Protein AF-A0A3L7C2R9-F1 (afdb_monomer_lite)

Foldseek 3Di:
DDDDPPCQVVVVVVLVVVVDDPDPDDDDDDDDQPPCPDDPPVVVLVVLLVQQLQFAEKAKAEQDAPSNLVSLLVQLVVCVVVLHAGNYLAYEYEYAAPCQLVVVPPDDFSLQQLLSRLLRVQLVVLSLVSNLVSDDPPDPSSVGRYFYWHANHNGHKMWMWTQGNPPRWIKIWIFDDDDDPDSDTDIRIDTPPDPCVVVSVVVSVVSVVRIDGRQKKFWWWDWAWLPRDPDDPDPDDDDFNTFIWTFTPWIDRPPDDDPDAQIAFEKEFEFEWEADPVGIKTKWFADDSRNDNDDHQFTGTQMFTQIQCLQCVLLVHDRPSVDPTVVRLVVSVVVSVDPDTSTRHVSSSLVRVQSSCCNQQVDRDDSVQWAFQGWDWDDDDPRNHIYIYGYTYGYFDCDPPDGSVVSRCVNHVPTMDMGHPVCCCPPVRVVRHDPCCNVCVVVCVPGPVVDDPDPDD

pLDDT: mean 74.62, std 18.43, range [25.17, 97.0]

Secondary structure (DSSP, 8-state):
-----SSHHHHHHHHHHHT-----S------------PSPHHHHHHHHHHHHHHEEEEEEESS--HHHHHHHHHHHHHHHHHTPPPS-SEEEEEEE-HHHHHH--SSTTHHHHHHHHHHHHHHHHHHHHHHHHHS-TT-TTTTTSEEEEEESS---S-EEEEEETTT--EEEEEE-S--SS-S-PPEEEEETTSTTHHHHHHHHHHHHHT-EE---EEEEEEEE-TTS-SS----S-TT-TTPPEEEEEEEEETTPPP-SS--EEEEEEEEEEEEETTEEEEEEEE--TTT-SS-TTSEE-EEEEPBHHHHHHHHT----TTS-HHHHHHHHHHHHT-SS--BPPHHHHHHHHHHHHHHHH-----GGG-EEEEEEEEE-STT--EEEEEEEEEEPP--TT--HHHHHHHHSTTTEEEEETTTTTSHHHHTTB-HHHHHTHHHIIIIIITS------

Radius of gyration: 24.06 Å; chains: 1; bounding box: 67×53×66 Å

Structure (mmCIF, N/CA/C/O backbone):
data_AF-A0A3L7C2R9-F1
#
_entry.id   AF-A0A3L7C2R9-F1
#
loop_
_atom_site.group_PDB
_atom_site.id
_atom_site.type_symbol
_atom_site.label_atom_id
_atom_site.label_alt_id
_atom_site.label_comp_id
_atom_site.label_asym_id
_atom_site.label_entity_id
_atom_site.label_seq_id
_atom_site.pdbx_PDB_ins_code
_atom_site.Cartn_x
_atom_site.Cartn_y
_atom_site.Cartn_z
_atom_site.occupancy
_atom_site.B_iso_or_equiv
_atom_site.auth_seq_id
_atom_site.auth_comp_id
_atom_site.auth_asym_id
_atom_site.auth_atom_id
_atom_site.pdbx_PDB_model_num
ATOM 1 N N . MET A 1 1 ? -33.426 -14.429 -6.582 1.00 31.38 1 MET A N 1
ATOM 2 C CA . MET A 1 1 ? -33.669 -14.356 -5.128 1.00 31.38 1 MET A CA 1
ATOM 3 C C . MET A 1 1 ? -32.979 -13.102 -4.640 1.00 31.38 1 MET A C 1
ATOM 5 O O . MET A 1 1 ? -31.760 -13.074 -4.554 1.00 31.38 1 MET A O 1
ATOM 9 N N . ALA A 1 2 ? -33.757 -12.035 -4.520 1.00 31.20 2 ALA A N 1
ATOM 10 C CA . ALA A 1 2 ? -33.306 -10.688 -4.224 1.00 31.20 2 ALA A CA 1
ATOM 11 C C . ALA A 1 2 ? -34.026 -10.263 -2.950 1.00 31.20 2 ALA A C 1
ATOM 13 O O . ALA A 1 2 ? -35.224 -10.040 -2.999 1.00 31.20 2 ALA A O 1
ATOM 14 N N . GLU A 1 3 ? -33.305 -10.225 -1.835 1.00 26.28 3 GLU A N 1
ATOM 15 C CA . GLU A 1 3 ? -33.749 -9.679 -0.549 1.00 26.28 3 GLU A CA 1
ATOM 16 C C . GLU A 1 3 ? -32.491 -9.571 0.322 1.00 26.28 3 GLU A C 1
ATOM 18 O O . GLU A 1 3 ? -32.102 -10.539 0.956 1.00 26.28 3 GLU A O 1
ATOM 23 N N . ASN A 1 4 ? -31.762 -8.451 0.233 1.00 29.78 4 ASN A N 1
ATOM 24 C CA . ASN A 1 4 ? -30.748 -8.039 1.228 1.00 29.78 4 ASN A CA 1
ATOM 25 C C . ASN A 1 4 ? -30.280 -6.570 1.079 1.00 29.78 4 ASN A C 1
ATOM 27 O O . ASN A 1 4 ? -29.334 -6.150 1.735 1.00 29.78 4 ASN A O 1
ATOM 31 N N . GLY A 1 5 ? -30.946 -5.745 0.259 1.00 28.77 5 GLY A N 1
ATOM 32 C CA . GLY A 1 5 ? -30.562 -4.342 0.021 1.00 28.77 5 GLY A CA 1
ATOM 33 C C . GLY A 1 5 ? -31.168 -3.304 0.980 1.00 28.77 5 GLY A C 1
ATOM 34 O O . GLY A 1 5 ? -31.077 -2.116 0.703 1.00 28.77 5 GLY A O 1
ATOM 35 N N . GLY A 1 6 ? -31.836 -3.720 2.063 1.00 26.78 6 GLY A N 1
ATOM 36 C CA . GLY A 1 6 ? -32.722 -2.835 2.839 1.00 26.78 6 GLY A CA 1
ATOM 37 C C . GLY A 1 6 ? -32.160 -2.218 4.125 1.00 26.78 6 GLY A C 1
ATOM 38 O O . GLY A 1 6 ? -32.733 -1.250 4.608 1.00 26.78 6 GLY A O 1
ATOM 39 N N . ARG A 1 7 ? -31.066 -2.740 4.700 1.00 38.09 7 ARG A N 1
ATOM 40 C CA . ARG A 1 7 ? -30.642 -2.359 6.069 1.00 38.09 7 ARG A CA 1
ATOM 41 C C . ARG A 1 7 ? -29.622 -1.221 6.162 1.00 38.09 7 ARG A C 1
ATOM 43 O O . ARG A 1 7 ? -29.581 -0.548 7.180 1.00 38.09 7 ARG A O 1
ATOM 50 N N . GLY A 1 8 ? -28.864 -0.935 5.100 1.00 36.94 8 GLY A N 1
ATOM 51 C CA . GLY A 1 8 ? -27.851 0.135 5.124 1.00 36.94 8 GLY A CA 1
ATOM 52 C C . GLY A 1 8 ? -28.420 1.549 5.325 1.00 36.94 8 GLY A C 1
ATOM 53 O O . GLY A 1 8 ? -27.735 2.417 5.852 1.00 36.94 8 GLY A O 1
ATOM 54 N N . ASN A 1 9 ? -29.689 1.773 4.966 1.00 35.62 9 ASN A N 1
ATOM 55 C CA . ASN A 1 9 ? -30.363 3.063 5.146 1.00 35.62 9 ASN A CA 1
ATOM 56 C C . ASN A 1 9 ? -30.918 3.286 6.565 1.00 35.62 9 ASN A C 1
ATOM 58 O O . ASN A 1 9 ? -31.258 4.420 6.900 1.00 35.62 9 ASN A O 1
ATOM 62 N N . GLU A 1 10 ? -31.049 2.242 7.391 1.00 36.53 10 GLU A N 1
ATOM 63 C CA . GLU A 1 10 ? -31.545 2.390 8.768 1.00 36.53 10 GLU A CA 1
ATOM 64 C C . GLU A 1 10 ? -30.440 2.854 9.724 1.00 36.53 10 GLU A C 1
ATOM 66 O O . GLU A 1 10 ? -30.707 3.698 10.578 1.00 36.53 10 GLU A O 1
ATOM 71 N N . ASP A 1 11 ? -29.195 2.414 9.519 1.00 40.59 11 ASP A N 1
ATOM 72 C CA . ASP A 1 11 ? -28.053 2.849 10.335 1.00 40.59 11 ASP A CA 1
ATOM 73 C C . ASP A 1 11 ? -27.629 4.298 10.008 1.00 40.59 11 ASP A C 1
ATOM 75 O O . ASP A 1 11 ? -27.396 5.084 10.922 1.00 40.59 11 ASP A O 1
ATOM 79 N N . LEU A 1 12 ? -27.678 4.712 8.730 1.00 40.31 12 LEU A N 1
ATOM 80 C CA . LEU A 1 12 ? -27.519 6.120 8.311 1.00 40.31 12 LEU A CA 1
ATOM 81 C C . LEU A 1 12 ? -28.596 7.039 8.917 1.00 40.31 12 LEU A C 1
ATOM 83 O O . LEU A 1 12 ? -28.309 8.161 9.333 1.00 40.31 12 LEU A O 1
ATOM 87 N N . ARG A 1 13 ? -29.843 6.553 9.016 1.00 38.56 13 ARG A N 1
ATOM 88 C CA . ARG A 1 13 ? -30.939 7.281 9.675 1.00 38.56 13 ARG A CA 1
ATOM 89 C C . ARG A 1 13 ? -30.743 7.412 11.180 1.00 38.56 13 ARG A C 1
ATOM 91 O O . ARG A 1 13 ? -31.198 8.406 11.742 1.00 38.56 13 ARG A O 1
ATOM 98 N N . LEU A 1 14 ? -30.095 6.443 11.827 1.00 41.72 14 LEU A N 1
ATOM 99 C CA . LEU A 1 14 ? -29.781 6.514 13.253 1.00 41.72 14 LEU A CA 1
ATOM 100 C C . LEU A 1 14 ? -28.720 7.592 13.519 1.00 41.72 14 LEU A C 1
ATOM 102 O O . LEU A 1 14 ? -28.894 8.389 14.439 1.00 41.72 14 LEU A O 1
ATOM 106 N N . THR A 1 15 ? -27.690 7.688 12.669 1.00 41.94 15 THR A N 1
ATOM 107 C CA . THR A 1 15 ? -26.699 8.775 12.726 1.00 41.94 15 THR A CA 1
ATOM 108 C C . THR A 1 15 ? -27.356 10.141 12.489 1.00 41.94 15 THR A C 1
ATOM 110 O O . THR A 1 15 ? -27.138 11.073 13.259 1.00 41.94 15 THR A O 1
ATOM 113 N N . GLU A 1 16 ? -28.251 10.267 11.501 1.00 41.06 16 GLU A N 1
ATOM 114 C CA . GLU A 1 16 ? -29.010 11.509 11.265 1.00 41.06 16 GLU A CA 1
ATOM 115 C C . GLU A 1 16 ? -29.984 11.866 12.408 1.00 41.06 16 GLU A C 1
ATOM 117 O O . GLU A 1 16 ? -30.203 13.048 12.685 1.00 41.06 16 GLU A O 1
ATOM 122 N N . GLN A 1 17 ? -30.579 10.873 13.082 1.00 41.84 17 GLN A N 1
ATOM 123 C CA . GLN A 1 17 ? -31.441 11.087 14.253 1.00 41.84 17 GLN A CA 1
ATOM 124 C C . GLN A 1 17 ? -30.645 11.510 15.494 1.00 41.84 17 GLN A C 1
ATOM 126 O O . GLN A 1 17 ? -31.112 12.379 16.230 1.00 41.84 17 GLN A O 1
ATOM 131 N N . LEU A 1 18 ? -29.447 10.953 15.698 1.00 43.62 18 LEU A N 1
ATOM 132 C CA . LEU A 1 18 ? -28.532 11.328 16.783 1.00 43.62 18 LEU A CA 1
ATOM 133 C C . LEU A 1 18 ? -27.910 12.721 16.568 1.00 43.62 18 LEU A C 1
ATOM 135 O O . LEU A 1 18 ? -27.613 13.413 17.539 1.00 43.62 18 LEU A O 1
ATOM 139 N N . LEU A 1 19 ? -27.768 13.166 15.313 1.00 43.47 19 LEU A N 1
ATOM 140 C CA . LEU A 1 19 ? -27.188 14.468 14.949 1.00 43.47 19 LEU A CA 1
ATOM 141 C C . LEU A 1 19 ? -28.195 15.629 14.869 1.00 43.47 19 LEU A C 1
ATOM 143 O O . LEU A 1 19 ? -27.791 16.761 14.618 1.00 43.47 19 LEU A O 1
ATOM 147 N N . GLY A 1 20 ? -29.481 15.373 15.129 1.00 34.62 20 GLY A N 1
ATOM 148 C CA . GLY A 1 20 ? -30.512 16.393 15.326 1.00 34.62 20 GLY A CA 1
ATOM 149 C C . GLY A 1 20 ? -30.815 17.265 14.099 1.00 34.62 20 GLY A C 1
ATOM 150 O O . GLY A 1 20 ? -30.115 18.226 13.790 1.00 34.62 20 GLY A O 1
ATOM 151 N N . LYS A 1 21 ? -31.975 17.053 13.462 1.00 33.38 21 LYS A N 1
ATOM 152 C CA . LYS A 1 21 ? -32.606 18.136 12.683 1.00 33.38 21 LYS A CA 1
ATOM 153 C C . LYS A 1 21 ? -33.011 19.271 13.637 1.00 33.38 21 LYS A C 1
ATOM 155 O O . LYS A 1 21 ? -33.457 18.980 14.748 1.00 33.38 21 LYS A O 1
ATOM 160 N N . PRO A 1 22 ? -32.923 20.551 13.227 1.00 30.61 22 PRO A N 1
ATOM 161 C CA . PRO A 1 22 ? -33.330 21.671 14.067 1.00 30.61 22 PRO A CA 1
ATOM 162 C C . PRO A 1 22 ? -34.837 21.578 14.337 1.00 30.61 22 PRO A C 1
ATOM 164 O O . PRO A 1 22 ? -35.663 21.903 13.483 1.00 30.61 22 PRO A O 1
ATOM 167 N N . ALA A 1 23 ? -35.205 21.089 15.520 1.00 31.06 23 ALA A N 1
ATOM 168 C CA . ALA A 1 23 ? -36.592 21.015 15.940 1.00 31.06 23 ALA A CA 1
ATOM 169 C C . ALA A 1 23 ? -37.091 22.425 16.270 1.00 31.06 23 ALA A C 1
ATOM 171 O O . ALA A 1 23 ? -36.617 23.096 17.189 1.00 31.06 23 ALA A O 1
ATOM 172 N N . THR A 1 24 ? -38.078 22.875 15.504 1.00 34.00 24 THR A N 1
ATOM 173 C CA . THR A 1 24 ? -38.911 24.008 15.875 1.00 34.00 24 THR A CA 1
ATOM 174 C C . THR A 1 24 ? -39.856 23.584 17.006 1.00 34.00 24 THR A C 1
ATOM 176 O O . THR A 1 24 ? -40.603 22.618 16.898 1.00 34.00 24 THR A O 1
ATOM 179 N N . SER A 1 25 ? -39.847 24.383 18.073 1.00 28.53 25 SER A N 1
ATOM 180 C CA . SER A 1 25 ? -40.833 24.464 19.164 1.00 28.53 25 SER A CA 1
ATOM 181 C C . SER A 1 25 ? -40.670 23.575 20.421 1.00 28.53 25 SER A C 1
ATOM 183 O O . SER A 1 25 ? -40.861 22.369 20.427 1.00 28.53 25 SER A O 1
ATOM 185 N N . LYS A 1 26 ? -40.363 24.307 21.506 1.00 33.41 26 LYS A N 1
ATOM 186 C CA . LYS A 1 26 ? -40.789 24.245 22.920 1.00 33.41 26 LYS A CA 1
ATOM 187 C C . LYS A 1 26 ? -40.757 22.921 23.713 1.00 33.41 26 LYS A C 1
ATOM 189 O O . LYS A 1 26 ? -41.574 22.036 23.526 1.00 33.41 26 LYS A O 1
ATOM 194 N N . SER A 1 27 ? -40.009 23.028 24.823 1.00 29.53 27 SER A N 1
ATOM 195 C CA . SER A 1 27 ? -40.268 22.447 26.154 1.00 29.53 27 SER A CA 1
ATOM 196 C C . SER A 1 27 ? -39.741 21.040 26.459 1.00 29.53 27 SER A C 1
ATOM 198 O O . SER A 1 27 ? -40.507 20.094 26.554 1.00 29.53 27 SER A O 1
ATOM 200 N N . SER A 1 28 ? -38.452 20.965 26.791 1.00 25.17 28 SER A N 1
ATOM 201 C CA . SER A 1 28 ? -37.908 20.415 28.050 1.00 25.17 28 SER A CA 1
ATOM 202 C C . SER A 1 28 ? -36.390 20.427 27.900 1.00 25.17 28 SER A C 1
ATOM 204 O O . SER A 1 28 ? -35.890 19.874 26.929 1.00 25.17 28 SER A O 1
ATOM 206 N N . VAL A 1 29 ? -35.664 21.114 28.782 1.00 30.97 29 VAL A N 1
ATOM 207 C CA . VAL A 1 29 ? -34.204 21.290 28.676 1.00 30.97 29 VAL A CA 1
ATOM 208 C C . VAL A 1 29 ? -33.507 19.921 28.737 1.00 30.97 29 VAL A C 1
ATOM 210 O O . VAL A 1 29 ? -33.511 19.324 29.814 1.00 30.97 29 VAL A O 1
ATOM 213 N N . PRO A 1 30 ? -32.874 19.424 27.656 1.00 30.83 30 PRO A N 1
ATOM 214 C CA . PRO A 1 30 ? -31.942 18.314 27.759 1.00 30.83 30 PRO A CA 1
ATOM 215 C C . PRO A 1 30 ? -30.613 18.883 28.263 1.00 30.83 30 PRO A C 1
ATOM 217 O O . PRO A 1 30 ? -30.173 19.953 27.821 1.00 30.83 30 PRO A O 1
ATOM 220 N N . ARG A 1 31 ? -29.962 18.194 29.206 1.00 31.38 31 ARG A N 1
ATOM 221 C CA . ARG A 1 31 ? -28.566 18.485 29.548 1.00 31.38 31 ARG A CA 1
ATOM 222 C C . ARG A 1 31 ? -27.761 18.398 28.253 1.00 31.38 31 ARG A C 1
ATOM 224 O O . ARG A 1 31 ? -27.776 17.371 27.591 1.00 31.38 31 ARG A O 1
ATOM 231 N N . ARG A 1 32 ? -27.132 19.513 27.868 1.00 32.88 32 ARG A N 1
ATOM 232 C CA . ARG A 1 32 ? -26.264 19.611 26.691 1.00 32.88 32 ARG A CA 1
ATOM 233 C C . ARG A 1 32 ? -25.258 18.460 26.722 1.00 32.88 32 ARG A C 1
ATOM 235 O O . ARG A 1 32 ? -24.349 18.497 27.549 1.00 32.88 32 ARG A O 1
ATOM 242 N N . SER A 1 33 ? -25.373 17.524 25.783 1.00 36.56 33 SER A N 1
ATOM 243 C CA . SER A 1 33 ? -24.214 16.826 25.231 1.00 36.56 33 SER A CA 1
ATOM 244 C C . SER A 1 33 ? -23.157 17.899 24.980 1.00 36.56 33 SER A C 1
ATOM 246 O O . SER A 1 33 ? -23.456 18.929 24.358 1.00 36.56 33 SER A O 1
ATOM 248 N N . GLN A 1 34 ? -21.966 17.760 25.558 1.00 39.22 34 GLN A N 1
ATOM 249 C CA . GLN A 1 34 ? -20.891 18.695 25.261 1.00 39.22 34 GLN A CA 1
ATOM 250 C C . GLN A 1 34 ? -20.488 18.462 23.807 1.00 39.22 34 GLN A C 1
ATOM 252 O O . GLN A 1 34 ? -19.674 17.601 23.499 1.00 39.22 34 GLN A O 1
ATOM 257 N N . TYR A 1 35 ? -21.082 19.241 22.903 1.00 38.38 35 TYR A N 1
ATOM 258 C CA . TYR A 1 35 ? -20.564 19.441 21.561 1.00 38.38 35 TYR A CA 1
ATOM 259 C C . TYR A 1 35 ? -19.216 20.144 21.711 1.00 38.38 35 TYR A C 1
ATOM 261 O O . TYR A 1 35 ? -19.120 21.371 21.652 1.00 38.38 35 TYR A O 1
ATOM 269 N N . LEU A 1 36 ? -18.166 19.370 21.959 1.00 39.25 36 LEU A N 1
ATOM 270 C CA . LEU A 1 36 ? -16.809 19.814 21.719 1.00 39.25 36 LEU A CA 1
ATOM 271 C C . LEU A 1 36 ? -16.663 19.914 20.200 1.00 39.25 36 LEU A C 1
ATOM 273 O O . LEU A 1 36 ? -16.180 19.007 19.530 1.00 39.25 36 LEU A O 1
ATOM 277 N N . VAL A 1 37 ? -17.069 21.056 19.640 1.00 40.81 37 VAL A N 1
ATOM 278 C CA . VAL A 1 37 ? -16.356 21.594 18.481 1.00 40.81 37 VAL A CA 1
ATOM 279 C C . VAL A 1 37 ? -14.943 21.835 19.004 1.00 40.81 37 VAL A C 1
ATOM 281 O O . VAL A 1 37 ? -14.679 22.832 19.673 1.00 40.81 37 VAL A O 1
ATOM 284 N N . GLY A 1 38 ? -14.105 20.806 18.872 1.00 40.56 38 GLY A N 1
ATOM 285 C CA . GLY A 1 38 ? -12.876 20.688 19.643 1.00 40.56 38 GLY A CA 1
ATOM 286 C C . GLY A 1 38 ? -11.899 21.843 19.390 1.00 40.56 38 GLY A C 1
ATOM 287 O O . GLY A 1 38 ? -11.984 22.501 18.346 1.00 40.56 38 GLY A O 1
ATOM 288 N N . PRO A 1 39 ? -10.934 22.055 20.304 1.00 42.66 39 PRO A N 1
ATOM 289 C CA . PRO A 1 39 ? -9.859 23.042 20.157 1.00 42.66 39 PRO A CA 1
ATOM 290 C C . PRO A 1 39 ? -9.052 22.833 18.850 1.00 42.66 39 PRO A C 1
ATOM 292 O O . PRO A 1 39 ? -9.242 21.808 18.186 1.00 42.66 39 PRO A O 1
ATOM 295 N N . PRO A 1 40 ? -8.176 23.780 18.442 1.00 49.50 40 PRO A N 1
ATOM 296 C CA . PRO A 1 40 ? -7.370 23.673 17.214 1.00 49.50 40 PRO A CA 1
ATOM 297 C C . PRO A 1 40 ? -6.661 22.313 17.077 1.00 49.50 40 PRO A C 1
ATOM 299 O O . PRO A 1 40 ? -6.317 21.692 18.082 1.00 49.50 40 PRO A O 1
ATOM 302 N N . GLU A 1 41 ? -6.435 21.851 15.842 1.00 52.06 41 GLU A N 1
ATOM 303 C CA . GLU A 1 41 ? -5.951 20.499 15.481 1.00 52.06 41 GLU A CA 1
ATOM 304 C C . GLU A 1 41 ? -4.814 19.949 16.354 1.00 52.06 41 GLU A C 1
ATOM 306 O O . GLU A 1 41 ? -4.846 18.785 16.760 1.00 52.06 41 GLU A O 1
ATOM 311 N N . ALA A 1 42 ? -3.830 20.789 16.688 1.00 50.91 42 ALA A N 1
ATOM 312 C CA . ALA A 1 42 ? -2.692 20.415 17.523 1.00 50.91 42 ALA A CA 1
ATOM 313 C C . ALA A 1 42 ? -3.115 19.921 18.921 1.00 50.91 42 ALA A C 1
ATOM 315 O O . ALA A 1 42 ? -2.523 18.978 19.455 1.00 50.91 42 ALA A O 1
ATOM 316 N N . ASN A 1 43 ? -4.179 20.496 19.488 1.00 60.19 43 ASN A N 1
ATOM 317 C CA . ASN A 1 43 ? -4.723 20.077 20.778 1.00 60.19 43 ASN A CA 1
ATOM 318 C C . ASN A 1 43 ? -5.470 18.740 20.662 1.00 60.19 43 ASN A C 1
ATOM 320 O O . ASN A 1 43 ? -5.319 17.899 21.542 1.00 60.19 43 ASN A O 1
ATOM 324 N N . ARG A 1 44 ? -6.196 18.493 19.560 1.00 66.12 44 ARG A N 1
ATOM 325 C CA . ARG A 1 44 ? -6.924 17.222 19.351 1.00 66.12 44 ARG A CA 1
ATOM 326 C C . ARG A 1 44 ? -5.988 16.045 19.118 1.00 66.12 44 ARG A C 1
ATOM 328 O O . ARG A 1 44 ? -6.213 14.970 19.662 1.00 66.12 44 ARG A O 1
ATOM 335 N N . ARG A 1 45 ? -4.921 16.240 18.335 1.00 69.94 45 ARG A N 1
ATOM 336 C CA . ARG A 1 45 ? -3.892 15.206 18.148 1.00 69.94 45 ARG A CA 1
ATOM 337 C C . ARG A 1 45 ? -3.218 14.871 19.476 1.00 69.94 45 ARG A C 1
ATOM 339 O O . ARG A 1 45 ? -3.098 13.699 19.808 1.00 69.94 45 ARG A O 1
ATOM 346 N N . SER A 1 46 ? -2.835 15.888 20.247 1.00 76.06 46 SER A N 1
ATOM 347 C CA . SER A 1 46 ? -2.225 15.694 21.568 1.00 76.06 46 SER A CA 1
ATOM 348 C C . SER A 1 46 ? -3.158 14.944 22.525 1.00 76.06 46 SER A C 1
ATOM 350 O O . SER A 1 46 ? -2.706 14.101 23.297 1.00 76.06 46 SER A O 1
ATOM 352 N N . GLU A 1 47 ? -4.463 15.211 22.454 1.00 80.81 47 GLU A N 1
ATOM 353 C CA . GLU A 1 47 ? -5.475 14.529 23.259 1.00 80.81 47 GLU A CA 1
ATOM 354 C C . GLU A 1 47 ? -5.687 13.070 22.837 1.00 80.81 47 GLU A C 1
ATOM 356 O O . GLU A 1 47 ? -5.682 12.195 23.700 1.00 80.81 47 GLU A O 1
ATOM 361 N N . LEU A 1 48 ? -5.781 12.792 21.532 1.00 84.12 48 LEU A N 1
ATOM 362 C CA . LEU A 1 48 ? -5.818 11.428 20.994 1.00 84.12 48 LEU A CA 1
ATOM 363 C C . LEU A 1 48 ? -4.578 10.634 21.398 1.00 84.12 48 LEU A C 1
ATOM 365 O O . LEU A 1 48 ? -4.693 9.509 21.868 1.00 84.12 48 LEU A O 1
ATOM 369 N N . GLU A 1 49 ? -3.389 11.214 21.237 1.00 86.88 49 GLU A N 1
ATOM 370 C CA . GLU A 1 49 ? -2.142 10.562 21.629 1.00 86.88 49 GLU A CA 1
ATOM 371 C C . GLU A 1 49 ? -2.096 10.317 23.143 1.00 86.88 49 GLU A C 1
ATOM 373 O O . GLU A 1 49 ? -1.652 9.259 23.580 1.00 86.88 49 GLU A O 1
ATOM 378 N N . ARG A 1 50 ? -2.562 11.265 23.968 1.00 86.56 50 ARG A N 1
ATOM 379 C CA . ARG A 1 50 ? -2.667 11.079 25.424 1.00 86.56 50 ARG A CA 1
ATOM 380 C C . ARG A 1 50 ? -3.625 9.941 25.771 1.00 86.56 50 ARG A C 1
ATOM 382 O O . ARG A 1 50 ? -3.239 9.045 26.512 1.00 86.56 50 ARG A O 1
ATOM 389 N N . MET A 1 51 ? -4.826 9.948 25.200 1.00 87.12 51 MET A N 1
ATOM 390 C CA . MET A 1 51 ? -5.827 8.903 25.403 1.00 87.12 51 MET A CA 1
ATOM 391 C C . MET A 1 51 ? -5.275 7.536 24.989 1.00 87.12 51 MET A C 1
ATOM 393 O O . MET A 1 51 ? -5.357 6.589 25.763 1.00 87.12 51 MET A O 1
ATOM 397 N N . LEU A 1 52 ? -4.626 7.437 23.826 1.00 88.62 52 LEU A N 1
ATOM 398 C CA . LEU A 1 52 ? -4.019 6.192 23.361 1.00 88.62 52 LEU A CA 1
ATOM 399 C C . LEU A 1 52 ? -2.897 5.717 24.296 1.00 88.62 52 LEU A C 1
ATOM 401 O O . LEU A 1 52 ? -2.738 4.516 24.470 1.00 88.62 52 LEU A O 1
ATOM 405 N N . ARG A 1 53 ? -2.136 6.613 24.937 1.00 87.81 53 ARG A N 1
ATOM 406 C CA . ARG A 1 53 ? -1.148 6.224 25.965 1.00 87.81 53 ARG A CA 1
ATOM 407 C C . ARG A 1 53 ? -1.800 5.707 27.252 1.00 87.81 53 ARG A C 1
ATOM 409 O O . ARG A 1 53 ? -1.184 4.920 27.964 1.00 87.81 53 ARG A O 1
ATOM 416 N N . GLU A 1 54 ? -3.014 6.155 27.559 1.00 88.44 54 GLU A N 1
ATOM 417 C CA . GLU A 1 54 ? -3.774 5.774 28.756 1.00 88.44 54 GLU A CA 1
ATOM 418 C C . GLU A 1 54 ? -4.736 4.592 28.511 1.00 88.44 54 GLU A C 1
ATOM 420 O O . GLU A 1 54 ? -5.261 4.021 29.468 1.00 88.44 54 GLU A O 1
ATOM 425 N N . ALA A 1 55 ? -4.977 4.216 27.254 1.00 88.12 55 ALA A N 1
ATOM 426 C CA . ALA A 1 55 ? -5.901 3.160 26.857 1.00 88.12 55 ALA A CA 1
ATOM 427 C C . ALA A 1 55 ? -5.382 1.768 27.234 1.00 88.12 55 ALA A C 1
ATOM 429 O O . ALA A 1 55 ? -4.211 1.474 27.043 1.00 88.12 55 ALA A O 1
ATOM 430 N N . GLN A 1 56 ? -6.271 0.905 27.720 1.00 88.94 56 GLN A N 1
ATOM 431 C CA . GLN A 1 56 ? -6.043 -0.525 27.917 1.00 88.94 56 GLN A CA 1
ATOM 432 C C . GLN A 1 56 ? -6.561 -1.330 26.724 1.00 88.94 56 GLN A C 1
ATOM 434 O O . GLN A 1 56 ? -5.811 -2.103 26.136 1.00 88.94 56 GLN A O 1
ATOM 439 N N . ASP A 1 57 ? -7.823 -1.114 26.356 1.00 90.19 57 ASP A N 1
ATOM 440 C CA . ASP A 1 57 ? -8.497 -1.820 25.268 1.00 90.19 57 ASP A CA 1
ATOM 441 C C . ASP A 1 57 ? -9.022 -0.812 24.254 1.00 90.19 57 ASP A C 1
ATOM 443 O O . ASP A 1 57 ? -9.623 0.203 24.629 1.00 90.19 57 ASP A O 1
ATOM 447 N N . ILE A 1 58 ? -8.802 -1.102 22.974 1.00 91.25 58 ILE A N 1
ATOM 448 C CA . ILE A 1 58 ? -9.234 -0.259 21.861 1.00 91.25 58 ILE A CA 1
ATOM 449 C C . ILE A 1 58 ? -10.011 -1.116 20.869 1.00 91.25 58 ILE A C 1
ATOM 451 O O . ILE A 1 58 ? -9.531 -2.155 20.423 1.00 91.25 58 ILE A O 1
ATOM 455 N N . SER A 1 59 ? -11.188 -0.651 20.465 1.00 92.94 59 SER A N 1
ATOM 456 C CA . SER A 1 59 ? -11.946 -1.253 19.374 1.00 92.94 59 SER A CA 1
ATOM 457 C C . SER A 1 59 ? -12.408 -0.185 18.396 1.00 92.94 59 SER A C 1
ATOM 459 O O . SER A 1 59 ? -13.094 0.751 18.779 1.00 92.94 59 SER A O 1
ATOM 461 N N . ILE A 1 60 ? -12.024 -0.298 17.131 1.00 92.25 60 ILE A N 1
ATOM 462 C CA . ILE A 1 60 ? -12.331 0.666 16.075 1.00 92.25 60 ILE A CA 1
ATOM 463 C C . ILE A 1 60 ? -13.218 -0.028 15.047 1.00 92.25 60 ILE A C 1
ATOM 465 O O . ILE A 1 60 ? -12.826 -1.049 14.493 1.00 92.25 60 ILE A O 1
ATOM 469 N N . CYS A 1 61 ? -14.383 0.540 14.756 1.00 91.44 61 CYS A N 1
ATOM 470 C CA . CYS A 1 61 ? -15.252 0.131 13.659 1.00 91.44 61 CYS A CA 1
ATOM 471 C C . CYS A 1 61 ? -15.271 1.213 12.569 1.00 91.44 61 CYS A C 1
ATOM 473 O O . CYS A 1 61 ? -15.439 2.389 12.885 1.00 91.44 61 CYS A O 1
ATOM 475 N N . GLY A 1 62 ? -15.132 0.819 11.302 1.00 88.44 62 GLY A N 1
ATOM 476 C CA . GLY A 1 62 ? -15.199 1.699 10.131 1.00 88.44 62 GLY A CA 1
ATOM 477 C C . GLY A 1 62 ? -13.856 1.912 9.436 1.00 88.44 62 GLY A C 1
ATOM 478 O O . GLY A 1 62 ? -12.982 1.042 9.465 1.00 88.44 62 GLY A O 1
ATOM 479 N N . ILE A 1 63 ? -13.695 3.062 8.780 1.00 85.44 63 ILE A N 1
ATOM 480 C CA . ILE A 1 63 ? -12.402 3.515 8.248 1.00 85.44 63 ILE A CA 1
ATOM 481 C C . ILE A 1 63 ? -11.775 4.441 9.287 1.00 85.44 63 ILE A C 1
ATOM 483 O O . ILE A 1 63 ? -12.310 5.514 9.562 1.00 85.44 63 ILE A O 1
ATOM 487 N N . ALA A 1 64 ? -10.654 4.031 9.887 1.00 85.19 64 ALA A N 1
ATOM 488 C CA . ALA A 1 64 ? -9.983 4.871 10.875 1.00 85.19 64 ALA A CA 1
ATOM 489 C C . ALA A 1 64 ? -9.519 6.189 10.238 1.00 85.19 64 ALA A C 1
ATOM 491 O O . ALA A 1 64 ? -8.924 6.201 9.160 1.00 85.19 64 ALA A O 1
ATOM 492 N N . SER A 1 65 ? -9.775 7.308 10.916 1.00 78.56 65 SER A N 1
ATOM 493 C CA . SER A 1 65 ? -9.388 8.619 10.399 1.00 78.56 65 SER A CA 1
ATOM 494 C C . SER A 1 65 ? -7.868 8.796 10.402 1.00 78.56 65 SER A C 1
ATOM 496 O O . SER A 1 65 ? -7.156 8.245 11.250 1.00 78.56 65 SER A O 1
ATOM 498 N N . ARG A 1 66 ? -7.358 9.645 9.500 1.00 75.81 66 ARG A N 1
ATOM 499 C CA . ARG A 1 66 ? -5.925 9.975 9.426 1.00 75.81 66 ARG A CA 1
ATOM 500 C C . ARG A 1 66 ? -5.365 10.439 10.774 1.00 75.81 66 ARG A C 1
ATOM 502 O O . ARG A 1 66 ? -4.261 10.047 11.136 1.00 75.81 66 ARG A O 1
ATOM 509 N N . SER A 1 67 ? -6.111 11.237 11.541 1.00 76.81 67 SER A N 1
ATOM 510 C CA . SER A 1 67 ? -5.675 11.718 12.860 1.00 76.81 67 SER A CA 1
ATOM 511 C C . SER A 1 67 ? -5.468 10.582 13.863 1.00 76.81 67 SER A C 1
ATOM 513 O O . SER A 1 67 ? -4.477 10.598 14.591 1.00 76.81 67 SER A O 1
ATOM 515 N N . VAL A 1 68 ? -6.357 9.582 13.880 1.00 82.19 68 VAL A N 1
ATOM 516 C CA . VAL A 1 68 ? -6.210 8.397 14.742 1.00 82.19 68 VAL A CA 1
ATOM 517 C C . VAL A 1 68 ? -5.025 7.557 14.291 1.00 82.19 68 VAL A C 1
ATOM 519 O O . VAL A 1 68 ? -4.177 7.210 15.109 1.00 82.19 68 VAL A O 1
ATOM 522 N N . VAL A 1 69 ? -4.912 7.308 12.985 1.00 81.38 69 VAL A N 1
ATOM 523 C CA . VAL A 1 69 ? -3.794 6.561 12.396 1.00 81.38 69 VAL A CA 1
ATOM 524 C C . VAL A 1 69 ? -2.446 7.202 12.745 1.00 81.38 69 VAL A C 1
ATOM 526 O O . VAL A 1 69 ? -1.526 6.509 13.186 1.00 81.38 69 VAL A O 1
ATOM 529 N N . LEU A 1 70 ? -2.332 8.526 12.607 1.00 79.00 70 LEU A N 1
ATOM 530 C CA . LEU A 1 70 ? -1.127 9.275 12.962 1.00 79.00 70 LEU A CA 1
ATOM 531 C C . LEU A 1 70 ? -0.850 9.256 14.469 1.00 79.00 70 LEU A C 1
ATOM 533 O O . LEU A 1 70 ? 0.305 9.116 14.858 1.00 79.00 70 LEU A O 1
ATOM 537 N N . ALA A 1 71 ? -1.874 9.366 15.318 1.00 82.62 71 ALA A N 1
ATOM 538 C CA . ALA A 1 71 ? -1.699 9.314 16.768 1.00 82.62 71 ALA A CA 1
ATOM 539 C C . ALA A 1 71 ? -1.230 7.924 17.238 1.00 82.62 71 ALA A C 1
ATOM 541 O O . ALA A 1 71 ? -0.268 7.823 18.000 1.00 82.62 71 ALA A O 1
ATOM 542 N N . MET A 1 72 ? -1.837 6.847 16.725 1.00 84.62 72 MET A N 1
ATOM 543 C CA . MET A 1 72 ? -1.399 5.468 16.984 1.00 84.62 72 MET A CA 1
ATOM 544 C C . MET A 1 72 ? 0.041 5.239 16.518 1.00 84.62 72 MET A C 1
ATOM 546 O O . MET A 1 72 ? 0.840 4.626 17.226 1.00 84.62 72 MET A O 1
ATOM 550 N N . SER A 1 73 ? 0.379 5.786 15.352 1.00 78.94 73 SER A N 1
ATOM 551 C CA . SER A 1 73 ? 1.724 5.776 14.782 1.00 78.94 73 SER A CA 1
ATOM 552 C C . SER A 1 73 ? 2.741 6.500 15.675 1.00 78.94 73 SER A C 1
ATOM 554 O O . SER A 1 73 ? 3.815 5.954 15.937 1.00 78.94 73 SER A O 1
ATOM 556 N N . THR A 1 74 ? 2.402 7.686 16.204 1.00 82.19 74 THR A N 1
ATOM 557 C CA . THR A 1 74 ? 3.242 8.410 17.176 1.00 82.19 74 THR A CA 1
ATOM 558 C C . THR A 1 74 ? 3.500 7.551 18.416 1.00 82.19 74 THR A C 1
ATOM 560 O O . THR A 1 74 ? 4.656 7.359 18.797 1.00 82.19 74 THR A O 1
ATOM 563 N N . VAL A 1 75 ? 2.442 6.997 19.022 1.00 83.88 75 VAL A N 1
ATOM 564 C CA . VAL A 1 75 ? 2.551 6.175 20.238 1.00 83.88 75 VAL A CA 1
ATOM 565 C C . VAL A 1 75 ? 3.428 4.946 19.986 1.00 83.88 75 VAL A C 1
ATOM 567 O O . VAL A 1 75 ? 4.347 4.681 20.758 1.00 83.88 75 VAL A O 1
ATOM 570 N N . ALA A 1 76 ? 3.226 4.243 18.869 1.00 78.56 76 ALA A N 1
ATOM 571 C CA . ALA A 1 76 ? 4.038 3.084 18.503 1.00 78.56 76 ALA A CA 1
ATOM 572 C C . ALA A 1 76 ? 5.533 3.435 18.337 1.00 78.56 76 ALA A C 1
ATOM 574 O O . ALA A 1 76 ? 6.410 2.720 18.832 1.00 78.56 76 ALA A O 1
ATOM 575 N N . ALA A 1 77 ? 5.838 4.574 17.705 1.00 77.31 77 ALA A N 1
ATOM 576 C CA . ALA A 1 77 ? 7.211 5.044 17.527 1.00 77.31 77 ALA A CA 1
ATOM 577 C C . ALA A 1 77 ? 7.889 5.446 18.854 1.00 77.31 77 ALA A C 1
ATOM 579 O O . ALA A 1 77 ? 9.084 5.196 19.038 1.00 77.31 77 ALA A O 1
ATOM 580 N N . GLU A 1 78 ? 7.154 6.058 19.787 1.00 79.12 78 GLU A N 1
ATOM 581 C CA . GLU A 1 78 ? 7.653 6.414 21.125 1.00 79.12 78 GLU A CA 1
ATOM 582 C C . GLU A 1 78 ? 7.980 5.181 21.968 1.00 79.12 78 GLU A C 1
ATOM 584 O O . GLU A 1 78 ? 9.052 5.111 22.578 1.00 79.12 78 GLU A O 1
ATOM 589 N N . VAL A 1 79 ? 7.079 4.198 21.975 1.00 75.88 79 VAL A N 1
ATOM 590 C CA . VAL A 1 79 ? 7.255 2.928 22.690 1.00 75.88 79 VAL A CA 1
ATOM 591 C C . VAL A 1 79 ? 8.536 2.238 22.216 1.00 75.88 79 VAL A C 1
ATOM 593 O O . VAL A 1 79 ? 9.392 1.892 23.029 1.00 75.88 79 VAL A O 1
ATOM 596 N N . ARG A 1 80 ? 8.753 2.177 20.895 1.00 70.88 80 ARG A N 1
ATOM 597 C CA . ARG A 1 80 ? 9.978 1.621 20.301 1.00 70.88 80 ARG A CA 1
ATOM 598 C C . ARG A 1 80 ? 11.248 2.355 20.735 1.00 70.88 80 ARG A C 1
ATOM 600 O O . ARG A 1 80 ? 12.251 1.711 21.017 1.00 70.88 80 ARG A O 1
ATOM 607 N N . LYS A 1 81 ? 11.232 3.692 20.757 1.00 75.88 81 LYS A N 1
ATOM 608 C CA . LYS A 1 81 ? 12.402 4.496 21.159 1.00 75.88 81 LYS A CA 1
ATOM 609 C C . LYS A 1 81 ? 12.723 4.374 22.646 1.00 75.88 81 LYS A C 1
ATOM 611 O O . LYS A 1 81 ? 13.874 4.555 23.023 1.00 75.88 81 LYS A O 1
ATOM 616 N N . SER A 1 82 ? 11.708 4.146 23.472 1.00 73.00 82 SER A N 1
ATOM 617 C CA . SER A 1 82 ? 11.834 4.129 24.930 1.00 73.00 82 SER A CA 1
ATOM 618 C C . SER A 1 82 ? 11.969 2.729 25.530 1.00 73.00 82 SER A C 1
ATOM 620 O O . SER A 1 82 ? 12.098 2.636 26.747 1.00 73.00 82 SER A O 1
ATOM 622 N N . GLU A 1 83 ? 11.936 1.674 24.703 1.00 66.38 83 GLU A N 1
ATOM 623 C CA . GLU A 1 83 ? 11.927 0.258 25.122 1.00 66.38 83 GLU A CA 1
ATOM 624 C C . GLU A 1 83 ? 10.853 -0.057 26.178 1.00 66.38 83 GLU A C 1
ATOM 626 O O . GLU A 1 83 ? 10.998 -0.964 26.994 1.00 66.38 83 GLU A O 1
ATOM 631 N N . LYS A 1 84 ? 9.765 0.717 26.183 1.00 68.19 84 LYS A N 1
ATOM 632 C CA . LYS A 1 84 ? 8.624 0.489 27.070 1.00 68.19 84 LYS A CA 1
ATOM 633 C C . LYS A 1 84 ? 7.682 -0.538 26.456 1.00 68.19 84 LYS A C 1
ATOM 635 O O . LYS A 1 84 ? 7.719 -0.783 25.252 1.00 68.19 84 LYS A O 1
ATOM 640 N N . ASP A 1 85 ? 6.806 -1.098 27.281 1.00 68.81 85 ASP A N 1
ATOM 641 C CA . ASP A 1 85 ? 5.693 -1.902 26.788 1.00 68.81 85 ASP A CA 1
ATOM 642 C C . ASP A 1 85 ? 4.670 -1.014 26.072 1.00 68.81 85 ASP A C 1
ATOM 644 O O . ASP A 1 85 ? 4.492 0.167 26.400 1.00 68.81 85 ASP A O 1
ATOM 648 N N . PHE A 1 86 ? 3.988 -1.586 25.080 1.00 72.12 86 PHE A N 1
ATOM 649 C CA . PHE A 1 86 ? 2.840 -0.918 24.479 1.00 72.12 86 PHE A CA 1
ATOM 650 C C . PHE A 1 86 ? 1.744 -0.725 25.533 1.00 72.12 86 PHE A C 1
ATOM 652 O O . PHE A 1 86 ? 1.516 -1.608 26.360 1.00 72.12 86 PHE A O 1
ATOM 659 N N . PRO A 1 87 ? 1.020 0.404 25.487 1.00 74.56 87 PRO A N 1
ATOM 660 C CA . PRO A 1 87 ? -0.021 0.676 26.462 1.00 74.56 87 PRO A CA 1
ATOM 661 C C . PRO A 1 87 ? -1.275 -0.182 26.267 1.00 74.56 87 PRO A C 1
ATOM 663 O O . PRO A 1 87 ? -2.092 -0.191 27.175 1.00 74.56 87 PRO A O 1
ATOM 666 N N . TRP A 1 88 ? -1.446 -0.912 25.157 1.00 83.19 88 TRP A N 1
ATOM 667 C CA . TRP A 1 88 ? -2.693 -1.615 24.817 1.00 83.19 88 TRP A CA 1
ATOM 668 C C . TRP A 1 88 ? -2.600 -3.124 25.064 1.00 83.19 88 TRP A C 1
ATOM 670 O O . TRP A 1 88 ? -1.735 -3.790 24.499 1.00 83.19 88 TRP A O 1
ATOM 680 N N . ASP A 1 89 ? -3.536 -3.669 25.838 1.00 80.25 89 ASP A N 1
ATOM 681 C CA . ASP A 1 89 ? -3.693 -5.115 26.023 1.00 80.25 89 ASP A CA 1
ATOM 682 C C . ASP A 1 89 ? -4.389 -5.736 24.800 1.00 80.25 89 ASP A C 1
ATOM 684 O O . ASP A 1 89 ? -3.986 -6.800 24.319 1.00 80.25 89 ASP A O 1
ATOM 688 N N . THR A 1 90 ? -5.409 -5.053 24.263 1.00 82.94 90 THR A N 1
ATOM 689 C CA . THR A 1 90 ? -6.135 -5.483 23.062 1.00 82.94 90 THR A CA 1
ATOM 690 C C . THR A 1 90 ? -6.431 -4.331 22.100 1.00 82.94 90 THR A C 1
ATOM 692 O O . THR A 1 90 ? -6.758 -3.212 22.500 1.00 82.94 90 THR A O 1
ATOM 695 N N . LEU A 1 91 ? -6.329 -4.623 20.802 1.00 86.56 91 LEU A N 1
ATOM 696 C CA . LEU A 1 91 ? -6.720 -3.742 19.707 1.00 86.56 91 LEU A CA 1
ATOM 697 C C . LEU A 1 91 ? -7.588 -4.528 18.714 1.00 86.56 91 LEU A C 1
ATOM 699 O O . LEU A 1 91 ? -7.114 -5.450 18.056 1.00 86.56 91 LEU A O 1
ATOM 703 N N . ASN A 1 92 ? -8.861 -4.174 18.582 1.00 88.75 92 ASN A N 1
ATOM 704 C CA . ASN A 1 92 ? -9.750 -4.722 17.560 1.00 88.75 92 ASN A CA 1
ATOM 705 C C . ASN A 1 92 ? -9.988 -3.661 16.484 1.00 88.75 92 ASN A C 1
ATOM 707 O O . ASN A 1 92 ? -10.455 -2.569 16.789 1.00 88.75 92 ASN A O 1
ATOM 711 N N . TYR A 1 93 ? -9.668 -3.953 15.229 1.00 90.31 93 TYR A N 1
ATOM 712 C CA . TYR A 1 93 ? -10.007 -3.089 14.106 1.00 90.31 93 TYR A CA 1
ATOM 713 C C . TYR A 1 93 ? -10.941 -3.821 13.152 1.00 90.31 93 TYR A C 1
ATOM 715 O O . TYR A 1 93 ? -10.573 -4.798 12.501 1.00 90.31 93 TYR A O 1
ATOM 723 N N . VAL A 1 94 ? -12.163 -3.320 13.070 1.00 90.12 94 VAL A N 1
ATOM 724 C CA . VAL A 1 94 ? -13.234 -3.806 12.218 1.00 90.12 94 VAL A CA 1
ATOM 725 C C . VAL A 1 94 ? -13.438 -2.808 11.090 1.00 90.12 94 VAL A C 1
ATOM 727 O O . VAL A 1 94 ? -13.856 -1.678 11.316 1.00 90.12 94 VAL A O 1
ATOM 730 N N . THR A 1 95 ? -13.169 -3.213 9.858 1.00 88.62 95 THR A N 1
ATOM 731 C CA . THR A 1 95 ? -13.185 -2.315 8.698 1.00 88.62 95 THR A CA 1
ATOM 732 C C . THR A 1 95 ? -14.011 -2.907 7.556 1.00 88.62 95 THR A C 1
ATOM 734 O O . THR A 1 95 ? -14.188 -4.129 7.519 1.00 88.62 95 THR A O 1
ATOM 737 N N . PRO A 1 96 ? -14.564 -2.112 6.619 1.00 81.81 96 PRO A N 1
ATOM 738 C CA . PRO A 1 96 ? -15.275 -2.672 5.474 1.00 81.81 96 PRO A CA 1
ATOM 739 C C . PRO A 1 96 ? -14.392 -3.646 4.689 1.00 81.81 96 PRO A C 1
ATOM 741 O O . PRO A 1 96 ? -13.193 -3.416 4.512 1.00 81.81 96 PRO A O 1
ATOM 744 N N . MET A 1 97 ? -14.975 -4.747 4.209 1.00 76.94 97 MET A N 1
ATOM 745 C CA . MET A 1 97 ? -14.244 -5.670 3.340 1.00 76.94 97 MET A CA 1
ATOM 746 C C . MET A 1 97 ? -13.810 -4.974 2.039 1.00 76.94 97 MET A C 1
ATOM 748 O O . MET A 1 97 ? -14.560 -4.135 1.531 1.00 76.94 97 MET A O 1
ATOM 752 N N . PRO A 1 98 ? -12.669 -5.370 1.436 1.00 72.31 98 PRO A N 1
ATOM 753 C CA . PRO A 1 98 ? -12.179 -4.777 0.192 1.00 72.31 98 PRO A CA 1
ATOM 754 C C . PRO A 1 98 ? -13.251 -4.785 -0.904 1.00 72.31 98 PRO A C 1
ATOM 756 O O . PRO A 1 98 ? -13.471 -3.789 -1.585 1.00 72.31 98 PRO A O 1
ATOM 759 N N . SER A 1 99 ? -14.005 -5.884 -1.009 1.00 65.12 99 SER A N 1
ATOM 760 C CA . SER A 1 99 ? -15.119 -6.024 -1.950 1.00 65.12 99 SER A CA 1
ATOM 761 C C . SER A 1 99 ? -16.226 -4.984 -1.753 1.00 65.12 99 SER A C 1
ATOM 763 O O . SER A 1 99 ? -16.807 -4.549 -2.741 1.00 65.12 99 SER A O 1
ATOM 765 N N . MET A 1 100 ? -16.498 -4.545 -0.520 1.00 69.44 100 MET A N 1
ATOM 766 C CA . MET A 1 100 ? -17.494 -3.507 -0.224 1.00 69.44 100 MET A CA 1
ATOM 767 C C . MET A 1 100 ? -16.992 -2.120 -0.622 1.00 69.44 100 MET A C 1
ATOM 769 O O . MET A 1 100 ? -17.736 -1.353 -1.228 1.00 69.44 100 MET A O 1
ATOM 773 N N . VAL A 1 101 ? -15.719 -1.823 -0.340 1.00 65.69 101 VAL A N 1
ATOM 774 C CA . VAL A 1 101 ? -15.083 -0.555 -0.732 1.00 65.69 101 VAL A CA 1
ATOM 775 C C . VAL A 1 101 ? -15.017 -0.430 -2.254 1.00 65.69 101 VAL A C 1
ATOM 777 O O . VAL A 1 101 ? -15.331 0.618 -2.814 1.00 65.69 101 VAL A O 1
ATOM 780 N N . LEU A 1 102 ? -14.685 -1.526 -2.938 1.00 59.44 102 LEU A N 1
ATOM 781 C CA . LEU A 1 102 ? -14.549 -1.571 -4.392 1.00 59.44 102 LEU A CA 1
ATOM 782 C C . LEU A 1 102 ? -15.882 -1.714 -5.141 1.00 59.44 102 LEU A C 1
ATOM 784 O O . LEU A 1 102 ? -15.907 -1.448 -6.341 1.00 59.44 102 LEU A O 1
ATOM 788 N N . ALA A 1 103 ? -16.971 -2.140 -4.490 1.00 55.41 103 ALA A N 1
ATOM 789 C CA . ALA A 1 103 ? -18.299 -2.255 -5.104 1.00 55.41 103 ALA A CA 1
ATOM 790 C C . ALA A 1 103 ? -19.072 -0.925 -5.146 1.00 55.41 103 ALA A C 1
ATOM 792 O O . ALA A 1 103 ? -19.983 -0.788 -5.961 1.00 55.41 103 ALA A O 1
ATOM 793 N N . GLY A 1 104 ? -18.685 0.083 -4.354 1.00 51.53 104 GLY A N 1
ATOM 794 C CA . GLY A 1 104 ? -19.279 1.432 -4.343 1.00 51.53 104 GLY A CA 1
ATOM 795 C C . GLY A 1 104 ? -19.020 2.284 -5.602 1.00 51.53 104 GLY A C 1
ATOM 796 O O . GLY A 1 104 ? -19.041 3.508 -5.530 1.00 51.53 104 GLY A O 1
ATOM 797 N N . ARG A 1 105 ? -18.755 1.652 -6.757 1.00 46.59 105 ARG A N 1
ATOM 798 C CA . ARG A 1 105 ? -18.248 2.205 -8.037 1.00 46.59 105 ARG A CA 1
ATOM 799 C C . ARG A 1 105 ? -19.107 3.254 -8.740 1.00 46.59 105 ARG A C 1
ATOM 801 O O . ARG A 1 105 ? -18.736 3.690 -9.824 1.00 46.59 105 ARG A O 1
ATOM 808 N N . SER A 1 106 ? -20.224 3.687 -8.170 1.00 38.81 106 SER A N 1
ATOM 809 C CA . SER A 1 106 ? -21.149 4.594 -8.854 1.00 38.81 106 SER A CA 1
ATOM 810 C C . SER A 1 106 ? -20.832 6.090 -8.704 1.00 38.81 106 SER A C 1
ATOM 812 O O . SER A 1 106 ? -21.700 6.901 -9.009 1.00 38.81 106 SER A O 1
ATOM 814 N N . GLY A 1 107 ? -19.632 6.498 -8.269 1.00 44.38 107 GLY A N 1
ATOM 815 C CA . GLY A 1 107 ? -19.319 7.924 -8.117 1.00 44.38 107 GLY A CA 1
ATOM 816 C C . GLY A 1 107 ? -17.838 8.299 -8.182 1.00 44.38 107 GLY A C 1
ATOM 817 O O . GLY A 1 107 ? -16.964 7.602 -7.668 1.00 44.38 107 GLY A O 1
ATOM 818 N N . THR A 1 108 ? -17.576 9.462 -8.779 1.00 42.81 108 THR A N 1
ATOM 819 C CA . THR A 1 108 ? -16.366 10.272 -8.589 1.00 42.81 108 THR A CA 1
ATOM 820 C C . THR A 1 108 ? -16.194 10.561 -7.093 1.00 42.81 108 THR A C 1
ATOM 822 O O . THR A 1 108 ? -16.955 11.348 -6.535 1.00 42.81 108 THR A O 1
ATOM 825 N N . GLY A 1 109 ? -15.258 9.889 -6.417 1.00 52.62 109 GLY A N 1
ATOM 826 C CA . GLY A 1 109 ? -15.055 10.045 -4.966 1.00 52.62 109 GLY A CA 1
ATOM 827 C C . GLY A 1 109 ? -14.519 8.815 -4.228 1.00 52.62 109 GLY A C 1
ATOM 828 O O . GLY A 1 109 ? -14.143 8.925 -3.066 1.00 52.62 109 GLY A O 1
ATOM 829 N N . LEU A 1 110 ? -14.421 7.655 -4.887 1.00 62.12 110 LEU A N 1
ATOM 830 C CA . LEU A 1 110 ? -13.864 6.444 -4.269 1.00 62.12 110 LEU A CA 1
ATOM 831 C C . LEU A 1 110 ? -12.371 6.533 -3.934 1.00 62.12 110 LEU A C 1
ATOM 833 O O . LEU A 1 110 ? -11.915 5.819 -3.046 1.00 62.12 110 LEU A O 1
ATOM 837 N N . GLY A 1 111 ? -11.606 7.381 -4.624 1.00 64.06 111 GLY A N 1
ATOM 838 C CA . GLY A 1 111 ? -10.155 7.421 -4.444 1.00 64.06 111 GLY A CA 1
ATOM 839 C C . GLY A 1 111 ? -9.685 7.811 -3.056 1.00 64.06 111 GLY A C 1
ATOM 840 O O . GLY A 1 111 ? -8.947 7.036 -2.447 1.00 64.06 111 GLY A O 1
ATOM 841 N N . PRO A 1 112 ? -10.166 8.935 -2.505 1.00 66.50 112 PRO A N 1
ATOM 842 C CA . PRO A 1 112 ? -9.886 9.292 -1.122 1.00 66.50 112 PRO A CA 1
ATOM 843 C C . PRO A 1 112 ? -10.284 8.185 -0.134 1.00 66.50 112 PRO A C 1
ATOM 845 O O . PRO A 1 112 ? -9.502 7.850 0.745 1.00 66.50 112 PRO A O 1
ATOM 848 N N . ILE A 1 113 ? -11.441 7.540 -0.329 1.00 71.44 113 ILE A N 1
ATOM 849 C CA . ILE A 1 113 ? -11.940 6.485 0.569 1.00 71.44 113 ILE A CA 1
ATOM 850 C C . ILE A 1 113 ? -11.048 5.240 0.545 1.00 71.44 113 ILE A C 1
ATOM 852 O O . ILE A 1 113 ? -10.697 4.715 1.599 1.00 71.44 113 ILE A O 1
ATOM 856 N N . VAL A 1 114 ? -10.693 4.750 -0.646 1.00 70.12 114 VAL A N 1
ATOM 857 C CA . VAL A 1 114 ? -9.816 3.580 -0.807 1.00 70.12 114 VAL A CA 1
ATOM 858 C C . VAL A 1 114 ? -8.449 3.863 -0.193 1.00 70.12 114 VAL A C 1
ATOM 860 O O . VAL A 1 114 ? -7.942 3.026 0.552 1.00 70.12 114 VAL A O 1
ATOM 863 N N . ARG A 1 115 ? -7.891 5.055 -0.444 1.00 70.31 115 ARG A N 1
ATOM 864 C CA . ARG A 1 115 ? -6.621 5.486 0.147 1.00 70.31 115 ARG A CA 1
ATOM 865 C C . ARG A 1 115 ? -6.696 5.503 1.669 1.00 70.31 115 ARG A C 1
ATOM 867 O O . ARG A 1 115 ? -5.825 4.928 2.316 1.00 70.31 115 ARG A O 1
ATOM 874 N N . ASP A 1 116 ? -7.710 6.149 2.236 1.00 73.38 116 ASP A N 1
ATOM 875 C CA . ASP A 1 116 ? -7.843 6.295 3.686 1.00 73.38 116 ASP A CA 1
ATOM 876 C C . ASP A 1 116 ? -8.062 4.926 4.350 1.00 73.38 116 ASP A C 1
ATOM 878 O O . ASP A 1 116 ? -7.434 4.617 5.363 1.00 73.38 116 ASP A O 1
ATOM 882 N N . TRP A 1 117 ? -8.862 4.056 3.725 1.00 80.62 117 TRP A N 1
ATOM 883 C CA . TRP A 1 117 ? -9.056 2.671 4.154 1.00 80.62 117 TRP A CA 1
ATOM 884 C C . TRP A 1 117 ? -7.751 1.868 4.157 1.00 80.62 117 TRP A C 1
ATOM 886 O O . TRP A 1 117 ? -7.408 1.274 5.181 1.00 80.62 117 TRP A O 1
ATOM 896 N N . GLN A 1 118 ? -6.994 1.869 3.056 1.00 74.12 118 GLN A N 1
ATOM 897 C CA . GLN A 1 118 ? -5.720 1.146 2.974 1.00 74.12 118 GLN A CA 1
ATOM 898 C C . GLN A 1 118 ? -4.674 1.710 3.926 1.00 74.12 118 GLN A C 1
ATOM 900 O O . GLN A 1 118 ? -4.039 0.944 4.648 1.00 74.12 118 GLN A O 1
ATOM 905 N N . SER A 1 119 ? -4.543 3.037 3.986 1.00 73.44 119 SER A N 1
ATOM 906 C CA . SER A 1 119 ? -3.633 3.710 4.911 1.00 73.44 119 SER A CA 1
ATOM 907 C C . SER A 1 119 ? -3.938 3.326 6.360 1.00 73.44 119 SER A C 1
ATOM 909 O O . SER A 1 119 ? -3.025 2.963 7.101 1.00 73.44 119 SER A O 1
ATOM 911 N N . ALA A 1 120 ? -5.218 3.314 6.745 1.00 80.12 120 ALA A N 1
ATOM 912 C CA . ALA A 1 120 ? -5.648 2.876 8.066 1.00 80.12 120 ALA A CA 1
ATOM 913 C C . ALA A 1 120 ? -5.332 1.399 8.327 1.00 80.12 120 ALA A C 1
ATOM 915 O O . ALA A 1 120 ? -4.753 1.070 9.363 1.00 80.12 120 ALA A O 1
ATOM 916 N N . VAL A 1 121 ? -5.682 0.510 7.392 1.00 81.88 121 VAL A N 1
ATOM 917 C CA . VAL A 1 121 ? -5.419 -0.932 7.501 1.00 81.88 121 VAL A CA 1
ATOM 918 C C . VAL A 1 121 ? -3.927 -1.217 7.653 1.00 81.88 121 VAL A C 1
ATOM 920 O O . VAL A 1 121 ? -3.543 -1.984 8.538 1.00 81.88 121 VAL A O 1
ATOM 923 N N . ASP A 1 122 ? -3.081 -0.602 6.831 1.00 75.12 122 ASP A N 1
ATOM 924 C CA . ASP A 1 122 ? -1.641 -0.837 6.861 1.00 75.12 122 ASP A CA 1
ATOM 925 C C . ASP A 1 122 ? -0.983 -0.244 8.100 1.00 75.12 122 ASP A C 1
ATOM 927 O O . ASP A 1 122 ? -0.193 -0.934 8.748 1.00 75.12 122 ASP A O 1
ATOM 931 N N . ALA A 1 123 ? -1.351 0.976 8.490 1.00 73.94 123 ALA A N 1
ATOM 932 C CA . ALA A 1 123 ? -0.792 1.606 9.676 1.00 73.94 123 ALA A CA 1
ATOM 933 C C . ALA A 1 123 ? -1.183 0.873 10.962 1.00 73.94 123 ALA A C 1
ATOM 935 O O . ALA A 1 123 ? -0.307 0.545 11.761 1.00 73.94 123 ALA A O 1
ATOM 936 N N . ILE A 1 124 ? -2.462 0.525 11.139 1.00 78.75 124 ILE A N 1
ATOM 937 C CA . ILE A 1 124 ? -2.929 -0.226 12.315 1.00 78.75 124 ILE A CA 1
ATOM 938 C C . ILE A 1 124 ? -2.260 -1.604 12.372 1.00 78.75 124 ILE A C 1
ATOM 940 O O . ILE A 1 124 ? -1.787 -2.032 13.430 1.00 78.75 124 ILE A O 1
ATOM 944 N N . ARG A 1 125 ? -2.135 -2.280 11.224 1.00 75.44 125 ARG A N 1
ATOM 945 C CA . ARG A 1 125 ? -1.416 -3.555 11.132 1.00 75.44 125 ARG A CA 1
ATOM 946 C C . ARG A 1 125 ? 0.066 -3.396 11.471 1.00 75.44 125 ARG A C 1
ATOM 948 O O . ARG A 1 125 ? 0.619 -4.245 12.168 1.00 75.44 125 ARG A O 1
ATOM 955 N N . ASN A 1 126 ? 0.724 -2.337 11.005 1.00 70.69 126 ASN A N 1
ATOM 956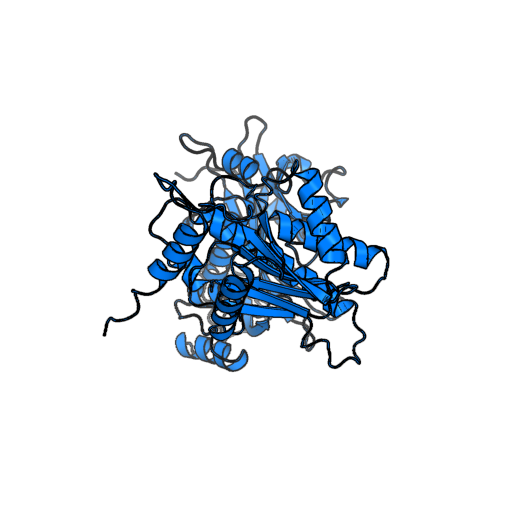 C CA . ASN A 1 126 ? 2.129 -2.074 11.305 1.00 70.69 126 ASN A CA 1
ATOM 957 C C . ASN A 1 126 ? 2.346 -1.740 12.786 1.00 70.69 126 ASN A C 1
ATOM 959 O O . ASN A 1 126 ? 3.255 -2.312 13.391 1.00 70.69 126 ASN A O 1
ATOM 963 N N . CYS A 1 127 ? 1.482 -0.926 13.398 1.00 71.69 127 CYS A N 1
ATOM 964 C CA . CYS A 1 127 ? 1.471 -0.694 14.846 1.00 71.69 127 CYS A CA 1
ATOM 965 C C . CYS A 1 127 ? 1.353 -2.018 15.615 1.00 71.69 127 CYS A C 1
ATOM 967 O O . CYS A 1 127 ? 2.130 -2.283 16.530 1.00 71.69 127 CYS A O 1
ATOM 969 N N . ALA A 1 128 ? 0.452 -2.903 15.191 1.00 69.31 128 ALA A N 1
ATOM 970 C CA . ALA A 1 128 ? 0.293 -4.207 15.821 1.00 69.31 128 ALA A CA 1
ATOM 971 C C . ALA A 1 128 ? 1.484 -5.151 15.616 1.00 69.31 128 ALA A C 1
ATOM 973 O O . ALA A 1 128 ? 1.866 -5.868 16.537 1.00 69.31 128 ALA A O 1
ATOM 974 N N . ARG A 1 129 ? 2.116 -5.150 14.435 1.00 67.62 129 ARG A N 1
ATOM 975 C CA . ARG A 1 129 ? 3.361 -5.906 14.211 1.00 67.62 129 ARG A CA 1
ATOM 976 C C . ARG A 1 129 ? 4.474 -5.422 15.134 1.00 67.62 129 ARG A C 1
ATOM 978 O O . ARG A 1 129 ? 5.252 -6.241 15.619 1.00 67.62 129 ARG A O 1
ATOM 985 N N . GLN A 1 130 ? 4.574 -4.112 15.354 1.00 67.75 130 GLN A N 1
ATOM 986 C CA . GLN A 1 130 ? 5.534 -3.545 16.299 1.00 67.75 130 GLN A CA 1
ATOM 987 C C . GLN A 1 130 ? 5.221 -4.002 17.730 1.00 67.75 130 GLN A C 1
ATOM 989 O O . GLN A 1 130 ? 6.136 -4.439 18.424 1.00 67.75 130 GLN A O 1
ATOM 994 N N . HIS A 1 131 ? 3.943 -4.022 18.121 1.00 65.25 131 HIS A N 1
ATOM 995 C CA . HIS A 1 131 ? 3.505 -4.553 19.412 1.00 65.25 131 HIS A CA 1
ATOM 996 C C . HIS A 1 131 ? 3.855 -6.038 19.598 1.00 65.25 131 HIS A C 1
ATOM 998 O O . HIS A 1 131 ? 4.494 -6.409 20.580 1.00 65.25 131 HIS A O 1
ATOM 1004 N N . ALA A 1 132 ? 3.539 -6.884 18.615 1.00 63.91 132 ALA A N 1
ATOM 1005 C CA . ALA A 1 132 ? 3.828 -8.317 18.670 1.00 63.91 132 ALA A CA 1
ATOM 1006 C C . ALA A 1 132 ? 5.332 -8.635 18.764 1.00 63.91 132 ALA A C 1
ATOM 1008 O O . ALA A 1 132 ? 5.704 -9.657 19.332 1.00 63.91 132 ALA A O 1
ATOM 1009 N N . ARG A 1 133 ? 6.206 -7.776 18.219 1.00 63.34 133 ARG A N 1
ATOM 1010 C CA . ARG A 1 133 ? 7.670 -7.919 18.338 1.00 63.34 133 ARG A CA 1
ATOM 1011 C C . ARG A 1 133 ? 8.215 -7.505 19.705 1.00 63.34 133 ARG A C 1
ATOM 1013 O O . ARG A 1 133 ? 9.302 -7.953 20.052 1.00 63.34 133 ARG A O 1
ATOM 1020 N N . ALA A 1 134 ? 7.509 -6.638 20.429 1.00 59.22 134 ALA A N 1
ATOM 1021 C CA . ALA A 1 134 ? 7.896 -6.212 21.772 1.00 59.22 134 ALA A CA 1
ATOM 1022 C C . ALA A 1 134 ? 7.549 -7.270 22.836 1.00 59.22 134 ALA A C 1
ATOM 1024 O O . ALA A 1 134 ? 8.213 -7.352 23.864 1.00 59.22 134 ALA A O 1
ATOM 1025 N N . LEU A 1 135 ? 6.544 -8.114 22.578 1.00 58.03 135 LEU A N 1
ATOM 1026 C CA . LEU A 1 135 ? 6.127 -9.171 23.497 1.00 58.03 135 LEU A CA 1
ATOM 1027 C C . LEU A 1 135 ? 7.102 -10.370 23.476 1.00 58.03 135 LEU A C 1
ATOM 1029 O O . LEU A 1 135 ? 7.462 -10.851 22.397 1.00 58.03 135 LEU A O 1
ATOM 1033 N N . PRO A 1 136 ? 7.495 -10.927 24.641 1.00 54.72 136 PRO A N 1
ATOM 1034 C CA . PRO A 1 136 ? 8.301 -12.143 24.706 1.00 54.72 136 PRO A CA 1
ATOM 1035 C C . PRO A 1 136 ? 7.595 -13.332 24.039 1.00 54.72 136 PRO A C 1
ATOM 1037 O O . PRO A 1 136 ? 6.410 -13.587 24.283 1.00 54.72 136 PRO A O 1
ATOM 1040 N N . SER A 1 137 ? 8.351 -14.119 23.266 1.00 50.84 137 SER A N 1
ATOM 1041 C CA . SER A 1 137 ? 7.894 -15.281 22.479 1.00 50.84 137 SER A CA 1
ATOM 1042 C C . SER A 1 137 ? 7.215 -16.392 23.296 1.00 50.84 137 SER A C 1
ATOM 1044 O O . SER A 1 137 ? 6.646 -17.316 22.722 1.00 50.84 137 SER A O 1
ATOM 1046 N N . SER A 1 138 ? 7.299 -16.333 24.627 1.00 44.16 138 SER A N 1
ATOM 1047 C CA . SER A 1 138 ? 6.704 -17.284 25.569 1.00 44.16 138 SER A CA 1
ATOM 1048 C C . SER A 1 138 ? 5.282 -16.920 26.011 1.00 44.16 138 SER A C 1
ATOM 1050 O O . SER A 1 138 ? 4.643 -17.722 26.693 1.00 44.16 138 SER A O 1
ATOM 1052 N N . SER A 1 139 ? 4.760 -15.742 25.648 1.00 43.94 139 SER A N 1
ATOM 1053 C CA . SER A 1 139 ? 3.398 -15.353 26.022 1.00 43.94 139 SER A CA 1
ATOM 1054 C C . SER A 1 139 ? 2.367 -15.907 25.027 1.00 43.94 139 SER A C 1
ATOM 1056 O O . SER A 1 139 ? 2.377 -15.608 23.836 1.00 43.94 139 SER A O 1
ATOM 1058 N N . SER A 1 140 ? 1.401 -16.682 25.521 1.00 38.41 140 SER A N 1
ATOM 1059 C CA . SER A 1 140 ? 0.207 -17.105 24.764 1.00 38.41 140 SER A CA 1
ATOM 1060 C C . SER A 1 140 ? -0.721 -15.934 24.380 1.00 38.41 140 SER A C 1
ATOM 1062 O O . SER A 1 140 ? -1.746 -16.137 23.730 1.00 38.41 140 SER A O 1
ATOM 1064 N N . ALA A 1 141 ? -0.353 -14.705 24.759 1.00 42.12 141 ALA A N 1
ATOM 1065 C CA . ALA A 1 141 ? -1.052 -13.455 24.483 1.00 42.12 141 ALA A CA 1
ATOM 1066 C C . ALA A 1 141 ? -0.773 -12.873 23.082 1.00 42.12 141 ALA A C 1
ATOM 1068 O O . ALA A 1 141 ? -1.553 -12.046 22.611 1.00 42.12 141 ALA A O 1
ATOM 1069 N N . VAL A 1 142 ? 0.273 -13.338 22.378 1.00 47.03 142 VAL A N 1
ATOM 1070 C CA . VAL A 1 142 ? 0.652 -12.839 21.035 1.00 47.03 142 VAL A CA 1
ATOM 1071 C C . VAL A 1 142 ? -0.505 -12.946 20.025 1.00 47.03 142 VAL A C 1
ATOM 1073 O O . VAL A 1 142 ? -0.626 -12.109 19.136 1.00 47.03 142 VAL A O 1
ATOM 1076 N N . GLY A 1 143 ? -1.403 -13.925 20.194 1.00 45.38 143 GLY A N 1
ATOM 1077 C CA . GLY A 1 143 ? -2.568 -14.132 19.323 1.00 45.38 143 GLY A CA 1
ATOM 1078 C C . GLY A 1 143 ? -3.818 -13.300 19.648 1.00 45.38 143 GLY A C 1
ATOM 1079 O O . GLY A 1 143 ? -4.811 -13.438 18.940 1.00 45.38 143 GLY A O 1
ATOM 1080 N N . ARG A 1 144 ? -3.825 -12.480 20.713 1.00 50.22 144 ARG A N 1
ATOM 1081 C CA . ARG A 1 144 ? -5.010 -11.690 21.130 1.00 50.22 144 ARG A CA 1
ATOM 1082 C C . ARG A 1 144 ? -4.817 -10.175 21.089 1.00 50.22 144 ARG A C 1
ATOM 1084 O O . ARG A 1 144 ? -5.799 -9.451 21.197 1.00 50.22 144 ARG A O 1
ATOM 1091 N N . ALA A 1 145 ? -3.585 -9.706 20.920 1.00 62.88 145 ALA A N 1
ATOM 1092 C CA . ALA A 1 145 ? -3.266 -8.286 21.008 1.00 62.88 145 ALA A CA 1
ATOM 1093 C C . ALA A 1 145 ? -3.802 -7.448 19.831 1.00 62.88 145 ALA A C 1
ATOM 1095 O O . ALA A 1 145 ? -4.086 -6.269 20.014 1.00 62.88 145 ALA A O 1
ATOM 1096 N N . LEU A 1 146 ? -3.958 -8.043 18.640 1.00 70.50 146 LEU A N 1
ATOM 1097 C CA . LEU A 1 146 ? -4.621 -7.416 17.494 1.00 70.50 146 LEU A CA 1
ATOM 1098 C C . LEU A 1 146 ? -5.607 -8.389 16.845 1.00 70.50 146 LEU A C 1
ATOM 1100 O O . LEU A 1 146 ? -5.217 -9.485 16.447 1.00 70.50 146 LEU A O 1
ATOM 1104 N N . GLN A 1 147 ? -6.841 -7.936 16.636 1.00 78.88 147 GLN A N 1
ATOM 1105 C CA . GLN A 1 147 ? -7.805 -8.569 15.739 1.00 78.88 147 GLN A CA 1
ATOM 1106 C C . GLN A 1 147 ? -8.135 -7.607 14.600 1.00 78.88 147 GLN A C 1
ATOM 1108 O O . GLN A 1 147 ? -8.552 -6.480 14.842 1.00 78.88 147 GLN A O 1
ATOM 1113 N N . LEU A 1 148 ? -7.925 -8.036 13.355 1.00 83.06 148 LEU A N 1
ATOM 1114 C CA . LEU A 1 148 ? -8.307 -7.277 12.166 1.00 83.06 148 LEU A CA 1
ATOM 1115 C C . LEU A 1 148 ? -9.440 -8.020 11.464 1.00 83.06 148 LEU A C 1
ATOM 1117 O O . LEU A 1 148 ? -9.242 -9.132 10.974 1.00 83.06 148 LEU A O 1
ATOM 1121 N N . SER A 1 149 ? -10.614 -7.404 11.406 1.00 86.31 149 SER A N 1
ATOM 1122 C CA . SER A 1 149 ? -11.831 -8.034 10.901 1.00 86.31 149 SER A CA 1
ATOM 1123 C C . SER A 1 149 ? -12.466 -7.219 9.777 1.00 86.31 149 SER A C 1
ATOM 1125 O O . SER A 1 149 ? -12.402 -5.992 9.751 1.00 86.31 149 SER A O 1
ATOM 1127 N N . GLY A 1 150 ? -13.067 -7.920 8.823 1.00 84.44 150 GLY A N 1
ATOM 1128 C CA . GLY A 1 150 ? -13.818 -7.374 7.708 1.00 84.44 150 GLY A CA 1
ATOM 1129 C C . GLY A 1 150 ? -15.320 -7.430 7.972 1.00 84.44 150 GLY A C 1
ATOM 1130 O O . GLY A 1 150 ? -15.850 -8.495 8.300 1.00 84.44 150 GLY A O 1
ATOM 1131 N N . MET A 1 151 ? -16.011 -6.310 7.761 1.00 84.94 151 MET A N 1
ATOM 1132 C CA . MET A 1 151 ? -17.473 -6.244 7.759 1.00 84.94 151 MET A CA 1
ATOM 1133 C C . MET A 1 151 ? -18.035 -6.244 6.335 1.00 84.94 151 MET A C 1
ATOM 1135 O O . MET A 1 151 ? -17.498 -5.608 5.425 1.00 84.94 151 MET A O 1
ATOM 1139 N N . HIS A 1 152 ? -19.168 -6.919 6.146 1.00 76.31 152 HIS A N 1
ATOM 1140 C CA . HIS A 1 152 ? -19.935 -6.901 4.893 1.00 76.31 152 HIS A CA 1
ATOM 1141 C C . HIS A 1 152 ? -20.871 -5.680 4.777 1.00 76.31 152 HIS A C 1
ATOM 1143 O O . HIS A 1 152 ? -21.763 -5.652 3.932 1.00 76.31 152 HIS A O 1
ATOM 1149 N N . HIS A 1 153 ? -20.672 -4.668 5.623 1.00 71.94 153 HIS A N 1
ATOM 1150 C CA . HIS A 1 153 ? -21.397 -3.403 5.609 1.00 71.94 153 HIS A CA 1
ATOM 1151 C C . HIS A 1 153 ? -20.451 -2.273 5.200 1.00 71.94 153 HIS A C 1
ATOM 1153 O O . HIS A 1 153 ? -19.296 -2.231 5.618 1.00 71.94 153 HIS A O 1
ATOM 1159 N N . TYR A 1 154 ? -20.923 -1.358 4.355 1.00 66.69 154 TYR A N 1
ATOM 1160 C CA . TYR A 1 154 ? -20.139 -0.187 3.980 1.00 66.69 154 TYR A CA 1
ATOM 1161 C C . TYR A 1 154 ? -20.332 0.902 5.038 1.00 66.69 154 TYR A C 1
ATOM 1163 O O . TYR A 1 154 ? -21.263 1.698 4.955 1.00 66.69 154 TYR A O 1
ATOM 1171 N N . PHE A 1 155 ? -19.487 0.874 6.071 1.00 72.88 155 PHE A N 1
ATOM 1172 C CA . PHE A 1 155 ? -19.484 1.844 7.166 1.00 72.88 155 PHE A CA 1
ATOM 1173 C C . PHE A 1 155 ? -18.233 2.724 7.064 1.00 72.88 155 PHE A C 1
ATOM 1175 O O . PHE A 1 155 ? -17.118 2.274 7.329 1.00 72.88 155 PHE A O 1
ATOM 1182 N N . LEU A 1 156 ? -18.432 3.955 6.587 1.00 69.06 156 LEU A N 1
ATOM 1183 C CA . LEU A 1 156 ? -17.364 4.914 6.292 1.00 69.06 156 LEU A CA 1
ATOM 1184 C C . LEU A 1 156 ? -16.954 5.759 7.495 1.00 69.06 156 LEU A C 1
ATOM 1186 O O . LEU A 1 156 ? -15.811 6.200 7.570 1.00 69.06 156 LEU A O 1
ATOM 1190 N N . GLU A 1 157 ? -17.885 6.000 8.414 1.00 78.88 157 GLU A N 1
ATOM 1191 C CA . GLU A 1 157 ? -17.603 6.720 9.649 1.00 78.88 157 GLU A CA 1
ATOM 1192 C C . GLU A 1 157 ? -16.777 5.843 10.588 1.00 78.88 157 GLU A C 1
ATOM 1194 O O . GLU A 1 157 ? -16.861 4.617 10.562 1.00 78.88 157 GLU A O 1
ATOM 1199 N N . MET A 1 158 ? -15.956 6.474 11.418 1.00 86.69 158 MET A N 1
ATOM 1200 C CA . MET A 1 158 ? -15.198 5.790 12.450 1.00 86.69 158 MET A CA 1
ATOM 1201 C C . MET A 1 158 ? -15.974 5.837 13.764 1.00 86.69 158 MET A C 1
ATOM 1203 O O . MET A 1 158 ? -16.379 6.913 14.204 1.00 86.69 158 MET A O 1
ATOM 1207 N N . LEU A 1 159 ? -16.091 4.689 14.425 1.00 89.56 159 LEU A N 1
ATOM 1208 C CA . LEU A 1 159 ? -16.533 4.557 15.808 1.00 89.56 159 LEU A CA 1
ATOM 1209 C C . LEU A 1 159 ? -15.455 3.815 16.599 1.00 89.56 159 LEU A C 1
ATOM 1211 O O . LEU A 1 159 ? -15.264 2.616 16.414 1.00 89.56 159 LEU A O 1
ATOM 1215 N N . MET A 1 160 ? -14.752 4.522 17.475 1.00 92.06 160 MET A N 1
ATOM 1216 C CA . MET A 1 160 ? -13.688 3.975 18.308 1.00 92.06 160 MET A CA 1
ATOM 1217 C C . MET A 1 160 ? -14.138 3.913 19.767 1.00 92.06 160 MET A C 1
ATOM 1219 O O . MET A 1 160 ? -14.434 4.933 20.377 1.00 92.06 160 MET A O 1
ATOM 1223 N N . HIS A 1 161 ? -14.183 2.715 20.331 1.00 94.06 161 HIS A N 1
ATOM 1224 C CA . HIS A 1 161 ? -14.403 2.449 21.744 1.00 94.06 161 HIS A CA 1
ATOM 1225 C C . HIS A 1 161 ? -13.065 2.294 22.456 1.00 94.06 161 HIS A C 1
ATOM 1227 O O . HIS A 1 161 ? -12.194 1.558 21.990 1.00 94.06 161 HIS A O 1
ATOM 1233 N N . VAL A 1 162 ? -12.909 2.975 23.586 1.00 92.31 162 VAL A N 1
ATOM 1234 C CA . VAL A 1 162 ? -11.687 2.933 24.388 1.00 92.31 162 VAL A CA 1
ATOM 1235 C C . VAL A 1 162 ? -12.037 2.666 25.841 1.00 92.31 162 VAL A C 1
ATOM 1237 O O . VAL A 1 162 ? -12.955 3.281 26.386 1.00 92.31 162 VAL A O 1
ATOM 1240 N N . THR A 1 163 ? -11.269 1.782 26.475 1.00 92.81 163 THR A N 1
ATOM 1241 C CA . THR A 1 163 ? -11.265 1.598 27.932 1.00 92.81 163 THR A CA 1
ATOM 1242 C C . THR A 1 163 ? -9.958 2.136 28.505 1.00 92.81 163 THR A C 1
ATOM 1244 O O . THR A 1 163 ? -8.884 1.691 28.111 1.00 92.81 163 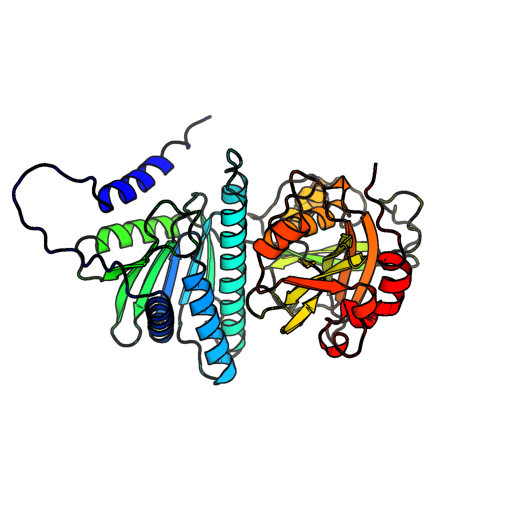THR A O 1
ATOM 1247 N N . VAL A 1 164 ? -10.030 3.096 29.426 1.00 88.06 164 VAL A N 1
ATOM 1248 C CA . VAL A 1 164 ? -8.865 3.741 30.051 1.00 88.06 164 VAL A CA 1
ATOM 1249 C C . VAL A 1 164 ? -8.293 2.853 31.160 1.00 88.06 164 VAL A C 1
ATOM 1251 O O . VAL A 1 164 ? -9.010 2.469 32.082 1.00 88.06 164 VAL A O 1
ATOM 1254 N N . ARG A 1 165 ? -6.986 2.571 31.123 1.00 86.56 165 ARG A N 1
ATOM 1255 C CA . ARG A 1 165 ? -6.302 1.620 32.019 1.00 86.56 165 ARG A CA 1
ATOM 1256 C C . ARG A 1 165 ? -6.364 2.012 33.494 1.00 86.56 165 ARG A C 1
ATOM 1258 O O . ARG A 1 165 ? -6.561 1.162 34.354 1.00 86.56 165 ARG A O 1
ATOM 1265 N N . SER A 1 166 ? -6.146 3.289 33.802 1.00 84.38 166 SER A N 1
ATOM 1266 C CA . SER A 1 166 ? -6.017 3.768 35.187 1.00 84.38 166 SER A CA 1
ATOM 1267 C C . SER A 1 166 ? -7.352 3.862 35.926 1.00 84.38 166 SER A C 1
ATOM 1269 O O . SER A 1 166 ? -7.383 3.736 37.148 1.00 84.38 166 SER A O 1
ATOM 1271 N N . THR A 1 167 ? -8.445 4.093 35.201 1.00 85.81 167 THR A N 1
ATOM 1272 C CA . THR A 1 167 ? -9.770 4.373 35.775 1.00 85.81 167 THR A CA 1
ATOM 1273 C C . THR A 1 167 ? -10.814 3.316 35.435 1.00 85.81 167 THR A C 1
ATOM 1275 O O . THR A 1 167 ? -11.862 3.282 36.075 1.00 85.81 167 THR A O 1
ATOM 1278 N N . GLY A 1 168 ? -10.573 2.484 34.420 1.00 86.00 168 GLY A N 1
ATOM 1279 C CA . GLY A 1 168 ? -11.582 1.608 33.825 1.00 86.00 168 GLY A CA 1
ATOM 1280 C C . GLY A 1 168 ? -12.680 2.362 33.065 1.00 86.00 168 GLY A C 1
ATOM 1281 O O . GLY A 1 168 ? -13.641 1.733 32.626 1.00 86.00 168 GLY A O 1
ATOM 1282 N N . ARG A 1 169 ? -12.563 3.693 32.914 1.00 87.56 169 ARG A N 1
ATOM 1283 C CA . ARG A 1 169 ? -13.568 4.525 32.242 1.00 87.56 169 ARG A CA 1
ATOM 1284 C C . ARG A 1 169 ? -13.667 4.137 30.775 1.00 87.56 169 ARG A C 1
ATOM 1286 O O . ARG A 1 169 ? -12.644 3.930 30.121 1.00 87.56 169 ARG A O 1
ATOM 1293 N N . ARG A 1 170 ? -14.893 4.074 30.261 1.00 91.75 170 ARG A N 1
ATOM 1294 C CA . ARG A 1 170 ? -15.154 3.739 28.864 1.00 91.75 170 ARG A CA 1
ATOM 1295 C C . ARG A 1 170 ? -15.708 4.926 28.096 1.00 91.75 170 ARG A C 1
ATOM 1297 O O . ARG A 1 170 ? -16.568 5.658 28.584 1.00 91.75 170 ARG A O 1
ATOM 1304 N N . GLU A 1 171 ? -15.232 5.092 26.871 1.00 91.62 171 GLU A N 1
ATOM 1305 C CA . GLU A 1 171 ? -15.558 6.244 26.030 1.00 91.62 171 GLU A CA 1
ATOM 1306 C C . GLU A 1 171 ? -15.677 5.832 24.566 1.00 91.62 171 GLU A C 1
ATOM 1308 O O . GLU A 1 171 ? -14.971 4.936 24.100 1.00 91.62 171 GLU A O 1
ATOM 1313 N N . PHE A 1 172 ? -16.555 6.513 23.835 1.00 90.06 172 PHE A N 1
ATOM 1314 C CA . PHE A 1 172 ? -16.621 6.453 22.381 1.00 90.06 172 PHE A CA 1
ATOM 1315 C C . PHE A 1 172 ? -16.039 7.714 21.761 1.00 90.06 172 PHE A C 1
ATOM 1317 O O . PHE A 1 172 ? -16.306 8.817 22.218 1.00 90.06 172 PHE A O 1
ATOM 1324 N N . TRP A 1 173 ? -15.298 7.531 20.678 1.00 89.19 173 TRP A N 1
ATOM 1325 C CA . TRP A 1 173 ? -14.718 8.563 19.836 1.00 89.19 173 TRP A CA 1
ATOM 1326 C C . TRP A 1 173 ? -15.218 8.335 18.413 1.00 89.19 173 TRP A C 1
ATOM 1328 O O . TRP A 1 173 ? -14.945 7.286 17.830 1.00 89.19 173 TRP A O 1
ATOM 1338 N N . MET A 1 174 ? -15.953 9.285 17.841 1.00 85.75 174 MET A N 1
ATOM 1339 C CA . MET A 1 174 ? -16.562 9.114 16.518 1.00 85.75 174 MET A CA 1
ATOM 1340 C C . MET A 1 174 ? -16.318 10.290 15.587 1.00 85.75 174 MET A C 1
ATOM 1342 O O . MET A 1 174 ? -16.286 11.434 16.027 1.00 85.75 174 MET A O 1
ATOM 1346 N N . THR A 1 175 ? -16.183 10.021 14.292 1.00 79.56 175 THR A N 1
ATOM 1347 C CA . THR A 1 175 ? -16.154 11.077 13.269 1.00 79.56 175 THR A CA 1
ATOM 1348 C C . THR A 1 175 ? -17.568 11.555 12.963 1.00 79.56 175 THR A C 1
ATOM 1350 O O . THR A 1 175 ? -18.437 10.723 12.722 1.00 79.56 175 THR A O 1
ATOM 1353 N N . VAL A 1 176 ? -17.790 12.872 12.918 1.00 66.75 176 VAL A N 1
ATOM 1354 C CA . VAL A 1 176 ? -19.107 13.455 12.610 1.00 66.75 176 VAL A CA 1
ATOM 1355 C C . VAL A 1 176 ? -19.121 14.131 11.235 1.00 66.75 176 VAL A C 1
ATOM 1357 O O . VAL A 1 176 ? -18.316 15.028 10.977 1.00 66.75 176 VAL A O 1
ATOM 1360 N N . GLY A 1 177 ? -20.099 13.759 10.400 1.00 56.97 177 GLY A N 1
ATOM 1361 C CA . GLY A 1 177 ? -20.448 14.430 9.142 1.00 56.97 177 GLY A CA 1
ATOM 1362 C C . GLY A 1 177 ? -20.105 13.629 7.885 1.00 56.97 177 GLY A C 1
ATOM 1363 O O . GLY A 1 177 ? -19.282 12.717 7.921 1.00 56.97 177 GLY A O 1
ATOM 1364 N N . ALA A 1 178 ? -20.723 14.009 6.757 1.00 47.62 178 ALA A N 1
ATOM 1365 C CA . ALA A 1 178 ? -20.393 13.480 5.436 1.00 47.62 178 ALA A CA 1
ATOM 1366 C C . ALA A 1 178 ? -18.946 13.864 5.081 1.00 47.62 178 ALA A C 1
ATOM 1368 O O . ALA A 1 178 ? -18.667 14.931 4.528 1.00 47.62 178 ALA A O 1
ATOM 1369 N N . SER A 1 179 ? -18.022 12.984 5.458 1.00 46.53 179 SER A N 1
ATOM 1370 C CA . SER A 1 179 ? -16.669 12.892 4.923 1.00 46.53 179 SER A CA 1
ATOM 1371 C C . SER A 1 179 ? -16.779 12.897 3.396 1.00 46.53 179 SER A C 1
ATOM 1373 O O . SER A 1 179 ? -17.763 12.436 2.839 1.00 46.53 179 SER A O 1
ATOM 1375 N N . HIS A 1 180 ? -15.980 13.649 2.649 1.00 48.81 180 HIS A N 1
ATOM 1376 C CA . HIS A 1 180 ? -14.747 13.133 2.045 1.00 48.81 180 HIS A CA 1
ATOM 1377 C C . HIS A 1 180 ? -13.852 14.272 1.514 1.00 48.81 180 HIS A C 1
ATOM 1379 O O . HIS A 1 180 ? -12.909 14.019 0.772 1.00 48.81 180 HIS A O 1
ATOM 1385 N N . GLN A 1 181 ? -14.164 15.534 1.840 1.00 41.41 181 GLN A N 1
ATOM 1386 C CA . GLN A 1 181 ? -13.427 16.703 1.329 1.00 41.41 181 GLN A CA 1
ATOM 1387 C C . GLN A 1 181 ? -12.508 17.360 2.365 1.00 41.41 181 GLN A C 1
ATOM 1389 O O . GLN A 1 181 ? -11.613 18.110 1.993 1.00 41.41 181 GLN A O 1
ATOM 1394 N N . SER A 1 182 ? -12.699 17.070 3.653 1.00 45.81 182 SER A N 1
ATOM 1395 C CA . SER A 1 182 ? -11.863 17.591 4.733 1.00 45.81 182 SER A CA 1
ATOM 1396 C C . SER A 1 182 ? -11.027 16.461 5.329 1.00 45.81 182 SER A C 1
ATOM 1398 O O . SER A 1 182 ? -11.584 15.471 5.803 1.00 45.81 182 SER A O 1
ATOM 1400 N N . ASN A 1 183 ? -9.701 16.636 5.358 1.00 49.44 183 ASN A N 1
ATOM 1401 C CA . ASN A 1 183 ? -8.771 15.771 6.099 1.00 49.44 183 ASN A CA 1
ATOM 1402 C C . ASN A 1 183 ? -8.968 15.861 7.631 1.00 49.44 183 ASN A C 1
ATOM 1404 O O . ASN A 1 183 ? -8.305 15.151 8.388 1.00 49.44 183 ASN A O 1
ATOM 1408 N N . GLU A 1 184 ? -9.873 16.727 8.089 1.00 55.25 184 GLU A N 1
ATOM 1409 C CA . GLU A 1 184 ? -10.121 17.073 9.482 1.00 55.25 184 GLU A CA 1
ATOM 1410 C C . GLU A 1 184 ? -11.601 16.864 9.802 1.00 55.25 184 GLU A C 1
ATOM 1412 O O . GLU A 1 184 ? -12.428 17.779 9.718 1.00 55.25 184 GLU A O 1
ATOM 1417 N N . LEU A 1 185 ? -11.961 15.633 10.158 1.00 58.62 185 LEU A N 1
ATOM 1418 C CA . LEU A 1 185 ? -13.295 15.356 10.678 1.00 58.62 185 LEU A CA 1
ATOM 1419 C C . LEU A 1 185 ? -13.325 15.675 12.178 1.00 58.62 185 LEU A C 1
ATOM 1421 O O . LEU A 1 185 ? -12.430 15.241 12.913 1.00 58.62 185 LEU A O 1
ATOM 1425 N N . PRO A 1 186 ? -14.323 16.433 12.665 1.00 61.53 186 PRO A N 1
ATOM 1426 C CA . PRO A 1 186 ? -14.501 16.622 14.094 1.00 61.53 186 PRO A CA 1
ATOM 1427 C C . PRO A 1 186 ? -14.746 15.262 14.756 1.00 61.53 186 PRO A C 1
ATOM 1429 O O . PRO A 1 186 ? -15.550 14.461 14.276 1.00 61.53 186 PRO A O 1
ATOM 1432 N N . LEU A 1 187 ? -14.024 15.014 15.851 1.00 72.12 187 LEU A N 1
ATOM 1433 C CA . LEU A 1 187 ? -14.213 13.838 16.686 1.00 72.12 187 LEU A CA 1
ATOM 1434 C C . LEU A 1 187 ? -15.130 14.200 17.847 1.00 72.12 187 LEU A C 1
ATOM 1436 O O . LEU A 1 187 ? -14.822 15.110 18.617 1.00 72.12 187 LEU A O 1
ATOM 1440 N N . LEU A 1 188 ? -16.249 13.496 17.959 1.00 79.06 188 LEU A N 1
ATOM 1441 C CA . LEU A 1 188 ? -17.138 13.575 19.106 1.00 79.06 188 LEU A CA 1
ATOM 1442 C C . LEU A 1 188 ? -16.723 12.519 20.128 1.00 79.06 188 LEU A C 1
ATOM 1444 O O . LEU A 1 188 ? -16.557 11.351 19.772 1.00 79.06 188 LEU A O 1
ATOM 1448 N N . VAL A 1 189 ? -16.587 12.940 21.385 1.00 84.06 189 VAL A N 1
ATOM 1449 C CA . VAL A 1 189 ? -16.318 12.056 22.521 1.00 84.06 189 VAL A CA 1
ATOM 1450 C C . VAL A 1 189 ? -17.602 11.871 23.322 1.00 84.06 189 VAL A C 1
ATOM 1452 O O . VAL A 1 189 ? -18.232 12.852 23.713 1.00 84.06 189 VAL A O 1
ATOM 1455 N N . VAL A 1 190 ? -17.990 10.620 23.555 1.00 85.81 190 VAL A N 1
ATOM 1456 C CA . VAL A 1 190 ? -19.178 10.239 24.326 1.00 85.81 190 VAL A CA 1
ATOM 1457 C C . VAL A 1 190 ? -18.738 9.344 25.479 1.00 85.81 190 VAL A C 1
ATOM 1459 O O . VAL A 1 190 ? -18.307 8.208 25.277 1.00 85.81 190 VAL A O 1
ATOM 1462 N N . GLU A 1 191 ? -18.816 9.870 26.697 1.00 88.62 191 GLU A N 1
ATOM 1463 C CA . GLU A 1 191 ? -18.445 9.148 27.917 1.00 88.62 191 GLU A CA 1
ATOM 1464 C C . GLU A 1 191 ? -19.558 8.186 28.363 1.00 88.62 191 GLU A C 1
ATOM 1466 O O . GLU A 1 191 ? -20.724 8.380 28.029 1.00 88.62 191 GLU A O 1
ATOM 1471 N N . GLU A 1 192 ? -19.225 7.185 29.185 1.00 88.56 192 GLU A N 1
ATOM 1472 C CA . GLU A 1 192 ? -20.184 6.205 29.739 1.00 88.56 192 GLU A CA 1
ATOM 1473 C C . GLU A 1 192 ? -21.362 6.825 30.515 1.00 88.56 192 GLU A C 1
ATOM 1475 O O . GLU A 1 192 ? -22.402 6.193 30.683 1.00 88.56 192 GLU A O 1
ATOM 1480 N N . THR A 1 193 ? -21.220 8.072 30.970 1.00 87.12 193 THR A N 1
ATOM 1481 C CA . THR A 1 193 ? -22.278 8.808 31.681 1.00 87.12 193 THR A CA 1
ATOM 1482 C C . THR A 1 193 ? -23.285 9.510 30.762 1.00 87.12 193 THR A C 1
ATOM 1484 O O . THR A 1 193 ? -24.276 10.040 31.264 1.00 87.12 193 THR A O 1
ATOM 1487 N N . ASP A 1 194 ? -23.049 9.535 29.446 1.00 89.69 194 ASP A N 1
ATOM 1488 C CA . ASP A 1 194 ? -23.952 10.142 28.463 1.00 89.69 194 ASP A CA 1
ATOM 1489 C C . ASP A 1 194 ? -25.109 9.193 28.108 1.00 89.69 194 ASP A C 1
ATOM 1491 O O . ASP A 1 194 ? -24.915 7.991 27.913 1.00 89.69 194 ASP A O 1
ATOM 1495 N N . ASP A 1 195 ? -26.316 9.743 27.958 1.00 88.94 195 ASP A N 1
ATOM 1496 C CA . ASP A 1 195 ? -27.529 8.975 27.643 1.00 88.94 195 ASP A CA 1
ATOM 1497 C C . ASP A 1 195 ? -27.420 8.202 26.309 1.00 88.94 195 ASP A C 1
ATOM 1499 O O . ASP A 1 195 ? -28.042 7.150 26.138 1.00 88.94 195 ASP A O 1
ATOM 1503 N N . ASN A 1 196 ? -26.600 8.678 25.363 1.00 85.06 196 ASN A N 1
ATOM 1504 C CA . ASN A 1 196 ? -26.393 8.021 24.068 1.00 85.06 196 ASN A CA 1
ATOM 1505 C C . ASN A 1 196 ? -25.417 6.838 24.138 1.00 85.06 196 ASN A C 1
ATOM 1507 O O . ASN A 1 196 ? -25.346 6.048 23.191 1.00 85.06 196 ASN A O 1
ATOM 1511 N N . TYR A 1 197 ? -24.674 6.678 25.238 1.00 89.44 197 TYR A N 1
ATOM 1512 C CA . TYR A 1 197 ? -23.616 5.676 25.341 1.00 89.44 197 TYR A CA 1
ATOM 1513 C C . TYR A 1 197 ? -24.129 4.250 25.111 1.00 89.44 197 TYR A C 1
ATOM 1515 O O . TYR A 1 197 ? -23.527 3.479 24.361 1.00 89.44 197 TYR A O 1
ATOM 1523 N N . ALA A 1 198 ? -25.279 3.900 25.696 1.00 88.56 198 ALA A N 1
ATOM 1524 C CA . ALA A 1 198 ? -25.868 2.568 25.547 1.00 88.56 198 ALA A CA 1
ATOM 1525 C C . ALA A 1 198 ? -26.239 2.248 24.085 1.00 88.56 198 ALA A C 1
ATOM 1527 O O . ALA A 1 198 ? -26.077 1.111 23.634 1.00 88.56 198 ALA A O 1
ATOM 1528 N N . ILE A 1 199 ? -26.690 3.253 23.326 1.00 88.88 199 ILE A N 1
ATOM 1529 C CA . ILE A 1 199 ? -27.036 3.115 21.905 1.00 88.88 199 ILE A CA 1
ATOM 1530 C C . ILE A 1 199 ? -25.770 2.835 21.090 1.00 88.88 199 ILE A C 1
ATOM 1532 O O . ILE A 1 199 ? -25.741 1.897 20.291 1.00 88.88 199 ILE A O 1
ATOM 1536 N N . LEU A 1 200 ? -24.707 3.606 21.335 1.00 89.06 200 LEU A N 1
ATOM 1537 C CA . LEU A 1 200 ? -23.421 3.444 20.655 1.00 89.06 200 LEU A CA 1
ATOM 1538 C C . LEU A 1 200 ? -22.754 2.116 20.994 1.00 89.06 200 LEU A C 1
ATOM 1540 O O . LEU A 1 200 ? -22.248 1.445 20.099 1.00 89.06 200 LEU A O 1
ATOM 1544 N N . SER A 1 201 ? -22.820 1.696 22.257 1.00 91.44 201 SER A N 1
ATOM 1545 C CA . SER A 1 201 ? -22.323 0.395 22.702 1.00 91.44 201 SER A CA 1
ATOM 1546 C C . SER A 1 201 ? -23.035 -0.756 21.992 1.00 91.44 201 SER A C 1
ATOM 1548 O O . SER A 1 201 ? -22.378 -1.643 21.448 1.00 91.44 201 SER A O 1
ATOM 1550 N N . SER A 1 202 ? -24.366 -0.695 21.896 1.00 88.75 202 SER A N 1
ATOM 1551 C CA . SER A 1 202 ? -25.162 -1.676 21.149 1.00 88.75 202 SER A CA 1
ATOM 1552 C C . SER A 1 202 ? -24.834 -1.680 19.650 1.00 88.75 202 SER A C 1
ATOM 1554 O O . SER A 1 202 ? -24.692 -2.739 19.039 1.00 88.75 202 SER A O 1
ATOM 1556 N N . MET A 1 203 ? -24.672 -0.507 19.032 1.00 86.88 203 MET A N 1
ATOM 1557 C CA . MET A 1 203 ? -24.274 -0.394 17.625 1.00 86.88 203 MET A CA 1
ATOM 1558 C C . MET A 1 203 ? -22.882 -0.983 17.373 1.00 86.88 203 MET A C 1
ATOM 1560 O O . MET A 1 203 ? -22.724 -1.810 16.479 1.00 86.88 203 MET A O 1
ATOM 1564 N N . HIS A 1 204 ? -21.900 -0.611 18.191 1.00 90.31 204 HIS A N 1
ATOM 1565 C CA . HIS A 1 204 ? -20.533 -1.116 18.123 1.00 90.31 204 HIS A CA 1
ATOM 1566 C C . HIS A 1 204 ? -20.480 -2.644 18.262 1.00 90.31 204 HIS A C 1
ATOM 1568 O O . HIS A 1 204 ? -19.847 -3.321 17.455 1.00 90.31 204 HIS A O 1
ATOM 1574 N N . GLN A 1 205 ? -21.210 -3.198 19.232 1.00 89.25 205 GLN A N 1
ATOM 1575 C CA . GLN A 1 205 ? -21.292 -4.642 19.438 1.00 89.25 205 GLN A CA 1
ATOM 1576 C C . GLN A 1 205 ? -21.885 -5.361 18.214 1.00 89.25 205 GLN A C 1
ATOM 1578 O O . GLN A 1 205 ? -21.315 -6.346 17.747 1.00 89.25 205 GLN A O 1
ATOM 1583 N N . ARG A 1 206 ? -22.975 -4.834 17.636 1.00 85.88 206 ARG A N 1
ATOM 1584 C CA . ARG A 1 206 ? -23.585 -5.392 16.413 1.00 85.88 206 ARG A CA 1
ATOM 1585 C C . ARG A 1 206 ? -22.639 -5.354 15.214 1.00 85.88 206 ARG A C 1
ATOM 1587 O O . ARG A 1 206 ? -22.624 -6.302 14.430 1.00 85.88 206 ARG A O 1
ATOM 1594 N N . LEU A 1 207 ? -21.856 -4.280 15.072 1.00 86.12 207 LEU A N 1
ATOM 1595 C CA . LEU A 1 207 ? -20.843 -4.182 14.020 1.00 86.12 207 LEU A CA 1
ATOM 1596 C C . LEU A 1 207 ? -19.799 -5.291 14.177 1.00 86.12 207 LEU A C 1
ATOM 1598 O O . LEU A 1 207 ? -19.483 -5.947 13.193 1.00 86.12 207 LEU A O 1
ATOM 1602 N N . ILE A 1 208 ? -19.329 -5.566 15.396 1.00 86.56 208 ILE A N 1
ATOM 1603 C CA . ILE A 1 208 ? -18.340 -6.623 15.662 1.00 86.56 208 ILE A CA 1
ATOM 1604 C C . ILE A 1 208 ? -18.910 -8.028 15.416 1.00 86.56 208 ILE A C 1
ATOM 1606 O O . ILE A 1 208 ? -18.254 -8.845 14.771 1.00 86.56 208 ILE A O 1
ATOM 1610 N N . GLU A 1 209 ? -20.121 -8.323 15.897 1.00 85.31 209 GLU A N 1
ATOM 1611 C CA . GLU A 1 209 ? -20.725 -9.667 15.829 1.00 85.31 209 GLU A CA 1
ATOM 1612 C C . GLU A 1 209 ? -20.908 -10.192 14.395 1.00 85.31 209 GLU A C 1
ATOM 1614 O O . GLU A 1 209 ? -20.868 -11.401 14.167 1.00 85.31 209 GLU A O 1
ATOM 1619 N N . GLY A 1 210 ? -21.087 -9.297 13.419 1.00 75.19 210 GLY A N 1
ATOM 1620 C CA . GLY A 1 210 ? -21.248 -9.647 12.005 1.00 75.19 210 GLY A CA 1
ATOM 1621 C C . GLY A 1 210 ? -19.942 -9.832 11.225 1.00 75.19 210 GLY A C 1
ATOM 1622 O O . GLY A 1 210 ? -19.988 -10.069 10.013 1.00 75.19 210 GLY A O 1
ATOM 1623 N N . CYS A 1 211 ? -18.786 -9.685 11.873 1.00 84.44 211 CYS A N 1
ATOM 1624 C CA . CYS A 1 211 ? -17.502 -9.627 11.185 1.00 84.44 211 CYS A CA 1
ATOM 1625 C C . CYS A 1 211 ? -16.793 -10.970 11.073 1.00 84.44 211 CYS A C 1
ATOM 1627 O O . CYS A 1 211 ? -17.023 -11.911 11.830 1.00 84.44 211 CYS A O 1
ATOM 1629 N N . LYS A 1 212 ? -15.893 -11.038 10.093 1.00 80.12 212 LYS A N 1
ATOM 1630 C CA . LYS A 1 212 ? -14.995 -12.175 9.875 1.00 80.12 212 LYS A CA 1
ATOM 1631 C C . LYS A 1 212 ? -13.560 -11.689 9.868 1.00 80.12 212 LYS A C 1
ATOM 1633 O O . LYS A 1 212 ? -13.320 -10.532 9.546 1.00 80.12 212 LYS A O 1
ATOM 1638 N N . GLU A 1 213 ? -12.613 -12.564 10.178 1.00 76.88 213 GLU A N 1
ATOM 1639 C CA . GLU A 1 213 ? -11.192 -12.234 10.078 1.00 76.88 213 GLU A CA 1
ATOM 1640 C C . GLU A 1 213 ? -10.864 -11.683 8.680 1.00 76.88 213 GLU A C 1
ATOM 1642 O O . GLU A 1 213 ? -11.232 -12.268 7.655 1.00 76.88 213 GLU A O 1
ATOM 1647 N N . LEU A 1 214 ? -10.208 -10.522 8.633 1.00 74.62 214 LEU A N 1
ATOM 1648 C CA . LEU A 1 214 ? -9.824 -9.889 7.381 1.00 74.62 214 LEU A CA 1
ATOM 1649 C C . LEU A 1 214 ? -8.565 -10.572 6.836 1.00 74.62 214 LEU A C 1
ATOM 1651 O O . LEU A 1 214 ? -7.437 -10.159 7.114 1.00 74.62 214 LEU A O 1
ATOM 1655 N N . ALA A 1 215 ? -8.758 -11.610 6.026 1.00 68.25 215 ALA A N 1
ATOM 1656 C CA . ALA A 1 215 ? -7.663 -12.304 5.364 1.00 68.25 215 ALA A CA 1
ATOM 1657 C C . ALA A 1 215 ? -7.135 -11.490 4.168 1.00 68.25 215 ALA A C 1
ATOM 1659 O O . ALA A 1 215 ? -7.608 -11.631 3.044 1.00 68.25 215 ALA A O 1
ATOM 1660 N N . ILE A 1 216 ? -6.125 -10.647 4.405 1.00 76.69 216 ILE A N 1
ATOM 1661 C CA . ILE A 1 216 ? -5.290 -10.083 3.334 1.00 76.69 216 ILE A CA 1
ATOM 1662 C C . ILE A 1 216 ? -4.022 -10.923 3.266 1.00 76.69 216 ILE A C 1
ATOM 1664 O O . ILE A 1 216 ? -3.239 -10.951 4.219 1.00 76.69 216 ILE A O 1
ATOM 1668 N N . ARG A 1 217 ? -3.833 -11.626 2.150 1.00 83.81 217 ARG A N 1
ATOM 1669 C CA . ARG A 1 217 ? -2.710 -12.542 1.955 1.00 83.81 217 ARG A CA 1
ATOM 1670 C C . ARG A 1 217 ? -1.770 -12.021 0.888 1.00 83.81 217 ARG A C 1
ATOM 1672 O O . ARG A 1 217 ? -2.218 -11.505 -0.132 1.00 83.81 217 ARG A O 1
ATOM 1679 N N . GLN A 1 218 ? -0.478 -12.177 1.129 1.00 87.25 218 GLN A N 1
ATOM 1680 C CA . GLN A 1 218 ? 0.571 -11.942 0.149 1.00 87.25 218 GLN A CA 1
ATOM 1681 C C . GLN A 1 218 ? 0.966 -13.243 -0.535 1.00 87.25 218 GLN A C 1
ATOM 1683 O O . GLN A 1 218 ? 0.947 -14.316 0.071 1.00 87.25 218 GLN A O 1
ATOM 1688 N N . VAL A 1 219 ? 1.323 -13.124 -1.807 1.00 89.00 219 VAL A N 1
ATOM 1689 C CA . VAL A 1 219 ? 1.793 -14.246 -2.615 1.00 89.00 219 VAL A CA 1
ATOM 1690 C C . VAL A 1 219 ? 3.236 -14.557 -2.245 1.00 89.00 219 VAL A C 1
ATOM 1692 O O . VAL A 1 219 ? 4.046 -13.647 -2.079 1.00 89.00 219 VAL A O 1
ATOM 1695 N N . ARG A 1 220 ? 3.560 -15.844 -2.144 1.00 90.19 220 ARG A N 1
ATOM 1696 C CA . ARG A 1 220 ? 4.913 -16.353 -1.941 1.00 90.19 220 ARG A CA 1
ATOM 1697 C C . ARG A 1 220 ? 5.337 -17.147 -3.166 1.00 90.19 220 ARG A C 1
ATOM 1699 O O . ARG A 1 220 ? 4.583 -18.005 -3.624 1.00 90.19 220 ARG A O 1
ATOM 1706 N N . CYS A 1 221 ? 6.548 -16.900 -3.653 1.00 88.56 221 CYS A N 1
ATOM 1707 C CA . CYS A 1 221 ? 7.057 -17.554 -4.848 1.00 88.56 221 CYS A CA 1
ATOM 1708 C C . CYS A 1 221 ? 8.414 -18.223 -4.646 1.00 88.56 221 CYS A C 1
ATOM 1710 O O . CYS A 1 221 ? 9.216 -17.808 -3.805 1.00 88.56 221 CYS A O 1
ATOM 1712 N N . ASP A 1 222 ? 8.679 -19.192 -5.514 1.00 87.12 222 ASP A N 1
ATOM 1713 C CA . ASP A 1 222 ? 10.022 -19.655 -5.833 1.00 87.12 222 ASP A CA 1
ATOM 1714 C C . ASP A 1 222 ? 10.505 -18.930 -7.098 1.00 87.12 222 ASP A C 1
ATOM 1716 O O . ASP A 1 222 ? 9.741 -18.730 -8.050 1.00 87.12 222 ASP A O 1
ATOM 1720 N N . VAL A 1 223 ? 11.769 -18.496 -7.089 1.00 82.25 223 VAL A N 1
ATOM 1721 C CA . VAL A 1 223 ? 12.433 -17.956 -8.281 1.00 82.25 223 VAL A CA 1
ATOM 1722 C C . VAL A 1 223 ? 12.977 -19.125 -9.065 1.00 82.25 223 VAL A C 1
ATOM 1724 O O . VAL A 1 223 ? 13.746 -19.921 -8.524 1.00 82.25 223 VAL A O 1
ATOM 1727 N N . VAL A 1 224 ? 12.625 -19.200 -10.339 1.00 78.06 224 VAL A N 1
ATOM 1728 C CA . VAL A 1 224 ? 13.233 -20.167 -11.232 1.00 78.06 224 VAL A CA 1
ATOM 1729 C C . VAL A 1 224 ? 13.976 -19.441 -12.341 1.00 78.06 224 VAL A C 1
ATOM 1731 O O . VAL A 1 224 ? 13.431 -18.597 -13.057 1.00 78.06 224 VAL A O 1
ATOM 1734 N N . GLU A 1 225 ? 15.266 -19.749 -12.432 1.00 69.88 225 GLU A N 1
ATOM 1735 C CA . GLU A 1 225 ? 16.167 -19.124 -13.387 1.00 69.88 225 GLU A CA 1
ATOM 1736 C C . GLU A 1 225 ? 15.918 -19.659 -14.810 1.00 69.88 225 GLU A C 1
ATOM 1738 O O . GLU A 1 225 ? 15.631 -20.849 -14.974 1.00 69.88 225 GLU A O 1
ATOM 1743 N N . PRO A 1 226 ? 16.084 -18.829 -15.858 1.00 56.22 226 PRO A N 1
ATOM 1744 C CA . PRO A 1 226 ? 15.775 -19.186 -17.250 1.00 56.22 226 PRO A CA 1
ATOM 1745 C C . PRO A 1 226 ? 16.514 -20.416 -17.805 1.00 56.22 226 PRO A C 1
ATOM 1747 O O . PRO A 1 226 ? 16.126 -20.931 -18.845 1.00 56.22 226 PRO A O 1
ATOM 1750 N N . GLY A 1 227 ? 17.584 -20.877 -17.147 1.00 51.31 227 GLY A N 1
ATOM 1751 C CA . GLY A 1 227 ? 18.370 -22.051 -17.551 1.00 51.31 227 GLY A CA 1
ATOM 1752 C C . GLY A 1 227 ? 18.086 -23.330 -16.759 1.00 51.31 227 GLY A C 1
ATOM 1753 O O . GLY A 1 227 ? 18.801 -24.309 -16.940 1.00 51.31 227 GLY A O 1
ATOM 1754 N N . ALA A 1 228 ? 17.113 -23.320 -15.841 1.00 51.47 228 ALA A N 1
ATOM 1755 C CA . ALA A 1 228 ? 16.890 -24.427 -14.912 1.00 51.47 228 ALA A CA 1
ATOM 1756 C C . ALA A 1 228 ? 15.813 -25.430 -15.359 1.00 51.47 228 ALA A C 1
ATOM 1758 O O . ALA A 1 228 ? 15.705 -26.483 -14.732 1.00 51.47 228 ALA A O 1
ATOM 1759 N N . VAL A 1 229 ? 15.014 -25.139 -16.398 1.00 46.84 229 VAL A N 1
ATOM 1760 C CA . VAL A 1 229 ? 13.919 -26.033 -16.807 1.00 46.84 229 VAL A CA 1
ATOM 1761 C C . VAL A 1 229 ? 13.797 -26.151 -18.323 1.00 46.84 229 VAL A C 1
ATOM 1763 O O . VAL A 1 229 ? 13.386 -25.206 -18.987 1.00 46.84 229 VAL A O 1
ATOM 1766 N N . ASP A 1 230 ? 14.105 -27.345 -18.836 1.00 45.59 230 ASP A N 1
ATOM 1767 C CA . ASP A 1 230 ? 14.056 -27.693 -20.264 1.00 45.59 230 ASP A CA 1
ATOM 1768 C C . ASP A 1 230 ? 12.626 -27.815 -20.837 1.00 45.59 230 ASP A C 1
ATOM 1770 O O . ASP A 1 230 ? 12.474 -27.847 -22.051 1.00 45.59 230 ASP A O 1
ATOM 1774 N N . ASP A 1 231 ? 11.566 -27.827 -20.013 1.00 42.78 231 ASP A N 1
ATOM 1775 C CA . ASP A 1 231 ? 10.213 -28.214 -20.469 1.00 42.78 231 ASP A CA 1
ATOM 1776 C C . ASP A 1 231 ? 9.034 -27.354 -19.952 1.00 42.78 231 ASP A C 1
ATOM 1778 O O . ASP A 1 231 ? 7.873 -27.711 -20.171 1.00 42.78 231 ASP A O 1
ATOM 1782 N N . THR A 1 232 ? 9.252 -26.209 -19.283 1.00 44.53 232 THR A N 1
ATOM 1783 C CA . THR A 1 232 ? 8.101 -25.372 -18.859 1.00 44.53 232 THR A CA 1
ATOM 1784 C C . THR A 1 232 ? 7.686 -24.415 -19.976 1.00 44.53 232 THR A C 1
ATOM 1786 O O . THR A 1 232 ? 8.493 -23.567 -20.361 1.00 44.53 232 THR A O 1
ATOM 1789 N N . PRO A 1 233 ? 6.437 -24.465 -20.479 1.00 43.03 233 PRO A N 1
ATOM 1790 C CA . PRO A 1 233 ? 5.961 -23.485 -21.445 1.00 43.03 233 PRO A CA 1
ATOM 1791 C C . PRO A 1 233 ? 5.962 -22.094 -20.802 1.00 43.03 233 PRO A C 1
ATOM 1793 O O . PRO A 1 233 ? 5.182 -21.805 -19.893 1.00 43.03 233 PRO A O 1
ATOM 1796 N N . VAL A 1 234 ? 6.872 -21.239 -21.267 1.00 47.41 234 VAL A N 1
ATOM 1797 C CA . VAL A 1 234 ? 6.979 -19.843 -20.839 1.00 47.41 234 VAL A CA 1
ATOM 1798 C C . VAL A 1 234 ? 5.725 -19.104 -21.330 1.00 47.41 234 VAL A C 1
ATOM 1800 O O . VAL A 1 234 ? 5.478 -19.088 -22.535 1.00 47.41 234 VAL A O 1
ATOM 1803 N N . PRO A 1 235 ? 4.917 -18.475 -20.454 1.00 43.34 235 PRO A N 1
ATOM 1804 C CA . PRO A 1 235 ? 3.644 -17.862 -20.856 1.00 43.34 235 PRO A CA 1
ATOM 1805 C C . PRO A 1 235 ? 3.759 -16.581 -21.705 1.00 43.34 235 PRO A C 1
ATOM 1807 O O . PRO A 1 235 ? 2.741 -15.939 -21.957 1.00 43.34 235 PRO A O 1
ATOM 1810 N N . TRP A 1 236 ? 4.964 -16.161 -22.112 1.00 53.28 236 TRP A N 1
ATOM 1811 C CA . TRP A 1 236 ? 5.220 -14.819 -22.646 1.00 53.28 236 TRP A CA 1
ATOM 1812 C C . TRP A 1 236 ? 5.714 -14.824 -24.093 1.00 53.28 236 TRP A C 1
ATOM 1814 O O . TRP A 1 236 ? 6.446 -15.703 -24.542 1.00 53.28 236 TRP A O 1
ATOM 1824 N N . THR A 1 237 ? 5.307 -13.782 -24.809 1.00 39.06 237 THR A N 1
ATOM 1825 C CA . THR A 1 237 ? 5.697 -13.426 -26.174 1.00 39.06 237 THR A CA 1
ATOM 1826 C C . THR A 1 237 ? 7.216 -13.283 -26.344 1.00 39.06 237 THR A C 1
ATOM 1828 O O . THR A 1 237 ? 7.891 -12.705 -25.497 1.00 39.06 237 THR A O 1
ATOM 1831 N N . ARG A 1 238 ? 7.698 -13.787 -27.486 1.00 37.47 238 ARG A N 1
ATOM 1832 C CA . ARG A 1 238 ? 9.069 -14.034 -27.990 1.00 37.47 238 ARG A CA 1
ATOM 1833 C C . ARG A 1 238 ? 10.241 -13.063 -27.703 1.00 37.47 238 ARG A C 1
ATOM 1835 O O . ARG A 1 238 ? 11.342 -13.418 -28.089 1.00 37.47 238 ARG A O 1
ATOM 1842 N N . ASP A 1 239 ? 10.095 -11.932 -27.010 1.00 39.75 239 ASP A N 1
ATOM 1843 C CA . ASP A 1 239 ? 11.153 -10.893 -26.962 1.00 39.75 239 ASP A CA 1
ATOM 1844 C C . ASP A 1 239 ? 11.773 -10.608 -25.572 1.00 39.75 239 ASP A C 1
ATOM 1846 O O . ASP A 1 239 ? 12.531 -9.651 -25.415 1.00 39.75 239 ASP A O 1
ATOM 1850 N N . VAL A 1 240 ? 11.512 -11.428 -24.544 1.00 47.62 240 VAL A N 1
ATOM 1851 C CA . VAL A 1 240 ? 12.122 -11.271 -23.198 1.00 47.62 240 VAL A CA 1
ATOM 1852 C C . VAL A 1 240 ? 12.846 -12.555 -22.777 1.00 47.62 240 VAL A C 1
ATOM 1854 O O . VAL A 1 240 ? 12.539 -13.173 -21.762 1.00 47.62 240 VAL A O 1
ATOM 1857 N N . GLU A 1 241 ? 13.807 -13.000 -23.585 1.00 44.25 241 GLU A N 1
ATOM 1858 C CA . GLU A 1 241 ? 14.367 -14.363 -23.535 1.00 44.25 241 GLU A CA 1
ATOM 1859 C C . GLU A 1 241 ? 15.198 -14.745 -22.286 1.00 44.25 241 GLU A C 1
ATOM 1861 O O . GLU A 1 241 ? 15.716 -15.856 -22.237 1.00 44.25 241 GLU A O 1
ATOM 1866 N N . LYS A 1 242 ? 15.348 -13.907 -21.246 1.00 53.03 242 LYS A N 1
ATOM 1867 C CA . LYS A 1 242 ? 16.166 -14.256 -20.054 1.00 53.03 242 LYS A CA 1
ATOM 1868 C C . LYS A 1 242 ? 15.683 -13.651 -18.733 1.00 53.03 242 LYS A C 1
ATOM 1870 O O . LYS A 1 242 ? 16.502 -13.193 -17.940 1.00 53.03 242 LYS A O 1
ATOM 1875 N N . ALA A 1 243 ? 14.378 -13.600 -18.482 1.00 57.03 243 ALA A N 1
ATOM 1876 C CA . ALA A 1 243 ? 13.881 -13.102 -17.200 1.00 57.03 243 ALA A CA 1
ATOM 1877 C C . ALA A 1 243 ? 13.469 -14.261 -16.269 1.00 57.03 243 ALA A C 1
ATOM 1879 O O . ALA A 1 243 ? 12.781 -15.171 -16.736 1.00 57.03 243 ALA A O 1
ATOM 1880 N N . PRO A 1 244 ? 13.886 -14.264 -14.985 1.00 64.50 244 PRO A N 1
ATOM 1881 C CA . PRO A 1 244 ? 13.500 -15.309 -14.042 1.00 64.50 244 PRO A CA 1
ATOM 1882 C C . PRO A 1 244 ? 11.978 -15.379 -13.922 1.00 64.50 244 PRO A C 1
ATOM 1884 O O . PRO A 1 244 ? 11.302 -14.346 -13.892 1.00 64.50 244 PRO A O 1
ATOM 1887 N N . TYR A 1 245 ? 11.441 -16.595 -13.848 1.00 73.19 245 TYR A N 1
ATOM 1888 C CA . TYR A 1 245 ? 10.010 -16.810 -13.690 1.00 73.19 245 TYR A CA 1
ATOM 1889 C C . TYR A 1 245 ? 9.667 -17.105 -12.229 1.00 73.19 245 TYR A C 1
ATOM 1891 O O . TYR A 1 245 ? 10.436 -17.728 -11.498 1.00 73.19 245 TYR A O 1
ATOM 1899 N N . LEU A 1 246 ? 8.510 -16.608 -11.788 1.00 85.19 246 LEU A N 1
ATOM 1900 C CA . LEU A 1 246 ? 8.045 -16.740 -10.410 1.00 85.19 246 LEU A CA 1
ATOM 1901 C C . LEU A 1 246 ? 6.907 -17.754 -10.353 1.00 85.19 246 LEU A C 1
ATOM 1903 O O . LEU A 1 246 ? 5.850 -17.543 -10.955 1.00 85.19 246 LEU A O 1
ATOM 1907 N N . VAL A 1 247 ? 7.136 -18.840 -9.617 1.00 87.62 247 VAL A N 1
ATOM 1908 C CA . VAL A 1 247 ? 6.140 -19.885 -9.362 1.00 87.62 247 VAL A CA 1
ATOM 1909 C C . VAL A 1 247 ? 5.532 -19.660 -7.996 1.00 87.62 247 VAL A C 1
ATOM 1911 O O . VAL A 1 247 ? 6.261 -19.564 -7.014 1.00 87.62 247 VAL A O 1
ATOM 1914 N N . VAL A 1 248 ? 4.207 -19.603 -7.923 1.00 88.94 248 VAL A N 1
ATOM 1915 C CA . VAL A 1 248 ? 3.478 -19.505 -6.661 1.00 88.94 248 VAL A CA 1
ATOM 1916 C C . VAL A 1 248 ? 3.710 -20.781 -5.850 1.00 88.94 248 VAL A C 1
ATOM 1918 O O . VAL A 1 248 ? 3.363 -21.878 -6.277 1.00 88.94 248 VAL A O 1
ATOM 1921 N N . ASN A 1 249 ? 4.280 -20.608 -4.661 1.00 85.56 249 ASN A N 1
ATOM 1922 C CA . ASN A 1 249 ? 4.536 -21.650 -3.662 1.00 85.56 249 ASN A CA 1
ATOM 1923 C C . ASN A 1 249 ? 3.583 -21.508 -2.452 1.00 85.56 249 ASN A C 1
ATOM 1925 O O . ASN A 1 249 ? 3.683 -22.211 -1.449 1.00 85.56 249 ASN A O 1
ATOM 1929 N N . GLY A 1 250 ? 2.680 -20.531 -2.479 1.00 87.81 250 GLY A N 1
ATOM 1930 C CA . GLY A 1 250 ? 1.639 -20.387 -1.471 1.00 87.81 250 GLY A CA 1
ATOM 1931 C C . GLY A 1 250 ? 1.222 -18.949 -1.238 1.00 87.81 250 GLY A C 1
ATOM 1932 O O . GLY A 1 250 ? 1.721 -18.007 -1.858 1.00 87.81 250 GLY A O 1
ATOM 1933 N N . LEU A 1 251 ? 0.307 -18.808 -0.293 1.00 86.94 251 LEU A N 1
ATOM 1934 C CA . LEU A 1 251 ? -0.118 -17.538 0.263 1.00 86.94 251 LEU A CA 1
ATOM 1935 C C . LEU A 1 251 ? 0.361 -17.464 1.716 1.00 86.94 251 LEU A C 1
ATOM 1937 O O . LEU A 1 251 ? 0.561 -18.479 2.374 1.00 86.94 251 LEU A O 1
ATOM 1941 N N . GLU A 1 252 ? 0.547 -16.269 2.244 1.00 81.31 252 GLU A N 1
ATOM 1942 C CA . GLU A 1 252 ? 0.755 -16.070 3.679 1.00 81.31 252 GLU A CA 1
ATOM 1943 C C . GLU A 1 252 ? 0.043 -14.792 4.119 1.00 81.31 252 GLU A C 1
ATOM 1945 O O . GLU A 1 252 ? -0.188 -13.912 3.285 1.00 81.31 252 GLU A O 1
ATOM 1950 N N . PRO A 1 253 ? -0.354 -14.654 5.393 1.00 77.31 253 PRO A N 1
ATOM 1951 C CA . PRO A 1 253 ? -0.940 -13.407 5.865 1.00 77.31 253 PRO A CA 1
ATOM 1952 C C . PRO A 1 253 ? -0.003 -12.224 5.579 1.00 77.31 253 PRO A C 1
ATOM 1954 O O . PRO A 1 253 ? 1.211 -12.305 5.766 1.00 77.31 253 PRO A O 1
ATOM 1957 N N . TYR A 1 254 ? -0.548 -11.109 5.095 1.00 74.50 254 TYR A N 1
ATOM 1958 C CA . TYR A 1 254 ? 0.264 -9.976 4.663 1.00 74.50 254 TYR A CA 1
ATOM 1959 C C . TYR A 1 254 ? 1.185 -9.472 5.783 1.00 74.50 254 TYR A C 1
ATOM 1961 O O . TYR A 1 254 ? 0.753 -9.196 6.908 1.00 74.50 254 TYR A O 1
ATOM 1969 N N . GLY A 1 255 ? 2.469 -9.335 5.437 1.00 62.09 255 GLY A N 1
ATOM 1970 C CA . GLY A 1 255 ? 3.618 -8.958 6.265 1.00 62.09 255 GLY A CA 1
ATOM 1971 C C . GLY A 1 255 ? 3.803 -9.702 7.587 1.00 62.09 255 GLY A C 1
ATOM 1972 O O . GLY A 1 255 ? 4.361 -9.145 8.538 1.00 62.09 255 GLY A O 1
ATOM 1973 N N . THR A 1 256 ? 3.434 -10.980 7.634 1.00 64.06 256 THR A N 1
ATOM 1974 C CA . THR A 1 256 ? 4.166 -11.919 8.488 1.00 64.06 256 THR A CA 1
ATOM 1975 C C . THR A 1 256 ? 5.614 -12.008 8.005 1.00 64.06 256 THR A C 1
ATOM 1977 O O . THR A 1 256 ? 5.881 -12.043 6.805 1.00 64.06 256 THR A O 1
ATOM 1980 N N . ALA A 1 257 ? 6.581 -12.019 8.925 1.00 54.72 257 ALA A N 1
ATOM 1981 C CA . ALA A 1 257 ? 7.943 -12.393 8.559 1.00 54.72 257 ALA A CA 1
ATOM 1982 C C . ALA A 1 257 ? 7.944 -13.906 8.306 1.00 54.72 257 ALA A C 1
ATOM 1984 O O . ALA A 1 257 ? 7.612 -14.638 9.234 1.00 54.72 257 ALA A O 1
ATOM 1985 N N . SER A 1 258 ? 8.273 -14.357 7.086 1.00 54.12 258 SER A N 1
ATOM 1986 C CA . SER A 1 258 ? 8.349 -15.790 6.748 1.00 54.12 258 SER A CA 1
ATOM 1987 C C . SER A 1 258 ? 9.133 -16.536 7.832 1.00 54.12 258 SER A C 1
ATOM 1989 O O . SER A 1 258 ? 10.298 -16.228 8.087 1.00 54.12 258 SER A O 1
ATOM 1991 N N . GLN A 1 259 ? 8.464 -17.460 8.524 1.00 52.94 259 GLN A N 1
ATOM 1992 C CA . GLN A 1 259 ? 9.033 -18.197 9.657 1.00 52.94 259 GLN A CA 1
ATOM 1993 C C . GLN A 1 259 ? 9.690 -19.515 9.235 1.00 52.94 259 GLN A C 1
ATOM 1995 O O . GLN A 1 259 ? 10.405 -20.108 10.036 1.00 52.94 259 GLN A O 1
ATOM 2000 N N . TYR A 1 260 ? 9.456 -19.991 8.004 1.00 51.16 260 TYR A N 1
ATOM 2001 C CA . TYR A 1 260 ? 9.675 -21.411 7.716 1.00 51.16 260 TYR A CA 1
ATOM 2002 C C . TYR A 1 260 ? 10.603 -21.732 6.541 1.00 51.16 260 TYR A C 1
ATOM 2004 O O . TYR A 1 260 ? 11.195 -22.808 6.584 1.00 51.16 260 TYR A O 1
ATOM 2012 N N . ARG A 1 261 ? 10.811 -20.857 5.540 1.00 59.31 261 ARG A N 1
ATOM 2013 C CA . ARG A 1 261 ? 11.782 -21.081 4.438 1.00 59.31 261 ARG A CA 1
ATOM 2014 C C . ARG A 1 261 ? 12.248 -19.770 3.785 1.00 59.31 261 ARG A C 1
ATOM 2016 O O . ARG A 1 261 ? 11.458 -18.818 3.771 1.00 59.31 261 ARG A O 1
ATOM 2023 N N . PRO A 1 262 ? 13.467 -19.723 3.199 1.00 61.81 262 PRO A N 1
ATOM 2024 C CA . PRO A 1 262 ? 13.814 -18.672 2.251 1.00 61.81 262 PRO A CA 1
ATOM 2025 C C . PRO A 1 262 ? 12.789 -18.677 1.127 1.00 61.81 262 PRO A C 1
ATOM 2027 O O . PRO A 1 262 ? 12.556 -19.698 0.486 1.00 61.81 262 PRO A O 1
ATOM 2030 N N . ALA A 1 263 ? 12.137 -17.539 0.950 1.00 73.50 263 ALA A N 1
ATOM 2031 C CA . ALA A 1 263 ? 11.080 -17.364 -0.022 1.00 73.50 263 ALA A CA 1
ATOM 2032 C C . ALA A 1 263 ? 11.320 -16.086 -0.817 1.00 73.50 263 ALA A C 1
ATOM 2034 O O . ALA A 1 263 ? 11.935 -15.137 -0.313 1.00 73.50 263 ALA A O 1
ATOM 2035 N N . CYS A 1 264 ? 10.821 -16.061 -2.050 1.00 85.88 264 CYS A N 1
ATOM 2036 C CA . CYS A 1 264 ? 10.803 -14.856 -2.854 1.00 85.88 264 CYS A CA 1
ATOM 2037 C C . CYS A 1 264 ? 9.435 -14.191 -2.762 1.00 85.88 264 CYS A C 1
ATOM 2039 O O . CYS A 1 264 ? 8.412 -14.780 -3.112 1.00 85.88 264 CYS A O 1
ATOM 2041 N N . MET A 1 265 ? 9.422 -12.946 -2.295 1.00 88.94 265 MET A N 1
ATOM 2042 C CA . MET A 1 265 ? 8.205 -12.148 -2.244 1.00 88.94 265 MET A CA 1
ATOM 2043 C C . MET A 1 265 ? 8.086 -11.318 -3.530 1.00 88.94 265 MET A C 1
ATOM 2045 O O . MET A 1 265 ? 8.897 -10.401 -3.712 1.00 88.94 265 MET A O 1
ATOM 2049 N N . PRO A 1 266 ? 7.108 -11.600 -4.412 1.00 91.50 266 PRO A N 1
ATOM 2050 C CA . PRO A 1 266 ? 6.854 -10.826 -5.621 1.00 91.50 266 PRO A CA 1
ATOM 2051 C C . PRO A 1 266 ? 6.440 -9.384 -5.296 1.00 91.50 266 PRO A C 1
ATOM 2053 O O . PRO A 1 266 ? 5.604 -9.127 -4.425 1.00 91.50 266 PRO A O 1
ATOM 2056 N N . VAL A 1 267 ? 7.033 -8.435 -6.016 1.00 91.94 267 VAL A N 1
ATOM 2057 C CA . VAL A 1 267 ? 6.807 -6.993 -5.885 1.00 91.94 267 VAL A CA 1
ATOM 2058 C C . VAL A 1 267 ? 6.626 -6.384 -7.266 1.00 91.94 267 VAL A C 1
ATOM 2060 O O . VAL A 1 267 ? 7.453 -6.600 -8.147 1.00 91.94 267 VAL A O 1
ATOM 2063 N N . ALA A 1 268 ? 5.590 -5.578 -7.456 1.00 93.94 268 ALA A N 1
ATOM 2064 C CA . ALA A 1 268 ? 5.535 -4.654 -8.581 1.00 93.94 268 ALA A CA 1
ATOM 2065 C C . ALA A 1 268 ? 6.326 -3.393 -8.218 1.00 93.94 268 ALA A C 1
ATOM 2067 O O . ALA A 1 268 ? 6.123 -2.848 -7.135 1.00 93.94 268 ALA A O 1
ATOM 2068 N N . ALA A 1 269 ? 7.228 -2.937 -9.085 1.00 95.25 269 ALA A N 1
ATOM 2069 C CA . ALA A 1 269 ? 7.962 -1.685 -8.924 1.00 95.25 269 ALA A CA 1
ATOM 2070 C C . ALA A 1 269 ? 7.751 -0.800 -10.147 1.00 95.25 269 ALA A C 1
ATOM 2072 O O . ALA A 1 269 ? 7.944 -1.258 -11.271 1.00 95.25 269 ALA A O 1
ATOM 2073 N N . VAL A 1 270 ? 7.396 0.465 -9.936 1.00 97.00 270 VAL A N 1
ATOM 2074 C CA . VAL A 1 270 ? 7.121 1.399 -11.029 1.00 97.00 270 VAL A CA 1
ATOM 2075 C C . VAL A 1 270 ? 8.117 2.547 -11.011 1.00 97.00 270 VAL A C 1
ATOM 2077 O O . VAL A 1 270 ? 8.221 3.294 -10.037 1.00 97.00 270 VAL A O 1
ATOM 2080 N N . VAL A 1 271 ? 8.841 2.689 -12.117 1.00 96.38 271 VAL A N 1
ATOM 2081 C CA . VAL A 1 271 ? 9.635 3.873 -12.434 1.00 96.38 271 VAL A CA 1
ATOM 2082 C C . VAL A 1 271 ? 8.700 4.888 -13.076 1.00 96.38 271 VAL A C 1
ATOM 2084 O O . VAL A 1 271 ? 8.358 4.769 -14.253 1.00 96.38 271 VAL A O 1
ATOM 2087 N N . ILE A 1 272 ? 8.265 5.867 -12.286 1.00 96.81 272 ILE A N 1
ATOM 2088 C CA . ILE A 1 272 ? 7.407 6.954 -12.757 1.00 96.81 272 ILE A CA 1
ATOM 2089 C C . ILE A 1 272 ? 8.293 8.081 -13.275 1.00 96.81 272 ILE A C 1
ATOM 2091 O O . ILE A 1 272 ? 9.102 8.634 -12.526 1.00 96.81 272 ILE A O 1
ATOM 2095 N N . ARG A 1 273 ? 8.143 8.416 -14.556 1.00 95.69 273 ARG A N 1
ATOM 2096 C CA . ARG A 1 273 ? 8.900 9.483 -15.218 1.00 95.69 273 ARG A CA 1
ATOM 2097 C C . ARG A 1 273 ? 7.964 10.538 -15.784 1.00 95.69 273 ARG A C 1
ATOM 2099 O O . ARG A 1 273 ? 6.850 10.238 -16.203 1.00 95.69 273 ARG A O 1
ATOM 2106 N N . ALA A 1 274 ? 8.447 11.769 -15.849 1.00 94.81 274 ALA A N 1
ATOM 2107 C CA . ALA A 1 274 ? 7.738 12.873 -16.480 1.00 94.81 274 ALA A CA 1
ATOM 2108 C C . ALA A 1 274 ? 8.722 13.817 -17.177 1.00 94.81 274 ALA A C 1
ATOM 2110 O O . ALA A 1 274 ? 9.876 13.941 -16.767 1.00 94.81 274 ALA A O 1
ATOM 2111 N N . ASN A 1 275 ? 8.260 14.516 -18.213 1.00 92.31 275 ASN A N 1
ATOM 2112 C CA . ASN A 1 275 ? 8.993 15.648 -18.779 1.00 92.31 275 ASN A CA 1
ATOM 2113 C C . ASN A 1 275 ? 8.630 16.925 -18.019 1.00 92.31 275 ASN A C 1
ATOM 2115 O O . ASN A 1 275 ? 7.457 17.171 -17.749 1.00 92.31 275 ASN A O 1
ATOM 2119 N N . THR A 1 276 ? 9.624 17.749 -17.696 1.00 90.19 276 THR A N 1
ATOM 2120 C CA . THR A 1 276 ? 9.438 19.110 -17.168 1.00 90.19 276 THR A CA 1
ATOM 2121 C C . THR A 1 276 ? 10.155 20.116 -18.065 1.00 90.19 276 THR A C 1
ATOM 2123 O O . THR A 1 276 ? 11.009 19.741 -18.868 1.00 90.19 276 THR A O 1
ATOM 2126 N N . ASN A 1 277 ? 9.914 21.412 -17.850 1.00 85.31 277 ASN A N 1
ATOM 2127 C CA . ASN A 1 277 ? 10.665 22.487 -18.514 1.00 85.31 277 ASN A CA 1
ATOM 2128 C C . ASN A 1 277 ? 12.184 22.428 -18.249 1.00 85.31 277 ASN A C 1
ATOM 2130 O O . ASN A 1 277 ? 12.956 23.056 -18.966 1.00 85.31 277 ASN A O 1
ATOM 2134 N N . ARG A 1 278 ? 12.619 21.700 -17.210 1.00 85.50 278 ARG A N 1
ATOM 2135 C CA . ARG A 1 278 ? 14.031 21.515 -16.839 1.00 85.50 278 ARG A CA 1
ATOM 2136 C C . ARG A 1 278 ? 14.609 20.180 -17.319 1.00 85.50 278 ARG A C 1
ATOM 2138 O O . ARG A 1 278 ? 15.780 19.917 -17.072 1.00 85.50 278 ARG A O 1
ATOM 2145 N N . GLY A 1 279 ? 13.811 19.357 -18.001 1.00 90.00 279 GLY A N 1
ATOM 2146 C CA . GLY A 1 279 ? 14.203 18.038 -18.490 1.00 90.00 279 GLY A CA 1
ATOM 2147 C C . GLY A 1 279 ? 13.452 16.877 -17.824 1.00 90.00 279 GLY A C 1
ATOM 2148 O O . GLY A 1 279 ? 12.452 17.097 -17.126 1.00 90.00 279 GLY A O 1
ATOM 2149 N N . PRO A 1 280 ? 13.905 15.634 -18.071 1.00 93.12 280 PRO A N 1
ATOM 2150 C CA . PRO A 1 280 ? 13.283 14.425 -17.547 1.00 93.12 280 PRO A CA 1
ATOM 2151 C C . PRO A 1 280 ? 13.453 14.324 -16.029 1.00 93.12 280 PRO A C 1
ATOM 2153 O O . PRO A 1 280 ? 14.563 14.434 -15.502 1.00 93.12 280 PRO A O 1
ATOM 2156 N N . VAL A 1 281 ? 12.355 14.049 -15.334 1.00 95.50 281 VAL A N 1
ATOM 2157 C CA . VAL A 1 281 ? 12.333 13.815 -13.888 1.00 95.50 281 VAL A CA 1
ATOM 2158 C C . VAL A 1 281 ? 11.812 12.421 -13.567 1.00 95.50 281 VAL A C 1
ATOM 2160 O O . VAL A 1 281 ? 11.096 11.807 -14.362 1.00 95.50 281 VAL A O 1
ATOM 2163 N N . ILE A 1 282 ? 12.176 11.934 -12.385 1.00 95.69 282 ILE A N 1
ATOM 2164 C CA . ILE A 1 282 ? 11.700 10.686 -11.796 1.00 95.69 282 ILE A CA 1
ATOM 2165 C C . ILE A 1 282 ? 10.990 11.029 -10.491 1.00 95.69 282 ILE A C 1
ATOM 2167 O O . ILE A 1 282 ? 11.507 11.805 -9.686 1.00 95.69 282 ILE A O 1
ATOM 2171 N N . MET A 1 283 ? 9.825 10.425 -10.281 1.00 96.25 283 MET A N 1
ATOM 2172 C CA . MET A 1 283 ? 9.112 10.499 -9.013 1.00 96.25 283 MET A CA 1
ATOM 2173 C C . MET A 1 283 ? 9.499 9.315 -8.126 1.00 96.25 283 MET A C 1
ATOM 2175 O O . MET A 1 283 ? 9.462 8.156 -8.545 1.00 96.25 283 MET A O 1
ATOM 2179 N N . LEU A 1 284 ? 9.865 9.622 -6.888 1.00 95.50 284 LEU A N 1
ATOM 2180 C CA . LEU A 1 284 ? 10.208 8.673 -5.841 1.00 95.50 284 LEU A CA 1
ATOM 2181 C C . LEU A 1 284 ? 9.255 8.846 -4.661 1.00 95.50 284 LEU A C 1
ATOM 2183 O O . LEU A 1 284 ? 8.774 9.944 -4.396 1.00 95.50 284 LEU A O 1
ATOM 2187 N N . ARG A 1 285 ? 9.049 7.772 -3.905 1.00 92.88 285 ARG A N 1
ATOM 2188 C CA . ARG A 1 285 ? 8.328 7.793 -2.632 1.00 92.88 285 ARG A CA 1
ATOM 2189 C C . ARG A 1 285 ? 9.300 7.604 -1.478 1.00 92.88 285 ARG A C 1
ATOM 2191 O O . ARG A 1 285 ? 10.126 6.685 -1.496 1.00 92.88 285 ARG A O 1
ATOM 2198 N N . GLN A 1 286 ? 9.188 8.451 -0.465 1.00 91.06 286 GLN A N 1
ATOM 2199 C CA . GLN A 1 286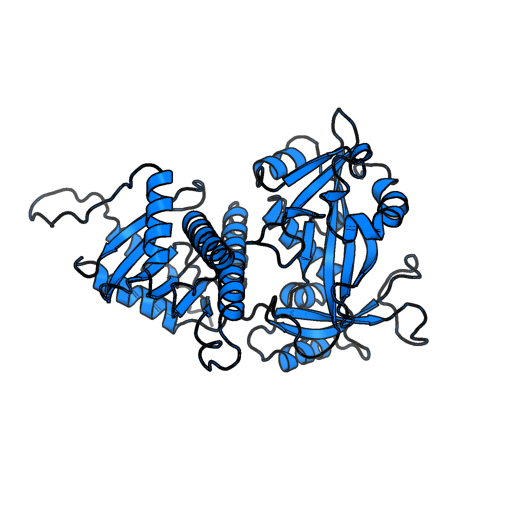 ? 9.850 8.263 0.815 1.00 91.06 286 GLN A CA 1
ATOM 2200 C C . GLN A 1 286 ? 9.165 7.133 1.578 1.00 91.06 286 GLN A C 1
ATOM 2202 O O . GLN A 1 286 ? 7.966 7.189 1.847 1.00 91.06 286 GLN A O 1
ATOM 2207 N N . ARG A 1 287 ? 9.935 6.109 1.950 1.00 84.06 287 ARG A N 1
ATOM 2208 C CA . ARG A 1 287 ? 9.407 5.010 2.755 1.00 84.06 287 ARG A CA 1
ATOM 2209 C C . ARG A 1 287 ? 9.269 5.443 4.202 1.00 84.06 287 ARG A C 1
ATOM 2211 O O . ARG A 1 287 ? 10.242 5.900 4.812 1.00 84.06 287 ARG A O 1
ATOM 2218 N N . ASN A 1 288 ? 8.087 5.260 4.765 1.00 71.12 288 ASN A N 1
ATOM 2219 C CA . ASN A 1 288 ? 7.778 5.591 6.145 1.00 71.12 288 ASN A CA 1
ATOM 2220 C C . ASN A 1 288 ? 7.455 4.323 6.949 1.00 71.12 288 ASN A C 1
ATOM 2222 O O . ASN A 1 288 ? 6.995 3.314 6.425 1.00 71.12 288 ASN A O 1
ATOM 2226 N N . GLU A 1 289 ? 7.713 4.365 8.254 1.00 64.75 289 GLU A N 1
ATOM 2227 C CA . GLU A 1 289 ? 7.552 3.195 9.135 1.00 64.75 289 GLU A CA 1
ATOM 2228 C C . GLU A 1 289 ? 6.089 2.746 9.310 1.00 64.75 289 GLU A C 1
ATOM 2230 O O . GLU A 1 289 ? 5.826 1.719 9.935 1.00 64.75 289 GLU A O 1
ATOM 2235 N N . PHE A 1 290 ? 5.144 3.522 8.775 1.00 56.12 290 PHE A N 1
ATOM 2236 C CA . PHE A 1 290 ? 3.710 3.370 9.001 1.00 56.12 290 PHE A CA 1
ATOM 2237 C C . PHE A 1 290 ? 2.992 2.712 7.827 1.00 56.12 290 PHE A C 1
ATOM 2239 O O . PHE A 1 290 ? 2.033 1.980 8.038 1.00 56.12 290 PHE A O 1
ATOM 2246 N N . SER A 1 291 ? 3.479 2.900 6.605 1.00 57.44 291 SER A N 1
ATOM 2247 C CA . SER A 1 291 ? 2.906 2.311 5.389 1.00 57.44 291 SER A CA 1
ATOM 2248 C C . SER A 1 291 ? 3.825 1.280 4.736 1.00 57.44 291 SER A C 1
ATOM 2250 O O . SER A 1 291 ? 3.373 0.503 3.902 1.00 57.44 291 SER A O 1
ATOM 2252 N N . ASP A 1 292 ? 5.094 1.209 5.147 1.00 68.19 292 ASP A N 1
ATOM 2253 C CA . ASP A 1 292 ? 6.080 0.336 4.522 1.00 68.19 292 ASP A CA 1
ATOM 2254 C C . ASP A 1 292 ? 6.548 -0.798 5.434 1.00 68.19 292 ASP A C 1
ATOM 2256 O O . ASP A 1 292 ? 6.452 -0.753 6.660 1.00 68.19 292 ASP A O 1
ATOM 2260 N N . THR A 1 293 ? 7.083 -1.851 4.820 1.00 65.12 293 THR A N 1
ATOM 2261 C CA . THR A 1 293 ? 7.597 -3.025 5.537 1.00 65.12 293 THR A CA 1
ATOM 2262 C C . THR A 1 293 ? 9.092 -2.954 5.836 1.00 65.12 293 THR A C 1
ATOM 2264 O O . THR A 1 293 ? 9.583 -3.691 6.695 1.00 65.12 293 THR A O 1
ATOM 2267 N N . ASP A 1 294 ? 9.830 -2.117 5.106 1.00 68.19 294 ASP A N 1
ATOM 2268 C CA . ASP A 1 294 ? 11.289 -2.089 5.092 1.00 68.19 294 ASP A CA 1
ATOM 2269 C C . ASP A 1 294 ? 11.852 -0.785 4.496 1.00 68.19 294 ASP A C 1
ATOM 2271 O O . ASP A 1 294 ? 11.136 0.021 3.909 1.00 68.19 294 ASP A O 1
ATOM 2275 N N . SER A 1 295 ? 13.172 -0.599 4.626 1.00 70.12 295 SER A N 1
ATOM 2276 C CA . SER A 1 295 ? 13.930 0.521 4.039 1.00 70.12 295 SER A CA 1
ATOM 2277 C C . SER A 1 295 ? 13.428 1.920 4.440 1.00 70.12 295 SER A C 1
ATOM 2279 O O . SER A 1 295 ? 13.422 2.838 3.626 1.00 70.12 295 SER A O 1
ATOM 2281 N N . PHE A 1 296 ? 13.029 2.091 5.701 1.00 79.50 296 PHE A N 1
ATOM 2282 C CA . PHE A 1 296 ? 12.488 3.344 6.236 1.00 79.50 296 PHE A CA 1
ATOM 2283 C C . PHE A 1 296 ? 13.439 4.537 6.091 1.00 79.50 296 PHE A C 1
ATOM 2285 O O . PHE A 1 296 ? 14.658 4.401 6.216 1.00 79.50 296 PHE A O 1
ATOM 2292 N N . GLY A 1 297 ? 12.872 5.716 5.830 1.00 81.06 297 GLY A N 1
ATOM 2293 C CA . GLY A 1 297 ? 13.613 6.960 5.617 1.00 81.06 297 GLY A CA 1
ATOM 2294 C C . GLY A 1 297 ? 14.384 7.016 4.294 1.00 81.06 297 GLY A C 1
ATOM 2295 O O . GLY A 1 297 ? 15.034 8.024 4.020 1.00 81.06 297 GLY A O 1
ATOM 2296 N N . LYS A 1 298 ? 14.323 5.958 3.473 1.00 90.62 298 LYS A N 1
ATOM 2297 C CA . LYS A 1 298 ? 14.910 5.926 2.132 1.00 90.62 298 LYS A CA 1
ATOM 2298 C C . LYS A 1 298 ? 13.876 6.296 1.076 1.00 90.62 298 LYS A C 1
ATOM 2300 O O . LYS A 1 298 ? 12.687 6.028 1.235 1.00 90.62 298 LYS A O 1
ATOM 2305 N N . TYR A 1 299 ? 14.345 6.852 -0.029 1.00 92.62 299 TYR A N 1
ATOM 2306 C CA . TYR A 1 299 ? 13.565 7.018 -1.243 1.00 92.62 299 TYR A CA 1
ATOM 2307 C C . TYR A 1 299 ? 13.566 5.733 -2.058 1.00 92.62 299 TYR A C 1
ATOM 2309 O O . TYR A 1 299 ? 14.583 5.050 -2.200 1.00 92.62 299 TYR A O 1
ATOM 2317 N N . SER A 1 300 ? 12.408 5.401 -2.602 1.00 93.06 300 SER A N 1
ATOM 2318 C CA . SER A 1 300 ? 12.194 4.208 -3.404 1.00 93.06 300 SER A CA 1
ATOM 2319 C C . SER A 1 300 ? 11.313 4.510 -4.603 1.00 93.06 300 SER A C 1
ATOM 2321 O O . SER A 1 300 ? 10.612 5.518 -4.634 1.00 93.06 300 SER A O 1
ATOM 2323 N N . LEU A 1 301 ? 11.334 3.605 -5.578 1.00 94.50 301 LEU A N 1
ATOM 2324 C CA . LEU A 1 301 ? 10.265 3.515 -6.568 1.00 94.50 301 LEU A CA 1
ATOM 2325 C C . LEU A 1 301 ? 8.923 3.258 -5.870 1.00 94.50 301 LEU A C 1
ATOM 2327 O O . LEU A 1 301 ? 8.894 2.785 -4.732 1.00 94.50 301 LEU A O 1
ATOM 2331 N N . ILE A 1 302 ? 7.815 3.500 -6.566 1.00 92.69 302 ILE A N 1
ATOM 2332 C CA . ILE A 1 302 ? 6.507 3.073 -6.063 1.00 92.69 302 ILE A CA 1
ATOM 2333 C C . ILE A 1 302 ? 6.453 1.550 -6.162 1.00 92.69 302 ILE A C 1
ATOM 2335 O O . ILE A 1 302 ? 6.527 0.993 -7.258 1.00 92.69 302 ILE A O 1
ATOM 2339 N N . THR A 1 303 ? 6.410 0.875 -5.011 1.00 91.88 303 THR A N 1
ATOM 2340 C CA . THR A 1 303 ? 6.485 -0.587 -4.936 1.00 91.88 303 THR A CA 1
ATOM 2341 C C . THR A 1 303 ? 5.334 -1.183 -4.149 1.00 91.88 303 THR A C 1
ATOM 2343 O O . THR A 1 303 ? 5.077 -0.716 -3.045 1.00 91.88 303 THR A O 1
ATOM 2346 N N . SER A 1 304 ? 4.756 -2.278 -4.640 1.00 87.81 304 SER A N 1
ATOM 2347 C CA . SER A 1 304 ? 3.671 -2.998 -3.964 1.00 87.81 304 SER A CA 1
ATOM 2348 C C . SER A 1 304 ? 3.929 -4.496 -3.930 1.00 87.81 304 SER A C 1
ATOM 2350 O O . SER A 1 304 ? 4.323 -5.084 -4.941 1.00 87.81 304 SER A O 1
ATOM 2352 N N . ARG A 1 305 ? 3.708 -5.131 -2.774 1.00 88.44 305 ARG A N 1
ATOM 2353 C CA . ARG A 1 305 ? 3.696 -6.599 -2.670 1.00 88.44 305 ARG A CA 1
ATOM 2354 C C . ARG A 1 305 ? 2.512 -7.138 -3.456 1.00 88.44 305 ARG A C 1
ATOM 2356 O O . ARG A 1 305 ? 1.435 -6.550 -3.427 1.00 88.44 305 ARG A O 1
ATOM 2363 N N . LEU A 1 306 ? 2.702 -8.278 -4.107 1.00 89.12 306 LEU A N 1
ATOM 2364 C CA . LEU A 1 306 ? 1.589 -8.953 -4.753 1.00 89.12 306 LEU A CA 1
ATOM 2365 C C . LEU A 1 306 ? 0.676 -9.601 -3.705 1.00 89.12 306 LEU A C 1
ATOM 2367 O O . LEU A 1 306 ? 1.144 -10.383 -2.869 1.00 89.12 306 LEU A O 1
ATOM 2371 N N . LEU A 1 307 ? -0.615 -9.293 -3.770 1.00 88.62 307 LEU A N 1
ATOM 2372 C CA . LEU A 1 307 ? -1.645 -9.850 -2.899 1.00 88.62 307 LEU A CA 1
ATOM 2373 C C . LEU A 1 307 ? -2.440 -10.957 -3.607 1.00 88.62 307 LEU A C 1
ATOM 2375 O O . LEU A 1 307 ? -2.415 -11.081 -4.833 1.00 88.62 307 LEU A O 1
ATOM 2379 N N . GLU A 1 308 ? -3.181 -11.749 -2.829 1.00 88.44 308 GLU A N 1
ATOM 2380 C CA . GLU A 1 308 ? -4.098 -12.779 -3.344 1.00 88.44 308 GLU A CA 1
ATOM 2381 C C . GLU A 1 308 ? -5.073 -12.201 -4.385 1.00 88.44 308 GLU A C 1
ATOM 2383 O O . GLU A 1 308 ? -5.295 -12.804 -5.432 1.00 88.44 308 GLU A O 1
ATOM 2388 N N . GLU A 1 309 ? -5.611 -11.007 -4.126 1.00 84.19 309 GLU A N 1
ATOM 2389 C CA . GLU A 1 309 ? -6.534 -10.310 -5.029 1.00 84.19 309 GLU A CA 1
ATOM 2390 C C . GLU A 1 309 ? -5.907 -9.952 -6.383 1.00 84.19 309 GLU A C 1
ATOM 2392 O O . GLU A 1 309 ? -6.567 -10.072 -7.420 1.00 84.19 309 GLU A O 1
ATOM 2397 N N . ASP A 1 310 ? -4.627 -9.573 -6.394 1.00 87.50 310 ASP A N 1
ATOM 2398 C CA . ASP A 1 310 ? -3.899 -9.236 -7.618 1.00 87.50 310 ASP A CA 1
ATOM 2399 C C . ASP A 1 310 ? -3.687 -10.477 -8.468 1.00 87.50 310 ASP A C 1
ATOM 2401 O O . ASP A 1 310 ? -3.903 -10.459 -9.681 1.00 87.50 310 ASP A O 1
ATOM 2405 N N . LEU A 1 311 ? -3.273 -11.564 -7.811 1.00 89.62 311 LEU A N 1
ATOM 2406 C CA . LEU A 1 311 ? -3.043 -12.849 -8.446 1.00 89.62 311 LEU A CA 1
ATOM 2407 C C . LEU A 1 311 ? -4.347 -13.402 -9.020 1.00 89.62 311 LEU A C 1
ATOM 2409 O O . LEU A 1 311 ? -4.389 -13.725 -10.204 1.00 89.62 311 LEU A O 1
ATOM 2413 N N . ALA A 1 312 ? -5.416 -13.440 -8.223 1.00 85.31 312 ALA A N 1
ATOM 2414 C CA . ALA A 1 312 ? -6.730 -13.900 -8.660 1.00 85.31 312 ALA A CA 1
ATOM 2415 C C . ALA A 1 312 ? -7.224 -13.108 -9.883 1.00 85.31 312 ALA A C 1
ATOM 2417 O O . ALA A 1 312 ? -7.590 -13.688 -10.907 1.00 85.31 312 ALA A O 1
ATOM 2418 N N . THR A 1 313 ? -7.132 -11.776 -9.820 1.00 81.25 313 THR A N 1
ATOM 2419 C CA . THR A 1 313 ? -7.515 -10.885 -10.925 1.00 81.25 313 THR A CA 1
ATOM 2420 C C . THR A 1 313 ? -6.648 -11.108 -12.164 1.00 81.25 313 THR A C 1
ATOM 2422 O O . THR A 1 313 ? -7.162 -11.155 -13.283 1.00 81.25 313 THR A O 1
ATOM 2425 N N . GLY A 1 314 ? -5.335 -11.264 -11.983 1.00 83.56 314 GLY A N 1
ATOM 2426 C CA . GLY A 1 314 ? -4.391 -11.526 -13.067 1.00 83.56 314 GLY A CA 1
ATOM 2427 C C . GLY A 1 314 ? -4.617 -12.875 -13.751 1.00 83.56 314 GLY A C 1
ATOM 2428 O O . GLY A 1 314 ? -4.428 -12.975 -14.961 1.00 83.56 314 GLY A O 1
ATOM 2429 N N . LEU A 1 315 ? -5.062 -13.881 -12.995 1.00 85.12 315 LEU A N 1
ATOM 2430 C CA . LEU A 1 315 ? -5.420 -15.214 -13.484 1.00 85.12 315 LEU A CA 1
ATOM 2431 C C . LEU A 1 315 ? -6.852 -15.293 -14.044 1.00 85.12 315 LEU A C 1
ATOM 2433 O O . LEU A 1 315 ? -7.193 -16.275 -14.698 1.00 85.12 315 LEU A O 1
ATOM 2437 N N . GLY A 1 316 ? -7.695 -14.286 -13.794 1.00 80.88 316 GLY A N 1
ATOM 2438 C CA . GLY A 1 316 ? -9.106 -14.297 -14.191 1.00 80.88 316 GLY A CA 1
ATOM 2439 C C . GLY A 1 316 ? -9.978 -15.241 -13.353 1.00 80.88 316 GLY A C 1
ATOM 2440 O O . GLY A 1 316 ? -10.952 -15.789 -13.865 1.00 80.88 316 GLY A O 1
ATOM 2441 N N . VAL A 1 317 ? -9.634 -15.442 -12.078 1.00 86.25 317 VAL A N 1
ATOM 2442 C CA . VAL A 1 317 ? -10.338 -16.324 -11.128 1.00 86.25 317 VAL A CA 1
ATOM 2443 C C . VAL A 1 317 ? -10.867 -15.510 -9.934 1.00 86.25 317 VAL A C 1
ATOM 2445 O O . VAL A 1 317 ? -10.384 -14.402 -9.692 1.00 86.25 317 VAL A O 1
ATOM 2448 N N . PRO A 1 318 ? -11.874 -15.994 -9.180 1.00 79.38 318 PRO A N 1
ATOM 2449 C CA . PRO A 1 318 ? -12.342 -15.288 -7.987 1.00 79.38 318 PRO A CA 1
ATOM 2450 C C . PRO A 1 318 ? -11.302 -15.314 -6.856 1.00 79.38 318 PRO A C 1
ATOM 2452 O O . PRO A 1 318 ? -10.438 -16.188 -6.804 1.00 79.38 318 PRO A O 1
ATOM 2455 N N . VAL A 1 319 ? -11.417 -14.364 -5.925 1.00 79.31 319 VAL A N 1
ATOM 2456 C CA . VAL A 1 319 ? -10.640 -14.351 -4.674 1.00 79.31 319 VAL A CA 1
ATOM 2457 C C . VAL A 1 319 ? -11.236 -15.377 -3.704 1.00 79.31 319 VAL A C 1
ATOM 2459 O O . VAL A 1 319 ? -12.453 -15.399 -3.520 1.00 79.31 319 VAL A O 1
ATOM 2462 N N . PHE A 1 320 ? -10.397 -16.190 -3.058 1.00 79.88 320 PHE A N 1
ATOM 2463 C CA . PHE A 1 320 ? -10.806 -17.261 -2.138 1.00 79.88 320 PHE A CA 1
ATOM 2464 C C . PHE A 1 320 ? -10.443 -16.912 -0.683 1.00 79.88 320 PHE A C 1
ATOM 2466 O O . PHE A 1 320 ? -9.916 -17.729 0.082 1.00 79.88 320 PHE A O 1
ATOM 2473 N N . ALA A 1 321 ? -10.737 -15.670 -0.289 1.00 68.44 321 ALA A N 1
ATOM 2474 C CA . ALA A 1 321 ? -10.396 -15.126 1.027 1.00 68.44 321 ALA A CA 1
ATOM 2475 C C . ALA A 1 321 ? -11.086 -15.871 2.189 1.00 68.44 321 ALA A C 1
ATOM 2477 O O . ALA A 1 321 ? -10.592 -15.857 3.313 1.00 68.44 321 ALA A O 1
ATOM 2478 N N . ASP A 1 322 ? -12.200 -16.555 1.921 1.00 69.81 322 ASP A N 1
ATOM 2479 C CA . ASP A 1 322 ? -12.962 -17.364 2.877 1.00 69.81 322 ASP A CA 1
ATOM 2480 C C . ASP A 1 322 ? -12.319 -18.725 3.197 1.00 69.81 322 ASP A C 1
ATOM 2482 O O . ASP A 1 322 ? -12.681 -19.361 4.188 1.00 69.81 322 ASP A O 1
ATOM 2486 N N . ARG A 1 323 ? -11.372 -19.189 2.375 1.00 75.62 323 ARG A N 1
ATOM 2487 C CA . ARG A 1 323 ? -10.704 -20.491 2.535 1.00 75.62 323 ARG A CA 1
ATOM 2488 C C . ARG A 1 323 ? -9.420 -20.367 3.333 1.00 75.62 323 ARG A C 1
ATOM 2490 O O . ARG A 1 323 ? -8.821 -19.308 3.334 1.00 75.62 323 ARG A O 1
ATOM 2497 N N . HIS A 1 324 ? -8.936 -21.447 3.947 1.00 79.81 324 HIS A N 1
ATOM 2498 C CA . HIS A 1 324 ? -7.571 -21.477 4.490 1.00 79.81 324 HIS A CA 1
ATOM 2499 C C . HIS A 1 324 ? -6.521 -21.249 3.383 1.00 79.81 324 HIS A C 1
ATOM 2501 O O . HIS A 1 324 ? -6.780 -21.552 2.219 1.00 79.81 324 HIS A O 1
ATOM 2507 N N . VAL A 1 325 ? -5.334 -20.759 3.755 1.00 79.19 325 VAL A N 1
ATOM 2508 C CA . VAL A 1 325 ? -4.202 -20.431 2.863 1.00 79.19 325 VAL A CA 1
ATOM 2509 C C . VAL A 1 325 ? -3.929 -21.504 1.796 1.00 79.19 325 VAL A C 1
ATOM 2511 O O . VAL A 1 325 ? -3.891 -21.194 0.602 1.00 79.19 325 VAL A O 1
ATOM 2514 N N . ASP A 1 326 ? -3.783 -22.765 2.210 1.00 82.31 326 ASP A N 1
ATOM 2515 C CA . ASP A 1 326 ? -3.468 -23.870 1.292 1.00 82.31 326 ASP A CA 1
ATOM 2516 C C . ASP A 1 326 ? -4.639 -24.151 0.340 1.00 82.31 326 ASP A C 1
ATOM 2518 O O . ASP A 1 326 ? -4.473 -24.202 -0.876 1.00 82.31 326 ASP A O 1
ATOM 2522 N N . ALA A 1 327 ? -5.859 -24.198 0.881 1.00 85.62 327 ALA A N 1
ATOM 2523 C CA . ALA A 1 327 ? -7.075 -24.436 0.108 1.00 85.62 327 ALA A CA 1
ATOM 2524 C C . ALA A 1 327 ? -7.398 -23.303 -0.884 1.00 85.62 327 ALA A C 1
ATOM 2526 O O . ALA A 1 327 ? -8.051 -23.549 -1.899 1.00 85.62 327 ALA A O 1
ATOM 2527 N N . ALA A 1 328 ? -6.978 -22.067 -0.596 1.00 86.00 328 ALA A N 1
ATOM 2528 C CA . ALA A 1 328 ? -7.086 -20.937 -1.514 1.00 86.00 328 ALA A CA 1
ATOM 2529 C C . ALA A 1 328 ? -6.084 -21.062 -2.672 1.00 86.00 328 ALA A C 1
ATOM 2531 O O . ALA A 1 328 ? -6.467 -20.898 -3.830 1.00 86.00 328 ALA A O 1
ATOM 2532 N N . THR A 1 329 ? -4.831 -21.426 -2.374 1.00 87.50 329 THR A N 1
ATOM 2533 C CA . THR A 1 329 ? -3.787 -21.641 -3.392 1.00 87.50 329 THR A CA 1
ATOM 2534 C C . THR A 1 329 ? -4.166 -22.788 -4.337 1.00 87.50 329 THR A C 1
ATOM 2536 O O . THR A 1 329 ? -4.145 -22.615 -5.558 1.00 87.50 329 THR A O 1
ATOM 2539 N N . ASP A 1 330 ? -4.607 -23.923 -3.787 1.00 87.12 330 ASP A N 1
ATOM 2540 C CA . ASP A 1 330 ? -5.063 -25.082 -4.566 1.00 87.12 330 ASP A CA 1
ATOM 2541 C C . ASP A 1 330 ? -6.278 -24.743 -5.439 1.00 87.12 330 ASP A C 1
ATOM 2543 O O . ASP A 1 330 ? -6.355 -25.154 -6.598 1.00 87.12 330 ASP A O 1
ATOM 2547 N N . ALA A 1 331 ? -7.223 -23.958 -4.910 1.00 87.31 331 ALA A N 1
ATOM 2548 C CA . ALA A 1 331 ? -8.397 -23.524 -5.661 1.00 87.31 331 ALA A CA 1
ATOM 2549 C C . ALA A 1 331 ? -8.026 -22.634 -6.853 1.00 87.31 331 ALA A C 1
ATOM 2551 O O . ALA A 1 331 ? -8.597 -22.801 -7.932 1.00 87.31 331 ALA A O 1
ATOM 2552 N N . MET A 1 332 ? -7.057 -21.726 -6.687 1.00 88.75 332 MET A N 1
ATOM 2553 C CA . MET A 1 332 ? -6.537 -20.925 -7.798 1.00 88.75 332 MET A CA 1
ATOM 2554 C C . MET A 1 332 ? -5.880 -21.807 -8.856 1.00 88.75 332 MET A C 1
ATOM 2556 O O . MET A 1 332 ? -6.192 -21.664 -10.039 1.00 88.75 332 MET A O 1
ATOM 2560 N N . TRP A 1 333 ? -5.031 -22.753 -8.446 1.00 88.81 333 TRP A N 1
ATOM 2561 C CA . TRP A 1 333 ? -4.376 -23.672 -9.375 1.00 88.81 333 TRP A CA 1
ATOM 2562 C C . TRP A 1 333 ? -5.399 -24.483 -10.182 1.00 88.81 333 TRP A C 1
ATOM 2564 O O . TRP A 1 333 ? -5.389 -24.445 -11.415 1.00 88.81 333 TRP A O 1
ATOM 2574 N N . GLN A 1 334 ? -6.375 -25.098 -9.508 1.00 87.62 334 GLN A N 1
ATOM 2575 C CA . GLN A 1 334 ? -7.459 -25.847 -10.154 1.00 87.62 334 GLN A CA 1
ATOM 2576 C C . GLN A 1 334 ? -8.304 -24.976 -11.096 1.00 87.62 334 GLN A C 1
ATOM 2578 O O . GLN A 1 334 ? -8.686 -25.424 -12.180 1.00 87.62 334 GLN A O 1
ATOM 2583 N N . ALA A 1 335 ? -8.587 -23.726 -10.714 1.00 85.69 335 ALA A N 1
ATOM 2584 C CA . ALA A 1 335 ? -9.390 -22.811 -11.519 1.00 85.69 335 ALA A CA 1
ATOM 2585 C C . ALA A 1 335 ? -8.699 -22.412 -12.834 1.00 85.69 335 ALA A C 1
ATOM 2587 O O . ALA A 1 335 ? -9.387 -22.216 -13.837 1.00 85.69 335 ALA A O 1
ATOM 2588 N N . THR A 1 336 ? -7.362 -22.357 -12.861 1.00 83.25 336 THR A N 1
ATOM 2589 C CA . THR A 1 336 ? -6.603 -22.045 -14.087 1.00 83.25 336 THR A CA 1
ATOM 2590 C C . THR A 1 336 ? -6.589 -23.181 -15.111 1.00 83.25 336 THR A C 1
ATOM 2592 O O . THR A 1 336 ? -6.320 -22.928 -16.284 1.00 83.25 336 THR A O 1
ATOM 2595 N N . ARG A 1 337 ? -6.918 -24.418 -14.702 1.00 79.75 337 ARG A N 1
ATOM 2596 C CA . ARG A 1 337 ? -6.936 -25.621 -15.559 1.00 79.75 337 ARG A CA 1
ATOM 2597 C C . ARG A 1 337 ? -5.615 -25.870 -16.306 1.00 79.75 337 ARG A C 1
ATOM 2599 O O . ARG A 1 337 ? -5.623 -26.412 -17.411 1.00 79.75 337 ARG A O 1
ATOM 2606 N N . THR A 1 338 ? -4.488 -25.459 -15.730 1.00 74.12 338 THR A N 1
ATOM 2607 C CA . THR A 1 338 ? -3.155 -25.674 -16.303 1.00 74.12 338 THR A CA 1
ATOM 2608 C C . THR A 1 338 ? -2.550 -26.975 -15.770 1.00 74.12 338 THR A C 1
ATOM 2610 O O . THR A 1 338 ? -2.730 -27.331 -14.611 1.00 74.12 338 THR A O 1
ATOM 2613 N N . ASN A 1 339 ? -1.808 -27.698 -16.615 1.00 71.62 339 ASN A N 1
ATOM 2614 C CA . ASN A 1 339 ? -1.096 -28.926 -16.219 1.00 71.62 339 ASN A CA 1
ATOM 2615 C C . ASN A 1 339 ? 0.294 -28.644 -15.605 1.00 71.62 339 ASN A C 1
ATOM 2617 O O . ASN A 1 339 ? 1.066 -29.572 -15.383 1.00 71.62 339 ASN A O 1
ATOM 2621 N N . GLY A 1 340 ? 0.637 -27.370 -15.384 1.00 77.38 340 GLY A N 1
ATOM 2622 C CA . GLY A 1 340 ? 1.958 -26.916 -14.949 1.00 77.38 340 GLY A CA 1
ATOM 2623 C C . GLY A 1 340 ? 1.914 -26.113 -13.645 1.00 77.38 340 GLY A C 1
ATOM 2624 O O . GLY A 1 340 ? 0.838 -25.913 -13.079 1.00 77.38 340 GLY A O 1
ATOM 2625 N N . PRO A 1 341 ? 3.074 -25.650 -13.149 1.00 82.75 341 PRO A N 1
ATOM 2626 C CA . PRO A 1 341 ? 3.139 -24.824 -11.947 1.00 82.75 341 PRO A CA 1
ATOM 2627 C C . PRO A 1 341 ? 2.329 -23.530 -12.101 1.00 82.75 341 PRO A C 1
ATOM 2629 O O . PRO A 1 341 ? 2.272 -22.944 -13.185 1.00 82.75 341 PRO A O 1
ATOM 2632 N N . LEU A 1 342 ? 1.733 -23.056 -11.002 1.00 84.94 342 LEU A N 1
ATOM 2633 C CA . LEU A 1 342 ? 1.005 -21.788 -10.985 1.00 84.94 342 LEU A CA 1
ATOM 2634 C C . LEU A 1 342 ? 1.991 -20.620 -11.119 1.00 84.94 342 LEU A C 1
ATOM 2636 O O . LEU A 1 342 ? 2.610 -20.205 -10.143 1.00 84.94 342 LEU A O 1
ATOM 2640 N N . GLY A 1 343 ? 2.169 -20.099 -12.329 1.00 85.94 343 GLY A N 1
ATOM 2641 C CA . GLY A 1 343 ? 2.991 -18.913 -12.568 1.00 85.94 343 GLY A CA 1
ATOM 2642 C C . GLY A 1 343 ? 2.282 -17.624 -12.153 1.00 85.94 343 GLY A C 1
ATOM 2643 O O . GLY A 1 343 ? 1.055 -17.532 -12.196 1.00 85.94 343 GLY A O 1
ATOM 2644 N N . VAL A 1 344 ? 3.056 -16.600 -11.797 1.00 88.75 344 VAL A N 1
ATOM 2645 C CA . VAL A 1 344 ? 2.509 -15.255 -11.578 1.00 88.75 344 VAL A CA 1
ATOM 2646 C C . VAL A 1 344 ? 2.431 -14.493 -12.908 1.00 88.75 344 VAL A C 1
ATOM 2648 O O . VAL A 1 344 ? 3.477 -14.192 -13.491 1.00 88.75 344 VAL A O 1
ATOM 2651 N N . PRO A 1 345 ? 1.236 -14.118 -13.399 1.00 87.94 345 PRO A N 1
ATOM 2652 C CA . PRO A 1 345 ? 1.130 -13.329 -14.618 1.00 87.94 345 PRO A CA 1
ATOM 2653 C C . PRO A 1 345 ? 1.578 -11.872 -14.389 1.00 87.94 345 PRO A C 1
ATOM 2655 O O . PRO A 1 345 ? 1.231 -11.269 -13.377 1.00 87.94 345 PRO A O 1
ATOM 2658 N N . ILE A 1 346 ? 2.256 -11.253 -15.366 1.00 88.25 346 ILE A N 1
ATOM 2659 C CA . ILE A 1 346 ? 2.520 -9.799 -15.455 1.00 88.25 346 ILE A CA 1
ATOM 2660 C C . ILE A 1 346 ? 1.265 -8.987 -15.128 1.00 88.25 346 ILE A C 1
ATOM 2662 O O . ILE A 1 346 ? 1.354 -8.008 -14.396 1.00 88.25 346 ILE A O 1
ATOM 2666 N N . LYS A 1 347 ? 0.086 -9.419 -15.588 1.00 85.94 347 LYS A N 1
ATOM 2667 C CA . LYS A 1 347 ? -1.182 -8.748 -15.281 1.00 85.94 347 LYS A CA 1
ATOM 2668 C C . LYS A 1 347 ? -1.441 -8.609 -13.777 1.00 85.94 347 LYS A C 1
ATOM 2670 O O . LYS A 1 347 ? -1.934 -7.573 -13.349 1.00 85.94 347 LYS A O 1
ATOM 2675 N N . ALA A 1 348 ? -1.072 -9.605 -12.969 1.00 89.56 348 ALA A N 1
ATOM 2676 C CA . ALA A 1 348 ? -1.179 -9.506 -11.515 1.00 89.56 348 ALA A CA 1
ATOM 2677 C C . ALA A 1 348 ? -0.256 -8.401 -10.971 1.00 89.56 348 ALA A C 1
ATOM 2679 O O . ALA A 1 348 ? -0.673 -7.581 -10.158 1.00 89.56 348 ALA A O 1
ATOM 2680 N N . PHE A 1 349 ? 0.974 -8.306 -11.482 1.00 92.25 349 PHE A N 1
ATOM 2681 C CA . PHE A 1 349 ? 1.886 -7.222 -11.115 1.00 92.25 349 PHE A CA 1
ATOM 2682 C C . PHE A 1 349 ? 1.383 -5.842 -11.553 1.00 92.25 349 PHE A C 1
ATOM 2684 O O . PHE A 1 349 ? 1.529 -4.886 -10.795 1.00 92.25 349 PHE A O 1
ATOM 2691 N N . VAL A 1 350 ? 0.756 -5.726 -12.728 1.00 87.75 350 VAL A N 1
ATOM 2692 C CA . VAL A 1 350 ? 0.146 -4.460 -13.161 1.00 87.75 350 VAL A CA 1
ATOM 2693 C C . VAL A 1 350 ? -1.000 -4.063 -12.230 1.00 87.75 350 VAL A C 1
ATOM 2695 O O . VAL A 1 350 ? -1.097 -2.899 -11.863 1.00 87.75 350 VAL A O 1
ATOM 2698 N N . ARG A 1 351 ? -1.819 -5.013 -11.762 1.00 84.75 351 ARG A N 1
ATOM 2699 C CA . ARG A 1 351 ? -2.881 -4.724 -10.780 1.00 84.75 351 ARG A CA 1
ATOM 2700 C C . ARG A 1 351 ? -2.321 -4.227 -9.450 1.00 84.75 351 ARG A C 1
ATOM 2702 O O . ARG A 1 351 ? -2.792 -3.210 -8.944 1.00 84.75 351 ARG A O 1
ATOM 2709 N N . ALA A 1 352 ? -1.259 -4.860 -8.954 1.00 87.75 352 ALA A N 1
ATOM 2710 C CA . ALA A 1 352 ? -0.559 -4.385 -7.764 1.00 87.75 352 ALA A CA 1
ATOM 2711 C C . ALA A 1 352 ? 0.035 -2.979 -7.960 1.00 87.75 352 ALA A C 1
ATOM 2713 O O . ALA A 1 352 ? -0.049 -2.142 -7.064 1.00 87.75 352 ALA A O 1
ATOM 2714 N N . ALA A 1 353 ? 0.598 -2.699 -9.140 1.00 89.19 353 ALA A N 1
ATOM 2715 C CA . ALA A 1 353 ? 1.108 -1.378 -9.497 1.00 89.19 353 ALA A CA 1
ATOM 2716 C C . ALA A 1 353 ? -0.004 -0.319 -9.561 1.00 89.19 353 ALA A C 1
ATOM 2718 O O . ALA A 1 353 ? 0.154 0.752 -8.986 1.00 89.19 353 ALA A O 1
ATOM 2719 N N . GLN A 1 354 ? -1.135 -0.620 -10.207 1.00 82.69 354 GLN A N 1
ATOM 2720 C CA . GLN A 1 354 ? -2.299 0.269 -10.285 1.00 82.69 354 GLN A CA 1
ATOM 2721 C C . GLN A 1 354 ? -2.826 0.627 -8.898 1.00 82.69 354 GLN A C 1
ATOM 2723 O O . GLN A 1 354 ? -3.026 1.805 -8.610 1.00 82.69 354 GLN A O 1
ATOM 2728 N N . ARG A 1 355 ? -2.997 -0.379 -8.027 1.00 83.56 355 ARG A N 1
ATOM 2729 C CA . ARG A 1 355 ? -3.403 -0.162 -6.635 1.00 83.56 355 ARG A CA 1
ATOM 2730 C C . ARG A 1 355 ? -2.454 0.814 -5.943 1.00 83.56 355 ARG A C 1
ATOM 2732 O O . ARG A 1 355 ? -2.905 1.794 -5.365 1.00 83.56 355 ARG A O 1
ATOM 2739 N N . GLU A 1 356 ? -1.151 0.567 -6.013 1.00 84.81 356 GLU A N 1
ATOM 2740 C CA . GLU A 1 356 ? -0.169 1.382 -5.295 1.00 84.81 356 GLU A CA 1
ATOM 2741 C C . GLU A 1 356 ? -0.051 2.802 -5.847 1.00 84.81 356 GLU A C 1
ATOM 2743 O O . GLU A 1 356 ? 0.033 3.755 -5.081 1.00 84.81 356 GLU A O 1
ATOM 2748 N N . ILE A 1 357 ? -0.086 2.968 -7.169 1.00 84.62 357 ILE A N 1
ATOM 2749 C CA . ILE A 1 357 ? -0.068 4.291 -7.804 1.00 84.62 357 ILE A CA 1
ATOM 2750 C C . ILE A 1 357 ? -1.300 5.090 -7.414 1.00 84.62 357 ILE A C 1
ATOM 2752 O O . ILE A 1 357 ? -1.194 6.272 -7.102 1.00 84.62 357 ILE A O 1
ATOM 2756 N N . PHE A 1 358 ? -2.463 4.455 -7.391 1.00 79.44 358 PHE A N 1
ATOM 2757 C CA . PHE A 1 358 ? -3.676 5.124 -6.968 1.00 79.44 358 PHE A CA 1
ATOM 2758 C C . PHE A 1 358 ? -3.596 5.579 -5.505 1.00 79.44 358 PHE A C 1
ATOM 2760 O O . PHE A 1 358 ? -3.940 6.715 -5.190 1.00 79.44 358 PHE A O 1
ATOM 2767 N N . ILE A 1 359 ? -3.069 4.732 -4.616 1.00 72.75 359 ILE A N 1
ATOM 2768 C CA . ILE A 1 359 ? -2.872 5.077 -3.201 1.00 72.75 359 ILE A CA 1
ATOM 2769 C C . ILE A 1 359 ? -1.888 6.244 -3.052 1.00 72.75 359 ILE A C 1
ATOM 2771 O O . ILE A 1 359 ? -2.194 7.219 -2.364 1.00 72.75 359 ILE A O 1
ATOM 2775 N N . CYS A 1 360 ? -0.715 6.146 -3.681 1.00 79.50 360 CYS A N 1
ATOM 2776 C CA . CYS A 1 360 ? 0.397 7.073 -3.467 1.00 79.50 360 CYS A CA 1
ATOM 2777 C C . CYS A 1 360 ? 0.296 8.364 -4.270 1.00 79.50 360 CYS A C 1
ATOM 2779 O O . CYS A 1 360 ? 0.823 9.380 -3.839 1.00 79.50 360 CYS A O 1
ATOM 2781 N N . CYS A 1 361 ? -0.334 8.321 -5.439 1.00 81.62 361 CYS A N 1
ATOM 2782 C CA . CYS A 1 361 ? -0.353 9.427 -6.394 1.00 81.62 361 CYS A CA 1
ATOM 2783 C C . CYS A 1 361 ? -1.772 9.868 -6.767 1.00 81.62 361 CYS A C 1
ATOM 2785 O O . CYS A 1 361 ? -1.919 10.853 -7.477 1.00 81.62 361 CYS A O 1
ATOM 2787 N N . GLY A 1 362 ? -2.819 9.143 -6.361 1.00 72.06 362 GLY A N 1
ATOM 2788 C CA . GLY A 1 362 ? -4.199 9.473 -6.731 1.00 72.06 362 GLY A CA 1
ATOM 2789 C C . GLY A 1 362 ? -4.515 9.258 -8.213 1.00 72.06 362 GLY A C 1
ATOM 2790 O O . GLY A 1 362 ? -5.548 9.726 -8.687 1.00 72.06 362 GLY A O 1
ATOM 2791 N N . LEU A 1 363 ? -3.638 8.574 -8.955 1.00 79.94 363 LEU A N 1
ATOM 2792 C CA . LEU A 1 363 ? -3.769 8.388 -10.399 1.00 79.94 363 LEU A CA 1
ATOM 2793 C C . LEU A 1 363 ? -4.431 7.043 -10.720 1.00 79.94 363 LEU A C 1
ATOM 2795 O O . LEU A 1 363 ? -3.944 5.990 -10.308 1.00 79.94 363 LEU A O 1
ATOM 2799 N N . ASP A 1 364 ? -5.514 7.078 -11.496 1.00 80.00 364 ASP A N 1
ATOM 2800 C CA . ASP A 1 364 ? -6.148 5.887 -12.072 1.00 80.00 364 ASP A CA 1
ATOM 2801 C C . ASP A 1 364 ? -5.560 5.618 -13.465 1.00 80.00 364 ASP A C 1
ATOM 2803 O O . ASP A 1 364 ? -5.957 6.215 -14.467 1.00 80.00 364 ASP A O 1
ATOM 2807 N N . VAL A 1 365 ? -4.528 4.775 -13.511 1.00 81.44 365 VAL A N 1
ATOM 2808 C CA . VAL A 1 365 ? -3.731 4.518 -14.717 1.00 81.44 365 VAL A CA 1
ATOM 2809 C C . VAL A 1 365 ? -4.194 3.230 -15.389 1.00 81.44 365 VAL A C 1
ATOM 2811 O O . VAL A 1 365 ? -4.259 2.175 -14.755 1.00 81.44 365 VAL A O 1
ATOM 2814 N N . SER A 1 366 ? -4.458 3.282 -16.692 1.00 82.81 366 SER A N 1
ATOM 2815 C CA . SER A 1 366 ? -4.865 2.115 -17.477 1.00 82.81 366 SER A CA 1
ATOM 2816 C C . SER A 1 366 ? -3.738 1.080 -17.641 1.00 82.81 366 SER A C 1
ATOM 2818 O O . SER A 1 366 ? -2.552 1.397 -17.587 1.00 82.81 366 SER A O 1
ATOM 2820 N N . GLU A 1 367 ? -4.112 -0.193 -17.814 1.00 82.75 367 GLU A N 1
ATOM 2821 C CA . GLU A 1 367 ? -3.179 -1.337 -17.855 1.00 82.75 367 GLU A CA 1
ATOM 2822 C C . GLU A 1 367 ? -2.158 -1.233 -19.006 1.00 82.75 367 GLU A C 1
ATOM 2824 O O . GLU A 1 367 ? -0.997 -1.599 -18.841 1.00 82.75 367 GLU A O 1
ATOM 2829 N N . ASP A 1 368 ? -2.569 -0.685 -20.148 1.00 86.75 368 ASP A N 1
ATOM 2830 C CA . ASP A 1 368 ? -1.777 -0.524 -21.374 1.00 86.75 368 ASP A CA 1
ATOM 2831 C C . ASP A 1 368 ? -0.627 0.491 -21.252 1.00 86.75 368 ASP A C 1
ATOM 2833 O O . ASP A 1 368 ? 0.354 0.402 -21.991 1.00 86.75 368 ASP A O 1
ATOM 2837 N N . ARG A 1 369 ? -0.700 1.409 -20.281 1.00 92.12 369 ARG A N 1
ATOM 2838 C CA . ARG A 1 369 ? 0.346 2.416 -20.036 1.00 92.12 369 ARG A CA 1
ATOM 2839 C C . ARG A 1 369 ? 1.544 1.881 -19.254 1.00 92.12 369 ARG A C 1
ATOM 2841 O O . ARG A 1 369 ? 2.554 2.573 -19.130 1.00 92.12 369 ARG A O 1
ATOM 2848 N N . PHE A 1 370 ? 1.446 0.672 -18.705 1.00 91.56 370 PHE A N 1
ATOM 2849 C CA . PHE A 1 370 ? 2.538 0.050 -17.966 1.00 91.56 370 PHE A CA 1
ATOM 2850 C C . PHE A 1 370 ? 3.478 -0.686 -18.916 1.00 91.56 370 PHE A C 1
ATOM 2852 O O . PHE A 1 370 ? 3.191 -1.785 -19.392 1.00 91.56 370 PHE A O 1
ATOM 2859 N N . HIS A 1 371 ? 4.661 -0.121 -19.139 1.00 92.31 371 HIS A N 1
ATOM 2860 C CA . HIS A 1 371 ? 5.678 -0.770 -19.956 1.00 92.31 371 HIS A CA 1
ATOM 2861 C C . HIS A 1 371 ? 6.558 -1.667 -19.093 1.00 92.31 371 HIS A C 1
ATOM 2863 O O . HIS A 1 371 ? 7.368 -1.184 -18.304 1.00 92.31 371 HIS A O 1
ATOM 2869 N N . PHE A 1 372 ? 6.438 -2.982 -19.255 1.00 91.31 372 PHE A N 1
ATOM 2870 C CA . PHE A 1 372 ? 7.305 -3.925 -18.555 1.00 91.31 372 PHE A CA 1
ATOM 2871 C C . PHE A 1 372 ? 8.771 -3.777 -19.008 1.00 91.31 372 PHE A C 1
ATOM 2873 O O . PHE A 1 372 ? 9.067 -3.693 -20.204 1.00 91.31 372 PHE A O 1
ATOM 2880 N N . ARG A 1 373 ? 9.698 -3.714 -18.046 1.00 89.75 373 ARG A N 1
ATOM 2881 C CA . ARG A 1 373 ? 11.137 -3.497 -18.285 1.00 89.75 373 ARG A CA 1
ATOM 2882 C C . ARG A 1 373 ? 12.008 -4.683 -17.897 1.00 89.75 373 ARG A C 1
ATOM 2884 O O . ARG A 1 373 ? 13.096 -4.822 -18.446 1.00 89.75 373 ARG A O 1
ATOM 2891 N N . GLY A 1 374 ? 11.544 -5.539 -16.994 1.00 86.38 374 GLY A N 1
ATOM 2892 C CA . GLY A 1 374 ? 12.248 -6.763 -16.627 1.00 86.38 374 GLY A CA 1
ATOM 2893 C C . GLY A 1 374 ? 12.042 -7.160 -15.173 1.00 86.38 374 GLY A C 1
ATOM 2894 O O . GLY A 1 374 ? 11.400 -6.449 -14.398 1.00 86.38 374 GLY A O 1
ATOM 2895 N N . TYR A 1 375 ? 12.617 -8.308 -14.818 1.00 87.06 375 TYR A N 1
ATOM 2896 C CA . TYR A 1 375 ? 12.624 -8.823 -13.454 1.00 87.06 375 TYR A CA 1
ATOM 2897 C C . TYR A 1 375 ? 13.973 -8.580 -12.777 1.00 87.06 375 TYR A C 1
ATOM 2899 O O . TYR A 1 375 ? 15.021 -8.722 -13.403 1.00 87.06 375 TYR A O 1
ATOM 2907 N N . GLN A 1 376 ? 13.944 -8.233 -11.492 1.00 87.12 376 GLN A N 1
ATOM 2908 C CA . GLN A 1 376 ? 15.133 -8.051 -10.659 1.00 87.12 376 GLN A CA 1
ATOM 2909 C C . GLN A 1 376 ? 14.941 -8.724 -9.305 1.00 87.12 376 GLN A C 1
ATOM 2911 O O . GLN A 1 376 ? 13.893 -8.577 -8.685 1.00 87.12 376 GLN A O 1
ATOM 2916 N N . THR A 1 377 ? 15.956 -9.424 -8.807 1.00 86.50 377 THR A N 1
ATOM 2917 C CA . THR A 1 377 ? 15.924 -10.041 -7.474 1.00 86.50 377 THR A CA 1
ATOM 2918 C C . THR A 1 377 ? 16.888 -9.341 -6.523 1.00 86.50 377 THR A C 1
ATOM 2920 O O . THR A 1 377 ? 17.976 -8.905 -6.920 1.00 86.50 377 THR A O 1
ATOM 2923 N N . ILE A 1 378 ? 16.479 -9.203 -5.258 1.00 85.56 378 ILE A N 1
ATOM 2924 C CA . ILE A 1 378 ? 17.302 -8.630 -4.184 1.00 85.56 378 ILE A CA 1
ATOM 2925 C C . ILE A 1 378 ? 17.227 -9.513 -2.953 1.00 85.56 378 ILE A C 1
ATOM 2927 O O . ILE A 1 378 ? 16.144 -9.765 -2.425 1.00 85.56 378 ILE A O 1
ATOM 2931 N N . SER A 1 379 ? 18.388 -9.903 -2.440 1.00 84.06 379 SER A N 1
ATOM 2932 C CA . SER A 1 379 ? 18.497 -10.589 -1.156 1.00 84.06 379 SER A CA 1
ATOM 2933 C C . SER A 1 379 ? 18.217 -9.619 -0.007 1.00 84.06 379 SER A C 1
ATOM 2935 O O . SER A 1 379 ? 18.834 -8.557 0.115 1.00 84.06 379 SER A O 1
ATOM 2937 N N . THR A 1 380 ? 17.275 -9.978 0.861 1.00 75.38 380 THR A N 1
ATOM 2938 C CA . THR A 1 380 ? 16.874 -9.131 2.000 1.00 75.38 380 THR A CA 1
ATOM 2939 C C . THR A 1 380 ? 17.577 -9.494 3.291 1.00 75.38 380 THR A C 1
ATOM 2941 O O . THR A 1 380 ? 17.818 -8.609 4.120 1.00 75.38 380 THR A O 1
ATOM 2944 N N . ARG A 1 381 ? 17.906 -10.778 3.448 1.00 71.81 381 ARG A N 1
ATOM 2945 C CA . ARG A 1 381 ? 18.412 -11.383 4.675 1.00 71.81 381 ARG A CA 1
ATOM 2946 C C . ARG A 1 381 ? 19.496 -12.425 4.368 1.00 71.81 381 ARG A C 1
ATOM 2948 O O . ARG A 1 381 ? 19.515 -12.966 3.263 1.00 71.81 381 ARG A O 1
ATOM 2955 N N . PRO A 1 382 ? 20.363 -12.743 5.347 1.00 70.38 382 PRO A N 1
ATOM 2956 C CA . PRO A 1 382 ? 21.346 -13.823 5.225 1.00 70.38 382 PRO A CA 1
ATOM 2957 C C . PRO A 1 382 ? 20.724 -15.220 5.080 1.00 70.38 382 PRO A C 1
ATOM 2959 O O . PRO A 1 382 ? 21.394 -16.134 4.621 1.00 70.38 382 PRO A O 1
ATOM 2962 N N . ASP A 1 383 ? 19.453 -15.385 5.464 1.00 71.31 383 ASP A N 1
ATOM 2963 C CA . ASP A 1 383 ? 18.716 -16.656 5.413 1.00 71.31 383 ASP A CA 1
ATOM 2964 C C . ASP A 1 383 ? 18.314 -17.097 3.993 1.00 71.31 383 ASP A C 1
ATOM 2966 O O . ASP A 1 383 ? 17.747 -18.173 3.833 1.00 71.31 383 ASP A O 1
ATOM 2970 N N . GLY A 1 384 ? 18.608 -16.285 2.970 1.00 74.12 384 GLY A N 1
ATOM 2971 C CA . GLY A 1 384 ? 18.265 -16.550 1.572 1.00 74.12 384 GLY A CA 1
ATOM 2972 C C . GLY A 1 384 ? 16.924 -15.962 1.119 1.00 74.12 384 GLY A C 1
ATOM 2973 O O . GLY A 1 384 ? 16.547 -16.160 -0.031 1.00 74.12 384 GLY A O 1
ATOM 2974 N N . SER A 1 385 ? 16.205 -15.221 1.970 1.00 80.94 385 SER A N 1
ATOM 2975 C CA . SER A 1 385 ? 14.948 -14.559 1.588 1.00 80.94 385 SER A CA 1
ATOM 2976 C C . SER A 1 385 ? 15.171 -13.439 0.567 1.00 80.94 385 SER A C 1
ATOM 2978 O O . SER A 1 385 ? 16.030 -12.564 0.750 1.00 80.94 385 SER A O 1
ATOM 2980 N N . GLN A 1 386 ? 14.340 -13.404 -0.474 1.00 86.00 386 GLN A N 1
ATOM 2981 C CA . GLN A 1 386 ? 14.484 -12.493 -1.611 1.00 86.00 386 GLN A CA 1
ATOM 2982 C C . GLN A 1 386 ? 13.220 -11.665 -1.861 1.00 86.00 386 GLN A C 1
ATOM 2984 O O . GLN A 1 386 ? 12.106 -12.053 -1.509 1.00 86.00 386 GLN A O 1
ATOM 2989 N N . LEU A 1 387 ? 13.390 -10.510 -2.504 1.00 86.94 387 LEU A N 1
ATOM 2990 C CA . LEU A 1 387 ? 12.299 -9.799 -3.171 1.00 86.94 387 LEU A CA 1
ATOM 2991 C C . LEU A 1 387 ? 12.478 -9.937 -4.677 1.00 86.94 387 LEU A C 1
ATOM 2993 O O . LEU A 1 387 ? 13.564 -9.650 -5.184 1.00 86.94 387 LEU A O 1
ATOM 2997 N N . GLY A 1 388 ? 11.416 -10.347 -5.365 1.00 89.38 388 GLY A N 1
ATOM 2998 C CA . GLY A 1 388 ? 11.370 -10.460 -6.819 1.00 89.38 388 GLY A CA 1
ATOM 2999 C C . GLY A 1 388 ? 10.573 -9.304 -7.401 1.00 89.38 388 GLY A C 1
ATOM 3000 O O . GLY A 1 388 ? 9.352 -9.278 -7.292 1.00 89.38 388 GLY A O 1
ATOM 3001 N N . PHE A 1 389 ? 11.256 -8.341 -8.002 1.00 90.62 389 PHE A N 1
ATOM 3002 C CA . PHE A 1 389 ? 10.662 -7.141 -8.569 1.00 90.62 389 PHE A CA 1
ATOM 3003 C C . PHE A 1 389 ? 10.316 -7.346 -10.040 1.00 90.62 389 PHE A C 1
ATOM 3005 O O . PHE A 1 389 ? 11.216 -7.558 -10.847 1.00 90.62 389 PHE A O 1
ATOM 3012 N N . ALA A 1 390 ? 9.041 -7.212 -10.394 1.00 92.62 390 ALA A N 1
ATOM 3013 C CA . ALA A 1 390 ? 8.612 -6.894 -11.750 1.00 92.62 390 ALA A CA 1
ATOM 3014 C C . ALA A 1 390 ? 8.687 -5.373 -11.923 1.00 92.62 390 ALA A C 1
ATOM 3016 O O . ALA A 1 390 ? 7.945 -4.642 -11.262 1.00 92.62 390 ALA A O 1
ATOM 3017 N N . VAL A 1 391 ? 9.598 -4.893 -12.767 1.00 93.25 391 VAL A N 1
ATOM 3018 C CA . VAL A 1 391 ? 9.815 -3.457 -12.962 1.00 93.25 391 VAL A CA 1
ATOM 3019 C C . VAL A 1 391 ? 9.038 -2.974 -14.179 1.00 93.25 391 VAL A C 1
ATOM 3021 O O . VAL A 1 391 ? 9.207 -3.494 -15.284 1.00 93.25 391 VAL A O 1
ATOM 3024 N N . PHE A 1 392 ? 8.223 -1.948 -13.973 1.00 95.00 392 PHE A N 1
ATOM 3025 C CA . PHE A 1 392 ? 7.462 -1.248 -14.997 1.00 95.00 392 PHE A CA 1
ATOM 3026 C C . PHE A 1 392 ? 7.946 0.191 -15.116 1.00 95.00 392 PHE A C 1
ATOM 3028 O O . PHE A 1 392 ? 8.412 0.791 -14.149 1.00 95.00 392 PHE A O 1
ATOM 3035 N N . GLU A 1 393 ? 7.803 0.753 -16.304 1.00 95.62 393 GLU A N 1
ATOM 3036 C CA . GLU A 1 393 ? 7.897 2.184 -16.537 1.00 95.62 393 GLU A CA 1
ATOM 3037 C C . GLU A 1 393 ? 6.500 2.746 -16.785 1.00 95.62 393 GLU A C 1
ATOM 3039 O O . GLU A 1 393 ? 5.717 2.162 -17.539 1.00 95.62 393 GLU A O 1
ATOM 3044 N N . LEU A 1 394 ? 6.227 3.890 -16.163 1.00 95.69 394 LEU A N 1
ATOM 3045 C CA . LEU A 1 394 ? 5.048 4.703 -16.410 1.00 95.69 394 LEU A CA 1
ATOM 3046 C C . LEU A 1 394 ? 5.494 6.131 -16.728 1.00 95.69 394 LEU A C 1
ATOM 3048 O O . LEU A 1 394 ? 6.207 6.753 -15.939 1.00 95.69 394 LEU A O 1
ATOM 3052 N N . ILE A 1 395 ? 5.050 6.655 -17.868 1.00 94.62 395 ILE A N 1
ATOM 3053 C CA . ILE A 1 395 ? 5.279 8.048 -18.262 1.00 94.62 395 ILE A CA 1
ATOM 3054 C C . ILE A 1 395 ? 4.008 8.845 -17.962 1.00 94.62 395 ILE A C 1
ATOM 3056 O O . ILE A 1 395 ? 2.934 8.504 -18.466 1.00 94.62 395 ILE A O 1
ATOM 3060 N N . LEU A 1 396 ? 4.128 9.885 -17.135 1.00 94.06 396 LEU A N 1
ATOM 3061 C CA . LEU A 1 396 ? 3.008 10.747 -16.754 1.00 94.06 396 LEU A CA 1
ATOM 3062 C C . LEU A 1 396 ? 2.613 11.696 -17.890 1.00 94.06 396 LEU A C 1
ATOM 3064 O O . LEU A 1 396 ? 3.472 12.291 -18.547 1.00 94.06 396 LEU A O 1
ATOM 3068 N N . ASN A 1 397 ? 1.306 11.866 -18.075 1.00 90.88 397 ASN A N 1
ATOM 3069 C CA . ASN A 1 397 ? 0.722 12.838 -18.983 1.00 90.88 397 ASN A CA 1
ATOM 3070 C C . ASN A 1 397 ? 0.840 14.248 -18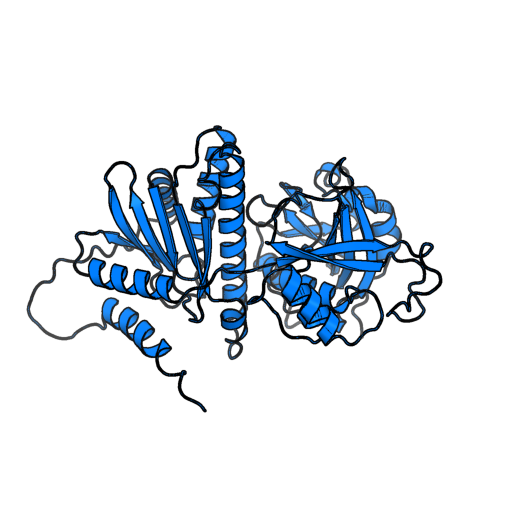.385 1.00 90.88 397 ASN A C 1
ATOM 3072 O O . ASN A 1 397 ? 0.482 14.486 -17.233 1.00 90.88 397 ASN A O 1
ATOM 3076 N N . ARG A 1 398 ? 1.363 15.183 -19.179 1.00 89.25 398 ARG A N 1
ATOM 3077 C CA . ARG A 1 398 ? 1.601 16.585 -18.799 1.00 89.25 398 ARG A CA 1
ATOM 3078 C C . ARG A 1 398 ? 0.727 17.563 -19.589 1.00 89.25 398 ARG A C 1
ATOM 3080 O O . ARG A 1 398 ? 1.001 18.760 -19.587 1.00 89.25 398 ARG A O 1
ATOM 3087 N N . HIS A 1 399 ? -0.258 17.059 -20.330 1.00 82.75 399 HIS A N 1
ATOM 3088 C CA . HIS A 1 399 ? -1.080 17.853 -21.237 1.00 82.75 399 HIS A CA 1
ATOM 3089 C C . HIS A 1 399 ? -2.402 18.287 -20.599 1.00 82.75 399 HIS A C 1
ATOM 3091 O O . HIS A 1 399 ? -2.960 17.601 -19.743 1.00 82.75 399 HIS A O 1
ATOM 3097 N N . ASP A 1 400 ? -2.937 19.415 -21.071 1.00 60.00 400 ASP A N 1
ATOM 3098 C CA . ASP A 1 400 ? -4.283 19.851 -20.710 1.00 60.00 400 ASP A CA 1
ATOM 3099 C C . ASP A 1 400 ? -5.338 18.807 -21.131 1.00 60.00 400 ASP A C 1
ATOM 3101 O O . ASP A 1 400 ? -5.219 18.203 -22.201 1.00 60.00 400 ASP A O 1
ATOM 3105 N N . PRO A 1 401 ? -6.399 18.605 -20.328 1.00 73.56 401 PRO A N 1
ATOM 3106 C CA . PRO A 1 401 ? -6.765 19.387 -19.142 1.00 73.56 401 PRO A CA 1
ATOM 3107 C C . PRO A 1 401 ? -6.217 18.834 -17.810 1.00 73.56 401 PRO A C 1
ATOM 3109 O O . PRO A 1 401 ? -6.627 19.315 -16.755 1.00 73.56 401 PRO A O 1
ATOM 3112 N N . PHE A 1 402 ? -5.364 17.802 -17.822 1.00 81.56 402 PHE A N 1
ATOM 3113 C CA . PHE A 1 402 ? -4.954 17.098 -16.603 1.00 81.56 402 PHE A CA 1
ATOM 3114 C C . PHE A 1 402 ? -3.451 16.801 -16.578 1.00 81.56 402 PHE A C 1
ATOM 3116 O O . PHE A 1 402 ? -2.977 15.847 -17.195 1.00 81.56 402 PHE A O 1
ATOM 3123 N N . ASP A 1 403 ? -2.714 17.607 -15.810 1.00 90.25 403 ASP A N 1
ATOM 3124 C CA . ASP A 1 403 ? -1.306 17.360 -15.500 1.00 90.25 403 ASP A CA 1
ATOM 3125 C C . ASP A 1 403 ? -1.192 16.339 -14.354 1.00 90.25 403 ASP A C 1
ATOM 3127 O O . ASP A 1 403 ? -1.383 16.662 -13.178 1.00 90.25 403 ASP A O 1
ATOM 3131 N N . GLU A 1 404 ? -0.859 15.097 -14.708 1.00 90.94 404 GLU A N 1
ATOM 3132 C CA . GLU A 1 404 ? -0.737 13.985 -13.762 1.00 90.94 404 GLU A CA 1
ATOM 3133 C C . GLU A 1 404 ? 0.406 14.179 -12.759 1.00 90.94 404 GLU A C 1
ATOM 3135 O O . GLU A 1 404 ? 0.323 13.662 -11.645 1.00 90.94 404 GLU A O 1
ATOM 3140 N N . LEU A 1 405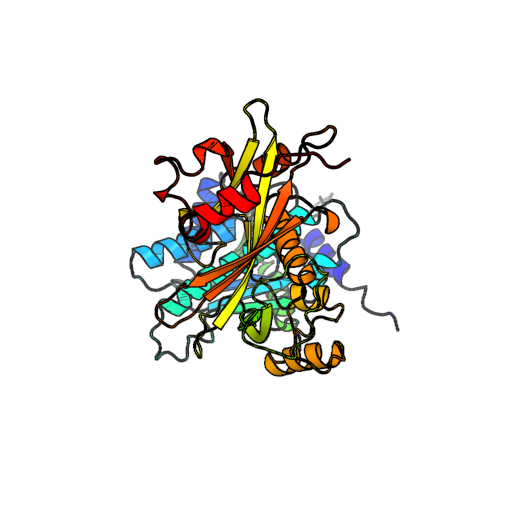 ? 1.472 14.910 -13.122 1.00 93.81 405 LEU A N 1
ATOM 3141 C CA . LEU A 1 405 ? 2.578 15.156 -12.195 1.00 93.81 405 LEU A CA 1
ATOM 3142 C C . LEU A 1 405 ? 2.120 16.079 -11.068 1.00 93.81 405 LEU A C 1
ATOM 3144 O O . LEU A 1 405 ? 2.328 15.761 -9.900 1.00 93.81 405 LEU A O 1
ATOM 3148 N N . VAL A 1 406 ? 1.466 17.184 -11.429 1.00 90.62 406 VAL A N 1
ATOM 3149 C CA . VAL A 1 406 ? 0.955 18.160 -10.458 1.00 90.62 406 VAL A CA 1
ATOM 3150 C C . VAL A 1 406 ? -0.111 17.517 -9.574 1.00 90.62 406 VAL A C 1
ATOM 3152 O O . VAL A 1 406 ? -0.049 17.645 -8.355 1.00 90.62 406 VAL A O 1
ATOM 3155 N N . ALA A 1 407 ? -1.037 16.757 -10.170 1.00 84.88 407 ALA A N 1
ATOM 3156 C CA . ALA A 1 407 ? -2.067 16.046 -9.419 1.00 84.88 407 ALA A CA 1
ATOM 3157 C C . ALA A 1 407 ? -1.470 15.064 -8.396 1.00 84.88 407 ALA A C 1
ATOM 3159 O O . ALA A 1 407 ? -1.933 15.011 -7.257 1.00 84.88 407 ALA A O 1
ATOM 3160 N N . ALA A 1 408 ? -0.424 14.325 -8.778 1.00 86.81 408 ALA A N 1
ATOM 3161 C CA . ALA A 1 408 ? 0.262 13.408 -7.878 1.00 86.81 408 ALA A CA 1
ATOM 3162 C C . ALA A 1 408 ? 1.018 14.136 -6.755 1.00 86.81 408 ALA A C 1
ATOM 3164 O O . ALA A 1 408 ? 0.903 13.744 -5.596 1.00 86.81 408 ALA A O 1
ATOM 3165 N N . GLU A 1 409 ? 1.757 15.207 -7.064 1.00 89.06 409 GLU A N 1
ATOM 3166 C CA . GLU A 1 409 ? 2.456 16.011 -6.050 1.00 89.06 409 GLU A CA 1
ATOM 3167 C C . GLU A 1 409 ? 1.486 16.660 -5.052 1.00 89.06 409 GLU A C 1
ATOM 3169 O O . GLU A 1 409 ? 1.783 16.724 -3.860 1.00 89.06 409 GLU A O 1
ATOM 3174 N N . ASP A 1 410 ? 0.312 17.105 -5.504 1.00 81.62 410 ASP A N 1
ATOM 3175 C CA . ASP A 1 410 ? -0.724 17.644 -4.618 1.00 81.62 410 ASP A CA 1
ATOM 3176 C C . ASP A 1 410 ? -1.424 16.556 -3.792 1.00 81.62 410 ASP A C 1
ATOM 3178 O O . ASP A 1 410 ? -1.908 16.835 -2.691 1.00 81.62 410 ASP A O 1
ATOM 3182 N N . TRP A 1 411 ? -1.446 15.313 -4.281 1.00 77.81 411 TRP A N 1
ATOM 3183 C CA . TRP A 1 411 ? -2.051 14.181 -3.584 1.00 77.81 411 TRP A CA 1
ATOM 3184 C C . TRP A 1 411 ? -1.275 13.756 -2.331 1.00 77.81 411 TRP A C 1
ATOM 3186 O O . TRP A 1 411 ? -1.894 13.499 -1.295 1.00 77.81 411 TRP A O 1
ATOM 3196 N N . ASP A 1 412 ? 0.060 13.682 -2.411 1.00 76.81 412 ASP A N 1
ATOM 3197 C CA . ASP A 1 412 ? 0.928 13.257 -1.300 1.00 76.81 412 ASP A CA 1
ATOM 3198 C C . ASP A 1 412 ? 2.263 14.023 -1.262 1.00 76.81 412 ASP A C 1
ATOM 3200 O O . ASP A 1 412 ? 3.362 13.464 -1.343 1.00 76.81 412 ASP A O 1
ATOM 3204 N N . ARG A 1 413 ? 2.149 15.347 -1.126 1.00 78.50 413 ARG A N 1
ATOM 3205 C CA . ARG A 1 413 ? 3.274 16.295 -1.148 1.00 78.50 413 ARG A CA 1
ATOM 3206 C C . ARG A 1 413 ? 4.396 15.967 -0.165 1.00 78.50 413 ARG A C 1
ATOM 3208 O O . ARG A 1 413 ? 5.557 16.245 -0.448 1.00 78.50 413 ARG A O 1
ATOM 3215 N N . ASP A 1 414 ? 4.056 15.406 0.993 1.00 78.88 414 ASP A N 1
ATOM 3216 C CA . ASP A 1 414 ? 5.021 15.174 2.070 1.00 78.88 414 ASP A CA 1
ATOM 3217 C C . ASP A 1 414 ? 5.880 13.922 1.837 1.00 78.88 414 ASP A C 1
ATOM 3219 O O . ASP A 1 414 ? 6.985 13.832 2.374 1.00 78.88 414 ASP A O 1
ATOM 3223 N N . ASN A 1 415 ? 5.390 12.949 1.058 1.00 84.00 415 ASN A N 1
ATOM 3224 C CA . ASN A 1 415 ? 6.081 11.672 0.850 1.00 84.00 415 ASN A CA 1
ATOM 3225 C C . ASN A 1 415 ? 6.592 11.476 -0.581 1.00 84.00 415 ASN A C 1
ATOM 3227 O O . ASN A 1 415 ? 7.409 10.577 -0.805 1.00 84.00 415 ASN A O 1
ATOM 3231 N N . LEU A 1 416 ? 6.146 12.282 -1.545 1.00 90.81 416 LEU A N 1
ATOM 3232 C CA . LEU A 1 416 ? 6.633 12.227 -2.919 1.00 90.81 416 LEU A CA 1
ATOM 3233 C C . LEU A 1 416 ? 7.801 13.192 -3.132 1.00 90.81 416 LEU A C 1
ATOM 3235 O O . LEU A 1 416 ? 7.793 14.339 -2.696 1.00 90.81 416 LEU A O 1
ATOM 3239 N N . LEU A 1 417 ? 8.823 12.710 -3.834 1.00 93.69 417 LEU A N 1
ATOM 3240 C CA . LEU A 1 417 ? 9.989 13.486 -4.225 1.00 93.69 417 LEU A CA 1
ATOM 3241 C C . LEU A 1 417 ? 10.172 13.403 -5.739 1.00 93.69 417 LEU A C 1
ATOM 3243 O O . LEU A 1 417 ? 10.346 12.316 -6.289 1.00 93.69 417 LEU A O 1
ATOM 3247 N N . VAL A 1 418 ? 10.219 14.559 -6.397 1.00 94.31 418 VAL A N 1
ATOM 3248 C CA . VAL A 1 418 ? 10.548 14.672 -7.820 1.00 94.31 418 VAL A CA 1
ATOM 3249 C C . VAL A 1 418 ? 12.016 15.062 -7.968 1.00 94.31 418 VAL A C 1
ATOM 3251 O O . VAL A 1 418 ? 12.448 16.110 -7.489 1.00 94.31 418 VAL A O 1
ATOM 3254 N N . VAL A 1 419 ? 12.796 14.210 -8.633 1.00 94.31 419 VAL A N 1
ATOM 3255 C CA . VAL A 1 419 ? 14.242 14.400 -8.830 1.00 94.31 419 VAL A CA 1
ATOM 3256 C C . VAL A 1 419 ? 14.553 14.444 -10.318 1.00 94.31 419 VAL A C 1
ATOM 3258 O O . VAL A 1 419 ? 13.994 13.667 -11.093 1.00 94.31 419 VAL A O 1
ATOM 3261 N N . SER A 1 420 ? 15.470 15.321 -10.734 1.00 94.12 420 SER A N 1
ATOM 3262 C CA . SER A 1 420 ? 16.021 15.253 -12.090 1.00 94.12 420 SER A CA 1
ATOM 3263 C C . SER A 1 420 ? 16.657 13.884 -12.323 1.00 94.12 420 SER A C 1
ATOM 3265 O O . SER A 1 420 ? 17.416 13.386 -11.490 1.00 94.12 420 SER A O 1
ATOM 3267 N N . GLN A 1 421 ? 16.396 13.278 -13.479 1.00 93.00 421 GLN A N 1
ATOM 3268 C CA . GLN A 1 421 ? 16.975 11.981 -13.820 1.00 93.00 421 GLN A CA 1
ATOM 3269 C C . GLN A 1 421 ? 18.516 12.008 -13.813 1.00 93.00 421 GLN A C 1
ATOM 3271 O O . GLN A 1 421 ? 19.141 11.003 -13.470 1.00 93.00 421 GLN A O 1
ATOM 3276 N N . SER A 1 422 ? 19.129 13.145 -14.165 1.00 90.31 422 SER A N 1
ATOM 3277 C CA . SER A 1 422 ? 20.587 13.330 -14.106 1.00 90.31 422 SER A CA 1
ATOM 3278 C C . SER A 1 422 ? 21.137 13.265 -12.682 1.00 90.31 422 SER A C 1
ATOM 3280 O O . SER A 1 422 ? 22.274 12.843 -12.483 1.00 90.31 422 SER A O 1
ATOM 3282 N N . ASP A 1 423 ? 20.320 13.647 -11.701 1.00 91.81 423 ASP A N 1
ATOM 3283 C CA . ASP A 1 423 ? 20.770 13.922 -10.340 1.00 91.81 423 ASP A CA 1
ATOM 3284 C C . ASP A 1 423 ? 20.500 12.751 -9.390 1.00 91.81 423 ASP A C 1
ATOM 3286 O O . ASP A 1 423 ? 21.082 12.708 -8.308 1.00 91.81 423 ASP A O 1
ATOM 3290 N N . LEU A 1 424 ? 19.663 11.784 -9.798 1.00 91.75 424 LEU A N 1
ATOM 3291 C CA . LEU A 1 424 ? 19.187 10.660 -8.978 1.00 91.75 424 LEU A CA 1
ATOM 3292 C C . LEU A 1 424 ? 20.298 9.952 -8.184 1.00 91.75 424 LEU A C 1
ATOM 3294 O O . LEU A 1 424 ? 20.085 9.544 -7.049 1.00 91.75 424 LEU A O 1
ATOM 3298 N N . TYR A 1 425 ? 21.475 9.812 -8.780 1.00 92.50 425 TYR A N 1
ATOM 3299 C CA . TYR A 1 425 ? 22.604 9.050 -8.240 1.00 92.50 425 TYR A CA 1
ATOM 3300 C C . TYR A 1 425 ? 23.807 9.932 -7.882 1.00 92.50 425 TYR A C 1
ATOM 3302 O O . TYR A 1 425 ? 24.930 9.450 -7.772 1.00 92.50 425 TYR A O 1
ATOM 3310 N N . THR A 1 426 ? 23.590 11.236 -7.736 1.00 90.56 426 THR A N 1
ATOM 3311 C CA . THR A 1 426 ? 24.596 12.139 -7.163 1.00 90.56 426 THR A CA 1
ATOM 3312 C C . THR A 1 426 ? 24.759 11.874 -5.665 1.00 90.56 426 THR A C 1
ATOM 3314 O O . THR A 1 426 ? 23.881 11.279 -5.032 1.00 90.56 426 THR A O 1
ATOM 3317 N N . GLU A 1 427 ? 25.855 12.357 -5.071 1.00 86.31 427 GLU A N 1
ATOM 3318 C CA . GLU A 1 427 ? 26.123 12.224 -3.626 1.00 86.31 427 GLU A CA 1
ATOM 3319 C C . GLU A 1 427 ? 24.958 12.728 -2.754 1.00 86.31 427 GLU A C 1
ATOM 3321 O O . GLU A 1 427 ? 24.693 12.175 -1.692 1.00 86.31 427 GLU A O 1
ATOM 3326 N N . ALA A 1 428 ? 24.196 13.720 -3.232 1.00 87.25 428 ALA A N 1
ATOM 3327 C CA . ALA A 1 428 ? 23.039 14.265 -2.521 1.00 87.25 428 ALA A CA 1
ATOM 3328 C C . ALA A 1 428 ? 21.914 13.236 -2.276 1.00 87.25 428 ALA A C 1
ATOM 3330 O O . ALA A 1 428 ? 21.158 13.362 -1.305 1.00 87.25 428 ALA A O 1
ATOM 3331 N N . TYR A 1 429 ? 21.785 12.232 -3.149 1.00 87.75 429 TYR A N 1
ATOM 3332 C CA . TYR A 1 429 ? 20.687 11.264 -3.118 1.00 87.75 429 TYR A CA 1
ATOM 3333 C C . TYR A 1 429 ? 21.139 9.824 -2.919 1.00 87.75 429 TYR A C 1
ATOM 3335 O O . TYR A 1 429 ? 20.371 9.066 -2.331 1.00 87.75 429 TYR A O 1
ATOM 3343 N N . HIS A 1 430 ? 22.347 9.447 -3.351 1.00 87.31 430 HIS A N 1
ATOM 3344 C CA . HIS A 1 430 ? 22.801 8.053 -3.393 1.00 87.31 430 HIS A CA 1
ATOM 3345 C C . HIS A 1 430 ? 22.596 7.319 -2.055 1.00 87.31 430 HIS A C 1
ATOM 3347 O O . HIS A 1 430 ? 21.935 6.280 -2.006 1.00 87.31 430 HIS A O 1
ATOM 3353 N N . ASP A 1 431 ? 23.023 7.929 -0.946 1.00 87.00 431 ASP A N 1
ATOM 3354 C CA . ASP A 1 431 ? 22.876 7.358 0.401 1.00 87.00 431 ASP A CA 1
ATOM 3355 C C . ASP A 1 431 ? 21.428 7.313 0.900 1.00 87.00 431 ASP A C 1
ATOM 3357 O O . ASP A 1 431 ? 21.109 6.619 1.869 1.00 87.00 431 ASP A O 1
ATOM 3361 N N . ARG A 1 432 ? 20.524 8.054 0.262 1.00 90.94 432 ARG A N 1
ATOM 3362 C CA . ARG A 1 432 ? 19.105 8.143 0.615 1.00 90.94 432 ARG A CA 1
ATOM 3363 C C . ARG A 1 432 ? 18.253 7.177 -0.200 1.00 90.94 432 ARG A C 1
ATOM 3365 O O . ARG A 1 432 ? 17.090 7.011 0.145 1.00 90.94 432 ARG A O 1
ATOM 3372 N N . LEU A 1 433 ? 18.787 6.520 -1.227 1.00 91.88 433 LEU A N 1
ATOM 3373 C CA . LEU A 1 433 ? 18.037 5.564 -2.041 1.00 91.88 433 LEU A CA 1
ATOM 3374 C C . LEU A 1 433 ? 17.911 4.190 -1.358 1.00 91.88 433 LEU A C 1
ATOM 3376 O O . LEU A 1 433 ? 18.729 3.791 -0.525 1.00 91.88 433 LEU A O 1
ATOM 3380 N N . ASN A 1 434 ? 16.857 3.448 -1.699 1.00 90.81 434 ASN A N 1
ATOM 3381 C CA . ASN A 1 434 ? 16.663 2.082 -1.221 1.00 90.81 434 ASN A CA 1
ATOM 3382 C C . ASN A 1 434 ? 17.608 1.084 -1.920 1.00 90.81 434 ASN A C 1
ATOM 3384 O O . ASN A 1 434 ? 18.257 1.388 -2.919 1.00 90.81 434 ASN A O 1
ATOM 3388 N N . ARG A 1 435 ? 17.640 -0.156 -1.411 1.00 86.75 435 ARG A N 1
ATOM 3389 C CA . ARG A 1 435 ? 18.527 -1.213 -1.931 1.00 86.75 435 ARG A CA 1
ATOM 3390 C C . ARG A 1 435 ? 18.306 -1.537 -3.411 1.00 86.75 435 ARG A C 1
ATOM 3392 O O . ARG A 1 435 ? 19.268 -1.883 -4.079 1.00 86.75 435 ARG A O 1
ATOM 3399 N N . LEU A 1 436 ? 17.074 -1.448 -3.922 1.00 86.25 436 LEU A N 1
ATOM 3400 C CA . LEU A 1 436 ? 16.797 -1.700 -5.343 1.00 86.25 436 LEU A CA 1
ATOM 3401 C C . LEU A 1 436 ? 17.477 -0.675 -6.231 1.00 86.25 436 LEU A C 1
ATOM 3403 O O . LEU A 1 436 ? 18.170 -1.047 -7.173 1.00 86.25 436 LEU A O 1
ATOM 3407 N N . LEU A 1 437 ? 17.300 0.599 -5.902 1.00 87.50 437 LEU A N 1
ATOM 3408 C CA . LEU A 1 437 ? 17.868 1.686 -6.677 1.00 87.50 437 LEU A CA 1
ATOM 3409 C C . LEU A 1 437 ? 19.400 1.671 -6.645 1.00 87.50 437 LEU A C 1
ATOM 3411 O O . LEU A 1 437 ? 20.001 1.940 -7.680 1.00 87.50 437 LEU A O 1
ATOM 3415 N N . THR A 1 438 ? 20.017 1.310 -5.513 1.00 90.38 438 THR A N 1
ATOM 3416 C CA . THR A 1 438 ? 21.484 1.263 -5.379 1.00 90.38 438 THR A CA 1
ATOM 3417 C C . THR A 1 438 ? 22.105 -0.011 -5.954 1.00 90.38 438 THR A C 1
ATOM 3419 O O . THR A 1 438 ? 23.037 0.067 -6.746 1.00 90.38 438 THR A O 1
ATOM 3422 N N . GLN A 1 439 ? 21.588 -1.202 -5.632 1.00 89.88 439 GLN A N 1
ATOM 3423 C CA . GLN A 1 439 ? 22.185 -2.468 -6.094 1.00 89.88 439 GLN A CA 1
ATOM 3424 C C . GLN A 1 439 ? 21.942 -2.752 -7.581 1.00 89.88 439 GLN A C 1
ATOM 3426 O O . GLN A 1 439 ? 22.654 -3.566 -8.171 1.00 89.88 439 GLN A O 1
ATOM 3431 N N . ARG A 1 440 ? 20.927 -2.124 -8.190 1.00 90.44 440 ARG A N 1
ATOM 3432 C CA . ARG A 1 440 ? 20.584 -2.279 -9.614 1.00 90.44 440 ARG A CA 1
ATOM 3433 C C . ARG A 1 440 ? 20.735 -0.976 -10.402 1.00 90.44 440 ARG A C 1
ATOM 3435 O O . ARG A 1 440 ? 20.095 -0.826 -11.440 1.00 90.44 440 ARG A O 1
ATOM 3442 N N . GLU A 1 441 ? 21.587 -0.058 -9.938 1.00 91.62 441 GLU A N 1
ATOM 3443 C CA . GLU A 1 441 ? 21.837 1.236 -10.591 1.00 91.62 441 GLU A CA 1
ATOM 3444 C C . GLU A 1 441 ? 22.214 1.080 -12.071 1.00 91.62 441 GLU A C 1
ATOM 3446 O O . GLU A 1 441 ? 21.575 1.678 -12.937 1.00 91.62 441 GLU A O 1
ATOM 3451 N N . GLU A 1 442 ? 23.218 0.253 -12.373 1.00 90.44 442 GLU A N 1
ATOM 3452 C CA . GLU A 1 442 ? 23.706 0.062 -13.743 1.00 90.44 442 GLU A CA 1
ATOM 3453 C C . GLU A 1 442 ? 22.588 -0.419 -14.676 1.00 90.44 442 GLU A C 1
ATOM 3455 O O . GLU A 1 442 ? 22.374 0.144 -15.752 1.00 90.44 442 GLU A O 1
ATOM 3460 N N . TRP A 1 443 ? 21.818 -1.416 -14.233 1.00 90.81 443 TRP A N 1
ATOM 3461 C CA . TRP A 1 443 ? 20.697 -1.955 -14.996 1.00 90.81 443 TRP A CA 1
ATOM 3462 C C . TRP A 1 443 ? 19.593 -0.908 -15.207 1.00 90.81 443 TRP A C 1
ATOM 3464 O O . TRP A 1 443 ? 19.122 -0.732 -16.332 1.00 90.81 443 TRP A O 1
ATOM 3474 N N . LEU A 1 444 ? 19.215 -0.162 -14.162 1.00 90.50 444 LEU A N 1
ATOM 3475 C CA . LEU A 1 444 ? 18.207 0.898 -14.261 1.00 90.50 444 LEU A CA 1
ATOM 3476 C C . LEU A 1 444 ? 18.632 1.983 -15.254 1.00 90.50 444 LEU A C 1
ATOM 3478 O O . LEU A 1 444 ? 17.838 2.372 -16.115 1.00 90.50 444 LEU A O 1
ATOM 3482 N N . ARG A 1 445 ? 19.887 2.438 -15.180 1.00 91.19 445 ARG A N 1
ATOM 3483 C CA . ARG A 1 445 ? 20.430 3.460 -16.084 1.00 91.19 445 ARG A CA 1
ATOM 3484 C C . ARG A 1 445 ? 20.417 3.010 -17.538 1.00 91.19 445 ARG A C 1
ATOM 3486 O O . ARG A 1 445 ? 19.948 3.752 -18.397 1.00 91.19 445 ARG A O 1
ATOM 3493 N N . THR A 1 446 ? 20.911 1.805 -17.799 1.00 89.19 446 THR A N 1
ATOM 3494 C CA . THR A 1 446 ? 21.132 1.290 -19.160 1.00 89.19 446 THR A CA 1
ATOM 3495 C C . THR A 1 446 ? 19.879 0.709 -19.811 1.00 89.19 446 THR A C 1
ATOM 3497 O O . THR A 1 446 ? 19.7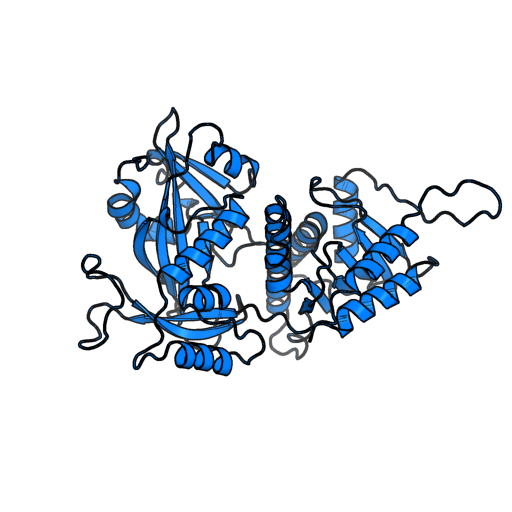94 0.690 -21.034 1.00 89.19 446 THR A O 1
ATOM 3500 N N . THR A 1 447 ? 18.892 0.264 -19.027 1.00 86.62 447 THR A N 1
ATOM 3501 C CA . THR A 1 447 ? 17.701 -0.429 -19.556 1.00 86.62 447 THR A CA 1
ATOM 3502 C C . THR A 1 447 ? 16.443 0.432 -19.516 1.00 86.62 447 THR A C 1
ATOM 3504 O O . THR A 1 447 ? 15.615 0.364 -20.433 1.00 86.62 447 THR A O 1
ATOM 3507 N N . VAL A 1 448 ? 16.282 1.232 -18.457 1.00 89.06 448 VAL A N 1
ATOM 3508 C CA . VAL A 1 448 ? 15.059 2.006 -18.203 1.00 89.06 448 VAL A CA 1
ATOM 3509 C C . VAL A 1 448 ? 15.290 3.484 -18.498 1.00 89.06 448 VAL A C 1
ATOM 3511 O O . VAL A 1 448 ? 14.646 4.045 -19.378 1.00 89.06 448 VAL A O 1
ATOM 3514 N N . LEU A 1 449 ? 16.251 4.110 -17.815 1.00 89.62 449 LEU A N 1
ATOM 3515 C CA . LEU A 1 449 ? 16.418 5.565 -17.833 1.00 89.62 449 LEU A CA 1
ATOM 3516 C C . LEU A 1 449 ? 16.984 6.101 -19.156 1.00 89.62 449 LEU A C 1
ATOM 3518 O O . LEU A 1 449 ? 16.663 7.223 -19.541 1.00 89.62 449 LEU A O 1
ATOM 3522 N N . VAL A 1 450 ? 17.779 5.316 -19.888 1.00 87.00 450 VAL A N 1
ATOM 3523 C CA . VAL A 1 450 ? 18.306 5.725 -21.205 1.00 87.00 450 VAL A CA 1
ATOM 3524 C C . VAL A 1 450 ? 17.207 5.921 -22.259 1.00 87.00 450 VAL A C 1
ATOM 3526 O O . VAL A 1 450 ? 17.435 6.565 -23.281 1.00 87.00 450 VAL A O 1
ATOM 3529 N N . ARG A 1 451 ? 16.006 5.369 -22.037 1.00 82.19 451 ARG A N 1
ATOM 3530 C CA . ARG A 1 451 ? 14.921 5.437 -23.017 1.00 82.19 451 ARG A CA 1
ATOM 3531 C C . ARG A 1 451 ? 14.360 6.861 -23.111 1.00 82.19 451 ARG A C 1
ATOM 3533 O O . ARG A 1 451 ? 14.146 7.495 -22.069 1.00 82.19 451 ARG A O 1
ATOM 3540 N N . PRO A 1 452 ? 14.090 7.366 -24.327 1.00 80.06 452 PRO A N 1
ATOM 3541 C CA . PRO A 1 452 ? 13.505 8.686 -24.508 1.00 80.06 452 PRO A CA 1
ATOM 3542 C C . PRO A 1 452 ? 12.086 8.733 -23.935 1.00 80.06 452 PRO A C 1
ATOM 3544 O O . PRO A 1 452 ? 11.318 7.781 -24.076 1.00 80.06 452 PRO A O 1
ATOM 3547 N N . LEU A 1 453 ? 11.731 9.863 -23.322 1.00 80.19 453 LEU A N 1
ATOM 3548 C CA . LEU A 1 453 ? 10.361 10.150 -22.906 1.00 80.19 453 LEU A CA 1
ATOM 3549 C C . LEU A 1 453 ? 9.554 10.554 -24.136 1.00 80.19 453 LEU A C 1
ATOM 3551 O O . LEU A 1 453 ? 9.457 11.732 -24.467 1.00 80.19 453 LEU A O 1
ATOM 3555 N N . SER A 1 454 ? 9.040 9.555 -24.843 1.00 62.84 454 SER A N 1
ATOM 3556 C CA . SER A 1 454 ? 8.035 9.758 -25.882 1.00 62.84 454 SER A CA 1
ATOM 3557 C C . SER A 1 454 ? 6.671 9.656 -25.212 1.00 62.84 454 SER A C 1
ATOM 3559 O O . SER A 1 454 ? 6.353 8.634 -24.606 1.00 62.84 454 SER A O 1
ATOM 3561 N N . SER A 1 455 ? 5.881 10.725 -25.278 1.00 49.03 455 SER A N 1
ATOM 3562 C CA . SER A 1 455 ? 4.430 10.597 -25.171 1.00 49.03 455 SER A CA 1
ATOM 3563 C C . SER A 1 455 ? 4.014 9.714 -26.343 1.00 49.03 455 SER A C 1
ATOM 3565 O O . SER A 1 455 ? 4.255 10.095 -27.486 1.00 49.03 455 SER A O 1
ATOM 3567 N N . GLY A 1 456 ? 3.534 8.501 -26.075 1.00 44.16 456 GLY A N 1
ATOM 3568 C CA . GLY A 1 456 ? 2.986 7.661 -27.135 1.00 44.16 456 GLY A CA 1
ATOM 3569 C C . GLY A 1 456 ? 1.872 8.418 -27.854 1.00 44.16 456 GLY A C 1
ATOM 3570 O O . GLY A 1 456 ? 0.983 8.944 -27.184 1.00 44.16 456 GLY A O 1
ATOM 3571 N N . ASP A 1 457 ? 1.982 8.497 -29.179 1.00 29.86 457 ASP A N 1
ATOM 3572 C CA . ASP A 1 457 ? 0.846 8.700 -30.082 1.00 29.86 457 ASP A CA 1
ATOM 3573 C C . ASP A 1 457 ? 0.061 7.388 -30.221 1.00 29.86 457 ASP A C 1
ATOM 3575 O O . ASP A 1 457 ? 0.718 6.316 -30.296 1.00 29.86 457 ASP A O 1
#

Sequence (457 aa):
MAENGGRGNEDLRLTEQLLGKPATSKSSVPRRSQYLVGPPEANRRSELERMLREAQDISICGIASRSVVLAMSTVAAEVRKSEKDFPWDTLNYVTPMPSMVLAGRSGTGLGPIVRDWQSAVDAIRNCARQHARALPSSSSAVGRALQLSGMHHYFLEMLMHVTVRSTGRREFWMTVGASHQSNELPLLVVEETDDNYAILSSMHQRLIEGCKELAIRQVRCDVVEPGAVDDTPVPWTRDVEKAPYLVVNGLEPYGTASQYRPACMPVAAVVIRANTNRGPVIMLRQRNEFSDTDSFGKYSLITSRLLEEDLATGLGVPVFADRHVDAATDAMWQATRTNGPLGVPIKAFVRAAQREIFICCGLDVSEDRFHFRGYQTISTRPDGSQLGFAVFELILNRHDPFDELVAAEDWDRDNLLVVSQSDLYTEAYHDRLNRLLTQREEWLRTTVLVRPLSSGD